Protein AF-0000000080868652 (afdb_homodimer)

InterPro domains:
  IPR004045 Glutathione S-transferase, N-terminal [PF13417] (15-83)
  IPR004045 Glutathione S-transferase, N-terminal [PS50404] (8-84)
  IPR036249 Thioredoxin-like superfamily [SSF52833] (15-91)
  IPR036282 Glutathione S-transferase, C-terminal domain superfamily [SSF47616] (148-215)
  IPR040079 Glutathione transferase family [SFLDS00019] (16-214)
  IPR054416 Glutathione S-transferase UstS-like , C-terminal domain [PF22041] (96-200)

pLDDT: mean 97.03, std 4.55, range [57.91, 98.94]

Sequence (470 aa):
MTRVLYDLCGIDEGLRFSPFCWRVRYALAHKGLEVQTRPWRFNDTEALAFADHDKVPVLVDGEEVITDSYEILRYLDRAYPEAPLLGEGLAEARGRFFKHYAERVIAPAMLRTIIMDLLNAIHPDDRAYFRETREKRFGRTLEEFHSPAKGLAQLDAALEPLRAQLADSDFLDGDAPAGADYLVFGNFMWARCVSSADLVSNADPVHGWLERMLDQHDGLGRRALRVTDIEGAYRMTRVLYDLCGIDEGLRFSPFCWRVRYALAHKGLEVQTRPWRFNDTEALAFADHDKVPVLVDGEEVITDSYEILRYLDRAYPEAPLLGEGLAEARGRFFKHYAERVIAPAMLRTIIMDLLNAIHPDDRAYFRETREKRFGRTLEEFHSPAKGLAQLDAALEPLRAQLADSDFLDGDAPAGADYLVFGNFMWARCVSSADLVSNADPVHGWLERMLDQHDGLGRRALRVTDIEGAYR

Radius of gyration: 24.3 Å; Cα contacts (8 Å, |Δi|>4): 813; chains: 2; bounding box: 50×72×51 Å

Foldseek 3Di:
DAKEWEFEAAQDQLLGFQLLSQLQVVLCLLLVHHHHYDYDAQPNQVVCVVLVDRDDGWMDDPPDIDHTSLRSLVVCCVVRVPRHFQDDDPSVVVLVVLLCLQPPQQQLLVCLACVVLVLLRHHPVCSVVVQVVVCVVVVHGNVVSRDNVSSLVSNVVSCVVVLVCLVQALAVVHPDHHSSRSSNLSSVLNCQARHPDDNDDCVGSVVSSNVVVCPPSPRPSVPRHHLVNDPPRRD/DAKEWEFEAAQDQLLGQQLLSQLQVVLCLLLVHHHHYDYDAQPVQVVCVVLVDRDDGWMDDPPDIDGTSLRSLVVCCVVRVPRHFQDDDPSVVVLVVLLCLQPVQQQLLVCLACVVLLLLRHHPVCSVVVQVVVCVVVVHGNVVSRDNVSSLVSNVVSCVVVLVCLVQALAVVHPDHHSSRSSNLSSVLNCQARHPDDNDDCVGSVVSSNVVVCPPSPRPSVPRHHLVNDPPRPD

Solvent-accessible surface area (backbone atoms only — not comparable to full-atom values): 24295 Å² total; per-residue (Å²): 134,82,24,36,32,37,29,43,29,26,70,38,74,69,31,56,35,45,30,45,34,44,24,42,52,50,51,32,52,68,58,71,47,75,67,47,74,38,70,37,49,83,79,49,42,75,83,32,52,92,67,78,45,75,67,68,23,35,39,36,54,83,92,44,73,39,57,47,40,67,53,38,50,53,47,45,32,67,78,44,60,63,73,52,41,42,62,57,67,53,16,28,32,43,32,51,37,34,46,29,37,24,62,66,46,45,40,53,16,48,42,23,46,39,45,70,39,41,51,62,33,35,25,77,91,41,36,64,58,51,51,52,57,50,22,63,73,68,72,42,52,67,75,74,57,43,34,47,71,60,12,49,53,46,35,56,63,61,40,46,28,56,36,56,41,40,73,78,25,69,24,62,34,26,89,50,74,34,34,47,34,30,45,41,46,10,49,54,48,25,45,52,19,35,39,87,74,82,83,63,56,85,86,35,58,56,3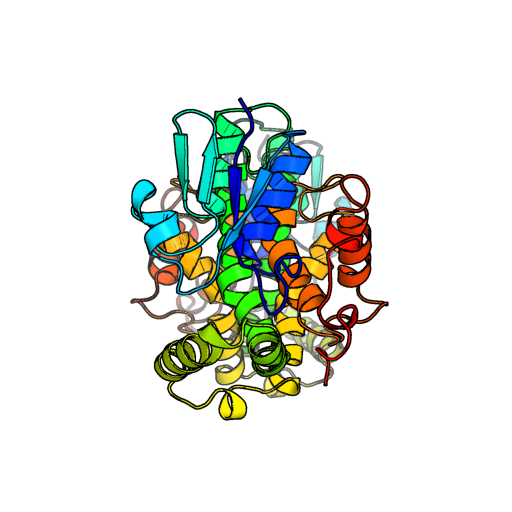6,54,36,50,52,53,55,25,52,38,80,86,23,54,62,63,66,51,46,31,40,79,76,37,88,85,56,69,116,132,83,24,36,34,37,28,44,28,26,70,39,72,68,31,55,36,45,30,46,33,44,25,42,52,49,50,34,51,68,59,70,49,74,68,46,75,38,70,38,50,82,80,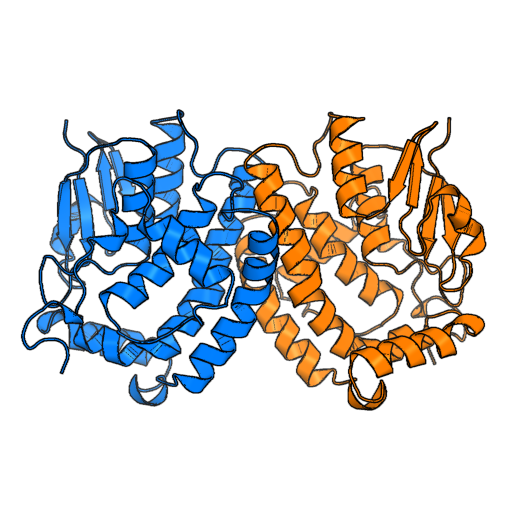50,42,74,82,31,53,90,66,77,45,74,67,67,23,33,40,36,55,82,90,44,74,38,56,47,41,67,53,38,48,53,46,45,33,67,79,44,59,63,74,53,40,42,63,58,67,52,15,28,31,43,31,50,36,33,46,29,37,25,61,64,46,45,39,56,17,48,43,24,46,39,46,67,40,42,52,62,33,35,26,78,89,41,36,64,57,51,50,51,57,49,23,62,73,68,72,41,53,66,74,73,58,43,34,45,71,60,12,47,54,46,34,55,61,62,40,47,28,55,38,55,41,41,72,78,26,71,23,62,34,26,88,50,74,34,36,47,33,31,46,42,46,9,50,53,48,24,44,53,20,35,39,86,75,80,84,64,55,84,85,36,57,56,37,54,37,50,53,55,55,25,52,39,80,87,25,54,60,62,67,51,45,32,39,79,73,39,86,84,57,68,117

Structure (mmCIF, N/CA/C/O backbone):
data_AF-0000000080868652-model_v1
#
loop_
_entity.id
_entity.type
_entity.pdbx_description
1 polymer 'Glutathione S-transferase N-terminal domain-containing protein'
#
loop_
_atom_site.group_PDB
_atom_site.id
_atom_site.type_symbol
_atom_site.label_atom_id
_atom_site.label_alt_id
_atom_site.label_comp_id
_atom_site.label_asym_id
_atom_site.label_entity_id
_atom_site.label_seq_id
_atom_site.pdbx_PDB_ins_code
_atom_site.Cartn_x
_atom_site.Cartn_y
_atom_site.Cartn_z
_atom_site.occupancy
_atom_site.B_iso_or_equiv
_atom_site.auth_seq_id
_atom_site.auth_comp_id
_atom_site.auth_asym_id
_atom_site.auth_atom_id
_atom_site.pdbx_PDB_model_num
ATOM 1 N N . MET A 1 1 ? 25.781 -24.609 -13.727 1 60.72 1 MET A N 1
ATOM 2 C CA . MET A 1 1 ? 24.828 -25.547 -13.125 1 60.72 1 MET A CA 1
ATOM 3 C C . MET A 1 1 ? 23.406 -24.969 -13.164 1 60.72 1 MET A C 1
ATOM 5 O O . MET A 1 1 ? 23.219 -23.766 -12.961 1 60.72 1 MET A O 1
ATOM 9 N N . THR A 1 2 ? 22.312 -25.766 -13.688 1 87.56 2 THR A N 1
ATOM 10 C CA . THR A 1 2 ? 21.016 -25.219 -14.07 1 87.56 2 THR A CA 1
ATOM 11 C C . THR A 1 2 ? 20.109 -25.031 -12.852 1 87.56 2 THR A C 1
ATOM 13 O O . THR A 1 2 ? 20.062 -25.906 -11.984 1 87.56 2 THR A O 1
ATOM 16 N N . ARG A 1 3 ? 19.656 -23.859 -12.422 1 97.88 3 ARG A N 1
ATOM 17 C CA . ARG A 1 3 ? 18.719 -23.578 -11.352 1 97.88 3 ARG A CA 1
ATOM 18 C C . ARG A 1 3 ? 17.422 -24.359 -11.555 1 97.88 3 ARG A C 1
ATOM 20 O O . ARG A 1 3 ? 16.984 -24.578 -12.688 1 97.88 3 ARG A O 1
ATOM 27 N N . VAL A 1 4 ? 16.906 -24.844 -10.414 1 98.62 4 VAL A N 1
ATOM 28 C CA . VAL A 1 4 ? 15.633 -25.562 -10.469 1 98.62 4 VAL A CA 1
ATOM 29 C C . VAL A 1 4 ? 14.594 -24.859 -9.609 1 98.62 4 VAL A C 1
ATOM 31 O O . VAL A 1 4 ? 14.875 -24.469 -8.469 1 98.62 4 VAL A O 1
ATOM 34 N N . LEU A 1 5 ? 13.445 -24.641 -10.172 1 98.75 5 LEU A N 1
ATOM 35 C CA . LEU A 1 5 ? 12.32 -24.047 -9.453 1 98.75 5 LEU A CA 1
ATOM 36 C C . LEU A 1 5 ? 11.148 -25.031 -9.383 1 98.75 5 LEU A C 1
ATOM 38 O O . LEU A 1 5 ? 10.609 -25.438 -10.414 1 98.75 5 LEU A O 1
ATOM 42 N N . TYR A 1 6 ? 10.844 -25.484 -8.195 1 98.69 6 TYR A N 1
ATOM 43 C CA . TYR A 1 6 ? 9.633 -26.281 -8 1 98.69 6 TYR A CA 1
ATOM 44 C C . TYR A 1 6 ? 8.398 -25.375 -8.031 1 98.69 6 TYR A C 1
ATOM 46 O O . TYR A 1 6 ? 8.328 -24.375 -7.316 1 98.69 6 TYR A O 1
ATOM 54 N N . 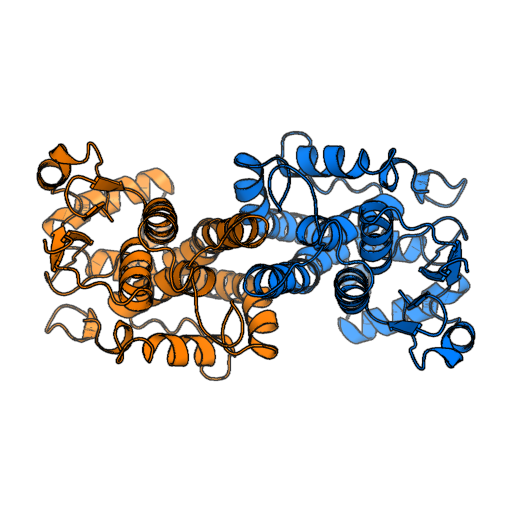ASP A 1 7 ? 7.449 -25.781 -8.875 1 98.19 7 ASP A N 1
ATOM 55 C CA . ASP A 1 7 ? 6.352 -24.922 -9.297 1 98.19 7 ASP A CA 1
ATOM 56 C C . ASP A 1 7 ? 5.023 -25.672 -9.273 1 98.19 7 ASP A C 1
ATOM 58 O O . ASP A 1 7 ? 4.918 -26.766 -9.82 1 98.19 7 ASP A O 1
ATOM 62 N N . LEU A 1 8 ? 4.016 -25.078 -8.695 1 98.44 8 LEU A N 1
ATOM 63 C CA . LEU A 1 8 ? 2.707 -25.703 -8.562 1 98.44 8 LEU A CA 1
ATOM 64 C C . LEU A 1 8 ? 2.057 -25.891 -9.93 1 98.44 8 LEU A C 1
ATOM 66 O O . LEU A 1 8 ? 2.033 -24.969 -10.75 1 98.44 8 LEU A O 1
ATOM 70 N N . CYS A 1 9 ? 1.575 -27.109 -10.203 1 98.38 9 CYS A N 1
ATOM 71 C CA . CYS A 1 9 ? 0.827 -27.359 -11.422 1 98.38 9 CYS A CA 1
ATOM 72 C C . CYS A 1 9 ? -0.589 -27.828 -11.109 1 98.38 9 CYS A C 1
ATOM 74 O O . CYS A 1 9 ? -0.888 -28.203 -9.977 1 98.38 9 CYS A O 1
ATOM 76 N N . GLY A 1 10 ? -1.485 -27.719 -12.031 1 97.44 10 GLY A N 1
ATOM 77 C CA . GLY A 1 10 ? -2.881 -28.094 -11.883 1 97.44 10 GLY A CA 1
ATOM 78 C C . GLY A 1 10 ? -3.25 -29.328 -12.68 1 97.44 10 GLY A C 1
ATOM 79 O O . GLY A 1 10 ? -2.568 -30.359 -12.594 1 97.44 10 GLY A O 1
ATOM 80 N N . ILE A 1 11 ? -4.332 -29.266 -13.414 1 97.19 11 ILE A N 1
ATOM 81 C CA . ILE A 1 11 ? -4.902 -30.391 -14.141 1 97.19 11 ILE A CA 1
ATOM 82 C C . ILE A 1 11 ? -3.936 -30.844 -15.234 1 97.19 11 ILE A C 1
ATOM 84 O O . ILE A 1 11 ? -4.031 -31.969 -15.727 1 97.19 11 ILE A O 1
ATOM 88 N N . ASP A 1 12 ? -3.129 -29.969 -15.602 1 96.44 12 ASP A N 1
ATOM 89 C CA . ASP A 1 12 ? -2.033 -30.203 -16.547 1 96.44 12 ASP A CA 1
ATOM 90 C C . ASP A 1 12 ? -0.706 -29.719 -15.961 1 96.44 12 ASP A C 1
ATOM 92 O O . ASP A 1 12 ? -0.659 -28.703 -15.266 1 96.44 12 ASP A O 1
ATOM 96 N N . GLU A 1 13 ? 0.376 -30.469 -16.281 1 96.94 13 GLU A N 1
ATOM 97 C CA . GLU A 1 13 ? 1.677 -30.109 -15.727 1 96.94 13 GLU A CA 1
ATOM 98 C C . GLU A 1 13 ? 2.119 -28.734 -16.219 1 96.94 13 GLU A C 1
ATOM 100 O O . GLU A 1 13 ? 2.926 -28.062 -15.578 1 96.94 13 GLU A O 1
ATOM 105 N N . GLY A 1 14 ? 1.592 -28.375 -17.375 1 97.62 14 GLY A N 1
ATOM 106 C CA . GLY A 1 14 ? 1.929 -27.078 -17.922 1 97.62 14 GLY A CA 1
ATOM 107 C C . GLY A 1 14 ? 1.124 -25.938 -17.312 1 97.62 14 GLY A C 1
ATOM 108 O O . GLY A 1 14 ? 1.471 -24.766 -17.484 1 97.62 14 GLY A O 1
ATOM 109 N N . LEU A 1 15 ? 0.019 -26.312 -16.641 1 98.44 15 LEU A N 1
ATOM 110 C CA . LEU A 1 15 ? -0.78 -25.281 -15.992 1 98.44 15 LEU A CA 1
ATOM 111 C C . LEU A 1 15 ? -0.161 -24.891 -14.656 1 98.44 15 LEU A C 1
ATOM 113 O O . LEU A 1 15 ? -0.431 -25.516 -13.625 1 98.44 15 LEU A O 1
ATOM 117 N N . ARG A 1 16 ? 0.663 -23.828 -14.711 1 98.69 16 ARG A N 1
ATOM 118 C CA . ARG A 1 16 ? 1.366 -23.281 -13.562 1 98.69 16 ARG A CA 1
ATOM 119 C C . ARG A 1 16 ? 0.709 -22 -13.078 1 98.69 16 ARG A C 1
ATOM 121 O O . ARG A 1 16 ? 0.764 -20.969 -13.766 1 98.69 16 ARG A O 1
ATOM 128 N N . PHE A 1 17 ? 0.124 -22.078 -11.867 1 98.69 17 PHE A N 1
ATOM 129 C CA . PHE A 1 17 ? -0.77 -20.969 -11.57 1 98.69 17 PHE A CA 1
ATOM 130 C C . PHE A 1 17 ? -0.462 -20.359 -10.203 1 98.69 17 PHE A C 1
ATOM 132 O O . PHE A 1 17 ? -1.129 -19.422 -9.773 1 98.69 17 PHE A O 1
ATOM 139 N N . SER A 1 18 ? 0.502 -20.875 -9.445 1 98.69 18 SER A N 1
ATOM 140 C CA . SER A 1 18 ? 0.804 -20.297 -8.133 1 98.69 18 SER A CA 1
ATOM 141 C C . SER A 1 18 ? 1.224 -18.844 -8.25 1 98.69 18 SER A C 1
ATOM 143 O O . SER A 1 18 ? 2.184 -18.516 -8.953 1 98.69 18 SER A O 1
ATOM 145 N N . PRO A 1 19 ? 0.522 -17.922 -7.566 1 98.81 19 PRO A N 1
ATOM 146 C CA . PRO A 1 19 ? 0.951 -16.531 -7.605 1 98.81 19 PRO A CA 1
ATOM 147 C C . PRO A 1 19 ? 2.359 -16.328 -7.055 1 98.81 19 PRO A C 1
ATOM 149 O O . PRO A 1 19 ? 3.094 -15.453 -7.531 1 98.81 19 PRO A O 1
ATOM 152 N N . PHE A 1 20 ? 2.758 -17.188 -6.16 1 98.88 20 PHE A N 1
ATOM 153 C CA . PHE A 1 20 ? 4.066 -17.078 -5.527 1 98.88 20 PHE A CA 1
ATOM 154 C C . PHE A 1 20 ? 5.164 -17.562 -6.461 1 98.88 20 PHE A C 1
ATOM 156 O O . PHE A 1 20 ? 6.246 -16.969 -6.52 1 98.88 20 PHE A O 1
ATOM 163 N N . CYS A 1 21 ? 4.906 -18.609 -7.184 1 98.94 21 CYS A N 1
ATOM 164 C CA . CYS A 1 21 ? 5.875 -19.094 -8.156 1 98.94 21 CYS A CA 1
ATOM 165 C C . CYS A 1 21 ? 6.043 -18.125 -9.305 1 98.94 21 CYS A C 1
ATOM 167 O O . CYS A 1 21 ? 7.141 -17.953 -9.836 1 98.94 21 CYS A O 1
ATOM 169 N N . TRP A 1 22 ? 4.965 -17.469 -9.664 1 98.94 22 TRP A N 1
ATOM 170 C CA . TRP A 1 22 ? 5.051 -16.5 -10.75 1 98.94 22 TRP A CA 1
ATOM 171 C C . TRP A 1 22 ? 5.926 -15.312 -10.352 1 98.94 22 TRP A C 1
ATOM 173 O O . TRP A 1 22 ? 6.633 -14.742 -11.18 1 98.94 22 TRP A O 1
ATOM 183 N N . ARG A 1 23 ? 5.871 -14.891 -9.039 1 98.94 23 ARG A N 1
ATOM 184 C CA . ARG A 1 23 ? 6.805 -13.875 -8.555 1 98.94 23 ARG A CA 1
ATOM 185 C C . ARG A 1 23 ? 8.242 -14.258 -8.898 1 98.94 23 ARG A C 1
ATOM 187 O O . ARG A 1 23 ? 9 -13.445 -9.438 1 98.94 23 ARG A O 1
ATOM 194 N N . VAL A 1 24 ? 8.562 -15.5 -8.648 1 98.94 24 VAL A N 1
ATOM 195 C CA . VAL A 1 24 ? 9.938 -15.984 -8.773 1 98.94 24 VAL A CA 1
ATOM 196 C C . VAL A 1 24 ? 10.297 -16.141 -10.25 1 98.94 24 VAL A C 1
ATOM 198 O O . VAL A 1 24 ? 11.414 -15.797 -10.656 1 98.94 24 VAL A O 1
ATOM 201 N N . ARG A 1 25 ? 9.367 -16.594 -11.047 1 98.88 25 ARG A N 1
ATOM 202 C CA . ARG A 1 25 ? 9.633 -16.734 -12.477 1 98.88 25 ARG A CA 1
ATOM 203 C C . ARG A 1 25 ? 9.961 -15.383 -13.109 1 98.88 25 ARG A C 1
ATOM 205 O O . ARG A 1 25 ? 10.914 -15.273 -13.883 1 98.88 25 ARG A O 1
ATOM 212 N N . TYR A 1 26 ? 9.188 -14.414 -12.766 1 98.94 26 TYR A N 1
ATOM 213 C CA . TYR A 1 26 ? 9.469 -13.078 -13.297 1 98.94 26 TYR A CA 1
ATOM 214 C C . TYR A 1 26 ? 10.781 -12.539 -12.742 1 98.94 26 TYR A C 1
ATOM 216 O O . TYR A 1 26 ? 11.531 -11.875 -13.461 1 98.94 26 TYR A O 1
ATOM 224 N N . ALA A 1 27 ? 11.055 -12.805 -11.438 1 98.94 27 ALA A N 1
ATOM 225 C CA . ALA A 1 27 ? 12.297 -12.352 -10.828 1 98.94 27 ALA A CA 1
ATOM 226 C C . ALA A 1 27 ? 13.508 -12.961 -11.539 1 98.94 27 ALA A C 1
ATOM 228 O O . ALA A 1 27 ? 14.484 -12.266 -11.812 1 98.94 27 ALA A O 1
ATOM 229 N N . LEU A 1 28 ? 13.43 -14.25 -11.805 1 98.81 28 LEU A N 1
ATOM 230 C CA . LEU A 1 28 ? 14.523 -14.93 -12.492 1 98.81 28 LEU A CA 1
ATOM 231 C C . LEU A 1 28 ? 14.711 -14.367 -13.898 1 98.81 28 LEU A C 1
ATOM 233 O O . LEU A 1 28 ? 15.844 -14.117 -14.328 1 98.81 28 LEU A O 1
ATOM 237 N N . ALA A 1 29 ? 13.617 -14.148 -14.617 1 98.75 29 ALA A N 1
ATOM 238 C CA . ALA A 1 29 ? 13.688 -13.562 -15.953 1 98.75 29 ALA A CA 1
ATOM 239 C C . ALA A 1 29 ? 14.281 -12.164 -15.906 1 98.75 29 ALA A C 1
ATOM 241 O O . ALA A 1 29 ? 15.102 -11.797 -16.75 1 98.75 29 ALA A O 1
ATOM 242 N N . HIS A 1 30 ? 13.867 -11.414 -14.922 1 98.81 30 HIS A N 1
ATOM 243 C CA . HIS A 1 30 ? 14.367 -10.062 -14.695 1 98.81 30 HIS A CA 1
ATOM 244 C C . HIS A 1 30 ? 15.883 -10.047 -14.57 1 98.81 30 HIS A C 1
ATOM 246 O O . HIS A 1 30 ? 16.547 -9.141 -15.078 1 98.81 30 HIS A O 1
ATOM 252 N N . LYS A 1 31 ? 16.391 -11.094 -13.938 1 98.38 31 LYS A N 1
ATOM 253 C CA . LYS A 1 31 ? 17.828 -11.18 -13.672 1 98.38 31 LYS A CA 1
ATOM 254 C C . LYS A 1 31 ? 18.547 -11.906 -14.797 1 98.38 31 LYS A C 1
ATOM 256 O O . LYS A 1 31 ? 19.781 -12.031 -14.773 1 98.38 31 LYS A O 1
ATOM 261 N N . GLY A 1 32 ? 17.812 -12.336 -15.805 1 97.88 32 GLY A N 1
ATOM 262 C CA . GLY A 1 32 ? 18.406 -13.055 -16.922 1 97.88 32 GLY A CA 1
ATOM 263 C C . GLY A 1 32 ? 18.906 -14.43 -16.547 1 97.88 32 GLY A C 1
ATOM 264 O O . GLY A 1 32 ? 19.906 -14.906 -17.094 1 97.88 32 GLY A O 1
ATOM 265 N N . LEU A 1 33 ? 18.266 -15.031 -15.578 1 98.12 33 LEU A N 1
ATOM 266 C CA . LEU A 1 33 ? 18.719 -16.328 -15.078 1 98.12 33 LEU A CA 1
ATOM 267 C C . LEU A 1 33 ? 17.859 -17.453 -15.633 1 98.12 33 LEU A C 1
ATOM 269 O O . LEU A 1 33 ? 16.641 -17.453 -15.461 1 98.12 33 LEU A O 1
ATOM 273 N N . GLU A 1 34 ? 18.516 -18.391 -16.266 1 97.31 34 GLU A N 1
ATOM 274 C CA . GLU A 1 34 ? 17.812 -19.578 -16.75 1 97.31 34 GLU A CA 1
ATOM 275 C C . GLU A 1 34 ? 17.422 -20.484 -15.586 1 97.31 34 GLU A C 1
ATOM 277 O O . GLU A 1 34 ? 18.156 -20.609 -14.602 1 97.31 34 GLU A O 1
ATOM 282 N N . VAL A 1 35 ? 16.266 -21.094 -15.773 1 98.06 35 VAL A N 1
ATOM 283 C CA . VAL A 1 35 ? 15.781 -21.984 -14.719 1 98.06 35 VAL A CA 1
ATOM 284 C C . VAL A 1 35 ? 14.992 -23.141 -15.336 1 98.06 35 VAL A C 1
ATOM 286 O O . VAL A 1 35 ? 14.289 -22.953 -16.344 1 98.06 35 VAL A O 1
ATOM 289 N N . GLN A 1 36 ? 15.242 -24.297 -14.805 1 97.69 36 GLN A N 1
ATOM 290 C CA . GLN A 1 36 ? 14.367 -25.438 -15.086 1 97.69 36 GLN A CA 1
ATOM 291 C C . GLN A 1 36 ? 13.242 -25.531 -14.055 1 97.69 36 GLN A C 1
ATOM 293 O O . GLN A 1 36 ? 13.5 -25.562 -12.852 1 97.69 36 GLN A O 1
ATOM 298 N N . THR A 1 37 ? 12.016 -25.547 -14.523 1 97.56 37 THR A N 1
ATOM 299 C CA . THR A 1 37 ? 10.883 -25.656 -13.609 1 97.56 37 THR A CA 1
ATOM 300 C C . THR A 1 37 ? 10.438 -27.109 -13.461 1 97.56 37 THR A C 1
ATOM 302 O O . THR A 1 37 ? 10.43 -27.859 -14.445 1 97.56 37 THR A O 1
ATOM 305 N N . ARG A 1 38 ? 10.227 -27.484 -12.281 1 97.62 38 ARG A N 1
ATOM 306 C CA . ARG A 1 38 ? 9.719 -28.812 -11.961 1 97.62 38 ARG A CA 1
ATOM 307 C C . ARG A 1 38 ? 8.297 -28.75 -11.414 1 97.62 38 ARG A C 1
ATOM 309 O O . ARG A 1 38 ? 8.047 -28.109 -10.391 1 97.62 38 ARG A O 1
ATOM 316 N N . PRO A 1 39 ? 7.359 -29.391 -12.148 1 98 39 PRO A N 1
ATOM 317 C CA . PRO A 1 39 ? 5.984 -29.375 -11.641 1 98 39 PRO A CA 1
ATOM 318 C C . PRO A 1 39 ? 5.852 -30.047 -10.281 1 98 39 PRO A C 1
ATOM 320 O O . PRO A 1 39 ? 6.508 -31.062 -10.023 1 98 39 PRO A O 1
ATOM 323 N N . TRP A 1 40 ? 5.109 -29.516 -9.445 1 98.06 40 TRP A N 1
ATOM 324 C CA . TRP A 1 40 ? 4.816 -29.969 -8.094 1 98.06 40 TRP A CA 1
ATOM 325 C C . TRP A 1 40 ? 3.332 -29.828 -7.777 1 98.06 40 TRP A C 1
ATOM 327 O O . TRP A 1 40 ? 2.695 -28.859 -8.203 1 98.06 40 TRP A O 1
ATOM 337 N N . ARG A 1 41 ? 2.721 -30.859 -7.059 1 96.81 41 ARG A N 1
ATOM 338 C CA . ARG A 1 41 ? 1.333 -30.812 -6.609 1 96.81 41 ARG A CA 1
ATOM 339 C C . ARG A 1 41 ? 1.254 -30.703 -5.09 1 96.81 41 ARG A C 1
ATOM 341 O O . ARG A 1 41 ? 2.207 -31.047 -4.387 1 96.81 41 ARG A O 1
ATOM 348 N N . PHE A 1 42 ? 0.105 -30.297 -4.621 1 95.62 42 PHE A N 1
ATOM 349 C CA . PHE A 1 42 ? -0.096 -30 -3.207 1 95.62 42 PHE A CA 1
ATOM 350 C C . PHE A 1 42 ? 0.32 -31.172 -2.336 1 95.62 42 PHE A C 1
ATOM 352 O O . PHE A 1 42 ? 0.912 -30.984 -1.271 1 95.62 42 PHE A O 1
ATOM 359 N N . ASN A 1 43 ? 0.152 -32.375 -2.789 1 92.69 43 ASN A N 1
ATOM 360 C CA . ASN A 1 43 ? 0.362 -33.531 -1.941 1 92.69 43 ASN A CA 1
ATOM 361 C C . ASN A 1 43 ? 1.68 -34.219 -2.266 1 92.69 43 ASN A C 1
ATOM 363 O O . ASN A 1 43 ? 1.979 -35.281 -1.71 1 92.69 43 ASN A O 1
ATOM 367 N N . ASP A 1 44 ? 2.463 -33.594 -3.146 1 93.69 44 ASP A N 1
ATOM 368 C CA . ASP A 1 44 ? 3.77 -34.156 -3.475 1 93.69 44 ASP A CA 1
ATOM 369 C C . ASP A 1 44 ? 4.824 -33.75 -2.459 1 93.69 44 ASP A C 1
ATOM 371 O O . ASP A 1 44 ? 5.902 -33.281 -2.834 1 93.69 44 ASP A O 1
ATOM 375 N N . THR A 1 45 ? 4.547 -33.875 -1.177 1 90.19 45 THR A N 1
ATOM 376 C CA . THR A 1 45 ? 5.395 -33.344 -0.115 1 90.19 45 THR A CA 1
ATOM 377 C C . THR A 1 45 ? 6.75 -34.031 -0.111 1 90.19 45 THR A C 1
ATOM 379 O O . THR A 1 45 ? 7.77 -33.406 0.224 1 90.19 45 THR A O 1
ATOM 382 N N . GLU A 1 46 ? 6.824 -35.25 -0.495 1 93.94 46 GLU A N 1
ATOM 383 C CA . GLU A 1 46 ? 8.078 -36 -0.53 1 93.94 46 GLU A CA 1
ATOM 384 C C . GLU A 1 46 ? 9.078 -35.344 -1.492 1 93.94 46 GLU A C 1
ATOM 386 O O . GLU A 1 46 ? 10.281 -35.375 -1.25 1 93.94 46 GLU A O 1
ATOM 391 N N . ALA A 1 47 ? 8.562 -34.812 -2.572 1 95 47 ALA A N 1
ATOM 392 C CA . ALA A 1 47 ? 9.406 -34.156 -3.584 1 95 47 ALA A CA 1
ATOM 393 C C . ALA A 1 47 ? 10.172 -32.969 -3 1 95 47 ALA A C 1
ATOM 395 O O . ALA A 1 47 ? 11.203 -32.562 -3.535 1 95 47 ALA A O 1
ATOM 396 N N . LEU A 1 48 ? 9.758 -32.406 -1.899 1 96.25 48 LEU A N 1
ATOM 397 C CA . LEU A 1 48 ? 10.375 -31.234 -1.315 1 96.25 48 LEU A CA 1
ATOM 398 C C . LEU A 1 48 ? 11.062 -31.562 0.003 1 96.25 48 LEU A C 1
ATOM 400 O O . LEU A 1 48 ? 11.477 -30.672 0.738 1 96.25 48 LEU A O 1
ATOM 404 N N . ALA A 1 49 ? 11.156 -32.844 0.374 1 95.75 49 ALA A N 1
ATOM 405 C CA . ALA A 1 49 ? 11.727 -33.281 1.646 1 95.75 49 ALA A CA 1
ATOM 406 C C . ALA A 1 49 ? 13.117 -32.688 1.848 1 95.75 49 ALA A C 1
ATOM 408 O O . ALA A 1 49 ? 13.5 -32.344 2.969 1 95.75 49 ALA A O 1
ATOM 409 N N . PHE A 1 50 ? 13.875 -32.5 0.794 1 95.5 50 PHE A N 1
ATOM 410 C CA . PHE A 1 50 ? 15.242 -31.984 0.855 1 95.5 50 PHE A CA 1
ATOM 411 C C . PHE A 1 50 ? 15.266 -30.531 1.307 1 95.5 50 PHE A C 1
ATOM 413 O O . PHE A 1 50 ? 16.281 -30.062 1.824 1 95.5 50 PHE A O 1
ATOM 420 N N . ALA A 1 51 ? 14.18 -29.828 1.039 1 95.06 51 ALA A N 1
ATOM 421 C CA . ALA A 1 51 ? 14.102 -28.406 1.357 1 95.06 51 ALA A CA 1
ATOM 422 C C . ALA A 1 51 ? 13.523 -28.188 2.754 1 95.06 51 ALA A C 1
ATOM 424 O O . ALA A 1 51 ? 13.477 -27.062 3.24 1 95.06 51 ALA A O 1
ATOM 425 N N . ASP A 1 52 ? 13.07 -29.25 3.453 1 93.69 52 ASP A N 1
ATOM 426 C CA . ASP A 1 52 ? 12.398 -29.188 4.746 1 93.69 52 ASP A CA 1
ATOM 427 C C . ASP A 1 52 ? 11.258 -28.172 4.715 1 93.69 52 ASP A C 1
ATOM 429 O O . ASP A 1 52 ? 11.188 -27.281 5.578 1 93.69 52 ASP A O 1
ATOM 433 N N . HIS A 1 53 ? 10.562 -28.172 3.643 1 92 53 HIS A N 1
ATOM 434 C CA . HIS A 1 53 ? 9.445 -27.266 3.373 1 92 53 HIS A CA 1
ATOM 435 C C . HIS A 1 53 ? 8.328 -27.984 2.633 1 92 53 HIS A C 1
ATOM 437 O O . HIS A 1 53 ? 8.562 -29 1.973 1 92 53 HIS A O 1
ATOM 443 N N . ASP A 1 54 ? 7.105 -27.516 2.752 1 91.25 54 ASP A N 1
ATOM 444 C CA . ASP A 1 54 ? 6 -28.297 2.219 1 91.25 54 ASP A CA 1
ATOM 445 C C . ASP A 1 54 ? 5.188 -27.5 1.21 1 91.25 54 ASP A C 1
ATOM 447 O O . ASP A 1 54 ? 4.055 -27.859 0.881 1 91.25 54 ASP A O 1
ATOM 451 N N . LYS A 1 55 ? 5.695 -26.359 0.84 1 94.75 55 LYS A N 1
ATOM 452 C CA . LYS A 1 55 ? 5.02 -25.547 -0.168 1 94.75 55 LYS A CA 1
ATOM 453 C C . LYS A 1 55 ? 5.996 -25.062 -1.228 1 94.75 55 LYS A C 1
ATOM 455 O O . LYS A 1 55 ? 7.211 -25.203 -1.069 1 94.75 55 LYS A O 1
ATOM 460 N N . VAL A 1 56 ? 5.527 -24.656 -2.328 1 97.69 56 VAL A N 1
ATOM 461 C CA . VAL A 1 56 ? 6.309 -24.031 -3.385 1 97.69 56 VAL A CA 1
ATOM 462 C C . VAL A 1 56 ? 6.02 -22.531 -3.412 1 97.69 56 VAL A C 1
ATOM 464 O O . VAL A 1 56 ? 4.984 -22.078 -2.914 1 97.69 56 VAL A O 1
ATOM 467 N N . PRO A 1 57 ? 6.992 -21.719 -3.85 1 98.69 57 PRO A N 1
ATOM 468 C CA . PRO A 1 57 ? 8.172 -22.047 -4.648 1 98.69 57 PRO A CA 1
ATOM 469 C C . PRO A 1 57 ? 9.359 -22.5 -3.793 1 98.69 57 PRO A C 1
ATOM 471 O O . PRO A 1 57 ? 9.523 -22.016 -2.67 1 98.69 57 PRO A O 1
ATOM 474 N N . VAL A 1 58 ? 10.078 -23.438 -4.27 1 98.75 58 VAL A N 1
ATOM 475 C CA . VAL A 1 58 ? 11.414 -23.797 -3.805 1 98.75 58 VAL A CA 1
ATOM 476 C C . VAL A 1 58 ? 12.422 -23.609 -4.938 1 98.75 58 VAL A C 1
ATOM 478 O O . VAL A 1 58 ? 12.25 -24.188 -6.02 1 98.75 58 VAL A O 1
ATOM 481 N N . LEU A 1 59 ? 13.438 -22.797 -4.738 1 98.81 59 LEU A N 1
ATOM 482 C CA . LEU A 1 59 ? 14.5 -22.578 -5.715 1 98.81 59 LEU A CA 1
ATOM 483 C C . LEU A 1 59 ? 15.781 -23.281 -5.281 1 98.81 59 LEU A C 1
ATOM 485 O O . LEU A 1 59 ? 16.234 -23.109 -4.148 1 98.81 59 LEU A O 1
ATOM 489 N N . VAL A 1 60 ? 16.25 -24.109 -6.094 1 98.69 60 VAL A N 1
ATOM 490 C CA . VAL A 1 60 ? 17.562 -24.719 -5.914 1 98.69 60 VAL A CA 1
ATOM 491 C C . VAL A 1 60 ? 18.578 -24.047 -6.84 1 98.69 60 VAL A C 1
ATOM 493 O O . VAL A 1 60 ? 18.422 -24.078 -8.062 1 98.69 60 VAL A O 1
ATOM 496 N N . ASP A 1 61 ? 19.562 -23.391 -6.301 1 98.38 61 ASP A N 1
ATOM 497 C CA . ASP A 1 61 ? 20.641 -22.719 -7.027 1 98.38 61 ASP A CA 1
ATOM 498 C C . ASP A 1 61 ? 22.016 -23.203 -6.555 1 98.38 61 ASP A C 1
ATOM 500 O O . ASP A 1 61 ? 22.609 -22.594 -5.66 1 98.38 61 ASP A O 1
ATOM 504 N N . GLY A 1 62 ? 22.578 -24.203 -7.273 1 96.38 62 GLY A N 1
ATOM 505 C CA . GLY A 1 62 ? 23.766 -24.875 -6.766 1 96.38 62 GLY A CA 1
ATOM 506 C C . GLY A 1 62 ? 23.531 -25.578 -5.445 1 96.38 62 GLY A C 1
ATOM 507 O O . GLY A 1 62 ? 22.656 -26.438 -5.344 1 96.38 62 GLY A O 1
ATOM 508 N N . GLU A 1 63 ? 24.219 -25.172 -4.449 1 96.12 63 GLU A N 1
ATOM 509 C CA . GLU A 1 63 ? 24.094 -25.781 -3.133 1 96.12 63 GLU A CA 1
ATOM 510 C C . GLU A 1 63 ? 23.031 -25.078 -2.285 1 96.12 63 GLU A C 1
ATOM 512 O O . GLU A 1 63 ? 22.672 -25.562 -1.212 1 96.12 63 GLU A O 1
ATOM 517 N N . GLU A 1 64 ? 22.516 -24.016 -2.826 1 97.88 64 GLU A N 1
ATOM 518 C CA . GLU A 1 64 ? 21.547 -23.219 -2.064 1 97.88 64 GLU A CA 1
ATOM 519 C C . GLU A 1 64 ? 20.109 -23.688 -2.336 1 97.88 64 GLU A C 1
ATOM 521 O O . GLU A 1 64 ? 19.75 -23.938 -3.486 1 97.88 64 GLU A O 1
ATOM 526 N N . VAL A 1 65 ? 19.359 -23.906 -1.242 1 98.56 65 VAL A N 1
ATOM 527 C CA . VAL A 1 65 ? 17.922 -24.188 -1.295 1 98.56 65 VAL A CA 1
ATOM 528 C C . VAL A 1 65 ? 17.156 -23.062 -0.586 1 98.56 65 VAL A C 1
ATOM 530 O O . VAL A 1 65 ? 17.312 -22.859 0.62 1 98.56 65 VAL A O 1
ATOM 533 N N . ILE A 1 66 ? 16.406 -22.328 -1.352 1 98.69 66 ILE A N 1
ATOM 534 C CA . ILE A 1 66 ? 15.688 -21.188 -0.792 1 98.69 66 ILE A CA 1
ATOM 535 C C . ILE A 1 66 ? 14.18 -21.391 -0.942 1 98.69 66 ILE A C 1
ATOM 537 O O . ILE A 1 66 ? 13.703 -21.734 -2.023 1 98.69 66 ILE A O 1
ATOM 541 N N . THR A 1 67 ? 13.492 -21.219 0.14 1 98.25 67 THR A N 1
ATOM 542 C CA . THR A 1 67 ? 12.039 -21.359 0.14 1 98.25 67 THR A CA 1
ATOM 543 C C . THR A 1 67 ? 11.375 -20 0.372 1 98.25 67 THR A C 1
ATOM 545 O O . THR A 1 67 ? 12.039 -19.047 0.784 1 98.25 67 THR A O 1
ATOM 548 N N . ASP A 1 68 ? 10.133 -19.859 0.015 1 98.06 68 ASP A N 1
ATOM 549 C CA . ASP A 1 68 ? 9.352 -18.625 0.149 1 98.06 68 ASP A CA 1
ATOM 550 C C . ASP A 1 68 ? 9.695 -17.641 -0.961 1 98.06 68 ASP A C 1
ATOM 552 O O . ASP A 1 68 ? 10.867 -17.297 -1.163 1 98.06 68 ASP A O 1
ATOM 556 N N . SER A 1 69 ? 8.672 -17.203 -1.688 1 98.75 69 SER A N 1
ATOM 557 C CA . SER A 1 69 ? 8.891 -16.391 -2.881 1 98.75 69 SER A CA 1
ATOM 558 C C . SER A 1 69 ? 9.617 -15.102 -2.539 1 98.75 69 SER A C 1
ATOM 560 O O . SER A 1 69 ? 10.492 -14.656 -3.287 1 98.75 69 SER A O 1
ATOM 562 N N . TYR A 1 70 ? 9.312 -14.453 -1.398 1 98.69 70 TYR A N 1
ATOM 563 C CA . TYR A 1 70 ? 9.969 -13.203 -1.036 1 98.69 70 TYR A CA 1
ATOM 564 C C . TYR A 1 70 ? 11.43 -13.438 -0.67 1 98.69 70 TYR A C 1
ATOM 566 O O . TYR A 1 70 ? 12.305 -12.648 -1.041 1 98.69 70 TYR A O 1
ATOM 574 N N . GLU A 1 71 ? 11.68 -14.492 0.052 1 98.62 71 GLU A N 1
ATOM 575 C CA . GLU A 1 71 ? 13.055 -14.828 0.413 1 98.62 71 GLU A CA 1
ATOM 576 C C . GLU A 1 71 ? 13.883 -15.18 -0.823 1 98.62 71 GLU A C 1
ATOM 578 O O . GLU A 1 71 ? 15.078 -14.906 -0.875 1 98.62 71 GLU A O 1
ATOM 583 N N . ILE A 1 72 ? 13.227 -15.797 -1.761 1 98.88 72 ILE A N 1
ATOM 584 C CA . ILE A 1 72 ? 13.922 -16.094 -3.008 1 98.88 72 ILE A CA 1
ATOM 585 C C . ILE A 1 72 ? 14.312 -14.797 -3.709 1 98.88 72 ILE A C 1
ATOM 587 O O . ILE A 1 72 ? 15.43 -14.672 -4.211 1 98.88 72 ILE A O 1
ATOM 591 N N . LEU A 1 73 ? 13.383 -13.812 -3.762 1 98.94 73 LEU A N 1
ATOM 592 C CA . LEU A 1 73 ? 13.727 -12.523 -4.348 1 98.94 73 LEU A CA 1
ATOM 593 C C . LEU A 1 73 ? 14.898 -11.883 -3.6 1 98.94 73 LEU A C 1
ATOM 595 O O . LEU A 1 73 ? 15.805 -11.32 -4.219 1 98.94 73 LEU A O 1
ATOM 599 N N . ARG A 1 74 ? 14.891 -11.961 -2.254 1 98.62 74 ARG A N 1
ATOM 600 C CA . ARG A 1 74 ? 15.984 -11.422 -1.452 1 98.62 74 ARG A CA 1
ATOM 601 C C . ARG A 1 74 ? 17.297 -12.125 -1.781 1 98.62 74 ARG A C 1
ATOM 603 O O . ARG A 1 74 ? 18.328 -11.469 -1.943 1 98.62 74 ARG A O 1
ATOM 610 N N . TYR A 1 75 ? 17.234 -13.438 -1.87 1 98.81 75 TYR A N 1
ATOM 611 C CA . TYR A 1 75 ? 18.406 -14.227 -2.217 1 98.81 75 TYR A CA 1
ATOM 612 C C . TYR A 1 75 ? 18.969 -13.812 -3.576 1 98.81 75 TYR A C 1
ATOM 614 O O . TYR A 1 75 ? 20.172 -13.617 -3.727 1 98.81 75 TYR A O 1
ATOM 622 N N . LEU A 1 76 ? 18.094 -13.664 -4.551 1 98.81 76 LEU A N 1
ATOM 623 C CA . LEU A 1 76 ? 18.516 -13.32 -5.906 1 98.81 76 LEU A CA 1
ATOM 624 C C . LEU A 1 76 ? 19.188 -11.961 -5.941 1 98.81 76 LEU A C 1
ATOM 626 O O . LEU A 1 76 ? 20.141 -11.758 -6.695 1 98.81 76 LEU A O 1
ATOM 630 N N . ASP A 1 77 ? 18.703 -11.016 -5.125 1 98.75 77 ASP A N 1
ATOM 631 C CA . ASP A 1 77 ? 19.344 -9.703 -5.055 1 98.75 77 ASP A CA 1
ATOM 632 C C . ASP A 1 77 ? 20.75 -9.805 -4.465 1 98.75 77 ASP A C 1
ATOM 634 O O . ASP A 1 77 ? 21.641 -9.055 -4.855 1 98.75 77 ASP A O 1
ATOM 638 N N . ARG A 1 78 ? 20.891 -10.695 -3.529 1 98.31 78 ARG A N 1
ATOM 639 C CA . ARG A 1 78 ? 22.188 -10.852 -2.875 1 98.31 78 ARG A CA 1
ATOM 640 C C . ARG A 1 78 ? 23.156 -11.609 -3.77 1 98.31 78 ARG A C 1
ATOM 642 O O . ARG A 1 78 ? 24.312 -11.188 -3.938 1 98.31 78 ARG A O 1
ATOM 649 N N . ALA A 1 79 ? 22.719 -12.672 -4.324 1 98.19 79 ALA A N 1
ATOM 650 C CA . ALA A 1 79 ? 23.578 -13.57 -5.086 1 98.19 79 ALA A CA 1
ATOM 651 C C . ALA A 1 79 ? 23.859 -13.008 -6.477 1 98.19 79 ALA A C 1
ATOM 653 O O . ALA A 1 79 ? 24.938 -13.266 -7.047 1 98.1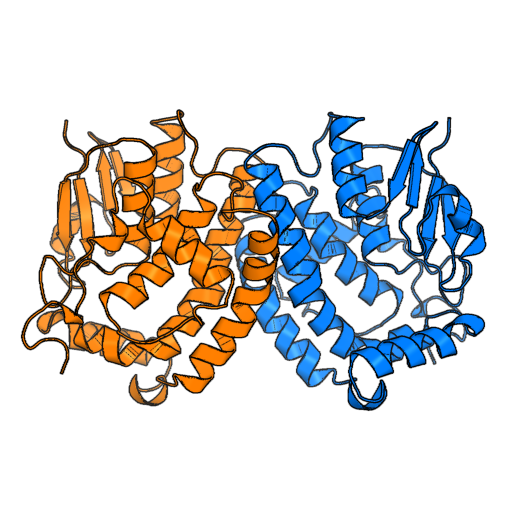9 79 ALA A O 1
ATOM 654 N N . TYR A 1 80 ? 22.953 -12.281 -6.996 1 98.06 80 TYR A N 1
ATOM 655 C CA . TYR A 1 80 ? 23.047 -11.656 -8.312 1 98.06 80 TYR A CA 1
ATOM 656 C C . TYR A 1 80 ? 22.703 -10.172 -8.242 1 98.06 80 TYR A C 1
ATOM 658 O O . TYR A 1 80 ? 21.625 -9.766 -8.672 1 98.06 80 TYR A O 1
ATOM 666 N N . PRO A 1 81 ? 23.625 -9.359 -7.828 1 97.44 81 PRO A N 1
ATOM 667 C CA . PRO A 1 81 ? 23.312 -7.992 -7.402 1 97.44 81 PRO A CA 1
ATOM 668 C C . PRO A 1 81 ? 22.969 -7.078 -8.57 1 97.44 81 PRO A C 1
ATOM 670 O O . PRO A 1 81 ? 22.438 -5.977 -8.367 1 97.44 81 PRO A O 1
ATOM 673 N N . GLU A 1 82 ? 23.234 -7.492 -9.812 1 96.31 82 GLU A N 1
ATOM 674 C CA . GLU A 1 82 ? 22.844 -6.672 -10.953 1 96.31 82 GLU A CA 1
ATOM 675 C C . GLU A 1 82 ? 21.312 -6.664 -11.117 1 96.31 82 GLU A C 1
ATOM 677 O O . GLU A 1 82 ? 20.656 -7.656 -10.82 1 96.31 82 GLU A O 1
ATOM 682 N N . ALA A 1 83 ? 20.734 -5.523 -11.508 1 96.31 83 ALA A N 1
ATOM 683 C CA . ALA A 1 83 ? 19.312 -5.352 -11.742 1 96.31 83 ALA A CA 1
ATOM 684 C C . ALA A 1 83 ? 18.5 -5.711 -10.492 1 96.31 83 ALA A C 1
ATOM 686 O O . ALA A 1 83 ? 17.75 -6.691 -10.5 1 96.31 83 ALA A O 1
ATOM 687 N N . PRO A 1 84 ? 18.594 -4.941 -9.461 1 98.31 84 PRO A N 1
ATOM 688 C CA . PRO A 1 84 ? 17.969 -5.297 -8.188 1 98.31 84 PRO A CA 1
ATOM 689 C C . PRO A 1 84 ? 16.453 -5.445 -8.297 1 98.31 84 PRO A C 1
ATOM 691 O O . PRO A 1 84 ? 15.805 -4.695 -9.039 1 98.31 84 PRO A O 1
ATOM 694 N N . LEU A 1 85 ? 15.969 -6.414 -7.598 1 98.88 85 LEU A N 1
ATOM 695 C CA . LEU A 1 85 ? 14.531 -6.656 -7.488 1 98.88 85 LEU A CA 1
ATOM 696 C C . LEU A 1 85 ? 13.93 -5.832 -6.355 1 98.88 85 LEU A C 1
ATOM 698 O O . LEU A 1 85 ? 13.086 -4.965 -6.598 1 98.88 85 LEU A O 1
ATOM 702 N N . LEU A 1 86 ? 14.406 -6.094 -5.125 1 98.75 86 LEU A N 1
ATOM 703 C CA . LEU A 1 86 ? 13.898 -5.434 -3.926 1 98.75 86 LEU A CA 1
ATOM 704 C C . LEU A 1 86 ? 14.766 -4.234 -3.561 1 98.75 86 LEU A C 1
ATOM 706 O O . LEU A 1 86 ? 14.266 -3.238 -3.031 1 98.75 86 LEU A O 1
ATOM 710 N N . GLY A 1 87 ? 16.016 -4.336 -3.875 1 98.06 87 GLY A N 1
ATOM 711 C CA . GLY A 1 87 ? 16.938 -3.295 -3.471 1 98.06 87 GLY A CA 1
ATOM 712 C C . GLY A 1 87 ? 17.328 -3.375 -2.006 1 98.06 87 GLY A C 1
ATOM 713 O O . GLY A 1 87 ? 17.312 -4.453 -1.41 1 98.06 87 GLY A O 1
ATOM 714 N N . GLU A 1 88 ? 17.844 -2.326 -1.487 1 96.44 88 GLU A N 1
ATOM 715 C CA . GLU A 1 88 ? 18.297 -2.283 -0.103 1 96.44 88 GLU A CA 1
ATOM 716 C C . GLU A 1 88 ? 17.703 -1.094 0.642 1 96.44 88 GLU A C 1
ATOM 718 O O . GLU A 1 88 ? 17.109 -0.203 0.028 1 96.44 88 GLU A O 1
ATOM 723 N N . GLY A 1 89 ? 17.844 -1.134 1.938 1 96.5 89 GLY A N 1
ATOM 724 C CA . GLY A 1 89 ? 17.406 -0.005 2.744 1 96.5 89 GLY A CA 1
ATOM 725 C C . GLY A 1 89 ? 15.938 0.324 2.566 1 96.5 89 GLY A C 1
ATOM 726 O O . GLY A 1 89 ? 15.078 -0.555 2.684 1 96.5 89 GLY A O 1
ATOM 727 N N . LEU A 1 90 ? 15.672 1.535 2.236 1 98.06 90 LEU A N 1
ATOM 728 C CA . LEU A 1 90 ? 14.305 2.006 2.066 1 98.06 90 LEU A CA 1
ATOM 729 C C . LEU A 1 90 ? 13.586 1.214 0.977 1 98.06 90 LEU A C 1
ATOM 731 O O . LEU A 1 90 ? 12.414 0.88 1.119 1 98.06 90 LEU A O 1
ATOM 735 N N . ALA A 1 91 ? 14.32 0.911 -0.048 1 98.44 91 ALA A N 1
ATOM 736 C CA . ALA A 1 91 ? 13.719 0.18 -1.161 1 98.44 91 ALA A CA 1
ATOM 737 C C . ALA A 1 91 ? 13.219 -1.191 -0.713 1 98.44 91 ALA A C 1
ATOM 739 O O . ALA A 1 91 ? 12.109 -1.599 -1.058 1 98.44 91 ALA A O 1
ATOM 740 N N . GLU A 1 92 ? 14.031 -1.873 0.024 1 98.19 92 GLU A N 1
ATOM 741 C CA . GLU A 1 92 ? 13.664 -3.209 0.478 1 98.19 92 GLU A CA 1
ATOM 742 C C . GLU A 1 92 ? 12.508 -3.152 1.48 1 98.19 92 GLU A C 1
ATOM 744 O O . GLU A 1 92 ? 11.57 -3.943 1.4 1 98.19 92 GLU A O 1
ATOM 749 N N . ALA A 1 93 ? 12.594 -2.244 2.441 1 97.88 93 ALA A N 1
ATOM 750 C CA . ALA A 1 93 ? 11.539 -2.105 3.438 1 97.88 93 ALA A CA 1
ATOM 751 C C . ALA A 1 93 ? 10.195 -1.809 2.775 1 97.88 93 ALA A C 1
ATOM 753 O O . ALA A 1 93 ? 9.18 -2.428 3.105 1 97.88 93 ALA A O 1
ATOM 754 N N . ARG A 1 94 ? 10.219 -0.929 1.829 1 98.62 94 ARG A N 1
ATOM 755 C CA . ARG A 1 94 ? 8.992 -0.536 1.136 1 98.62 94 ARG A CA 1
ATOM 756 C C . ARG A 1 94 ? 8.539 -1.625 0.171 1 98.62 94 ARG A C 1
ATOM 758 O O . ARG A 1 94 ? 7.336 -1.804 -0.049 1 98.62 94 ARG A O 1
ATOM 765 N N . GLY A 1 95 ? 9.484 -2.355 -0.379 1 98.5 95 GLY A N 1
ATOM 766 C CA . GLY A 1 95 ? 9.148 -3.52 -1.186 1 98.5 95 GLY A CA 1
ATOM 767 C C . GLY A 1 95 ? 8.367 -4.57 -0.42 1 98.5 95 GLY A C 1
ATOM 768 O O . GLY A 1 95 ? 7.434 -5.172 -0.957 1 98.5 95 GLY A O 1
ATOM 769 N N . ARG A 1 96 ? 8.734 -4.758 0.82 1 98.19 96 ARG A N 1
ATOM 770 C CA . ARG A 1 96 ? 8.07 -5.746 1.664 1 98.19 96 ARG A CA 1
ATOM 771 C C . ARG A 1 96 ? 6.605 -5.391 1.877 1 98.19 96 ARG A C 1
ATOM 773 O O . ARG A 1 96 ? 5.754 -6.281 1.975 1 98.19 96 ARG A O 1
ATOM 780 N N . PHE A 1 97 ? 6.285 -4.145 1.875 1 98.44 97 PHE A N 1
ATOM 781 C CA . PHE A 1 97 ? 4.895 -3.723 2.002 1 98.44 97 PHE A CA 1
ATOM 782 C C . PHE A 1 97 ? 4.055 -4.27 0.854 1 98.44 97 PHE A C 1
ATOM 784 O O . PHE A 1 97 ? 2.906 -4.672 1.054 1 98.44 97 PHE A O 1
ATOM 791 N N . PHE A 1 98 ? 4.605 -4.297 -0.339 1 98.69 98 PHE A N 1
ATOM 792 C CA . PHE A 1 98 ? 3.863 -4.789 -1.495 1 98.69 98 PHE A CA 1
ATOM 793 C C . PHE A 1 98 ? 3.586 -6.281 -1.367 1 98.69 98 PHE A C 1
ATOM 795 O O . PHE A 1 98 ? 2.557 -6.77 -1.842 1 98.69 98 PHE A O 1
ATOM 802 N N . LYS A 1 99 ? 4.566 -6.984 -0.706 1 98.62 99 LYS A N 1
ATOM 803 C CA . LYS A 1 99 ? 4.277 -8.375 -0.365 1 98.62 99 LYS A CA 1
ATOM 804 C C . LYS A 1 99 ? 3.008 -8.484 0.472 1 98.62 99 LYS A C 1
ATOM 806 O O . LYS A 1 99 ? 2.121 -9.281 0.16 1 98.62 99 LYS A O 1
ATOM 811 N N . HIS A 1 100 ? 2.908 -7.691 1.494 1 98.44 100 HIS A N 1
ATOM 812 C CA . HIS A 1 100 ? 1.76 -7.723 2.393 1 98.44 100 HIS A CA 1
ATOM 813 C C . HIS A 1 100 ? 0.495 -7.242 1.688 1 98.44 100 HIS A C 1
ATOM 815 O O . HIS A 1 100 ? -0.575 -7.832 1.855 1 98.44 100 HIS A O 1
ATOM 821 N N . TYR A 1 101 ? 0.646 -6.188 0.882 1 98.56 101 TYR A N 1
ATOM 822 C CA . TYR A 1 101 ? -0.457 -5.648 0.093 1 98.56 101 TYR A CA 1
ATOM 823 C C . TYR A 1 101 ? -1.032 -6.715 -0.835 1 98.56 101 TYR A C 1
ATOM 825 O O . TYR A 1 101 ? -2.248 -6.918 -0.876 1 98.56 101 TYR A O 1
ATOM 833 N N . ALA A 1 102 ? -0.2 -7.434 -1.471 1 98.69 102 ALA A N 1
ATOM 834 C CA . ALA A 1 102 ? -0.607 -8.5 -2.387 1 98.69 102 ALA A CA 1
ATOM 835 C C . ALA A 1 102 ? -1.279 -9.641 -1.635 1 98.69 102 ALA A C 1
ATOM 837 O O . ALA A 1 102 ? -2.324 -10.141 -2.057 1 98.69 102 ALA A O 1
ATOM 838 N N . GLU A 1 103 ? -0.728 -10 -0.5 1 98.31 103 GLU A N 1
ATOM 839 C CA . GLU A 1 103 ? -1.137 -11.219 0.197 1 98.31 103 GLU A CA 1
ATOM 840 C C . GLU A 1 103 ? -2.367 -10.969 1.066 1 98.31 103 GLU A C 1
ATOM 842 O O . GLU A 1 103 ? -3.213 -11.852 1.223 1 98.31 103 GLU A O 1
ATOM 847 N N . ARG A 1 104 ? -2.49 -9.75 1.562 1 97.44 104 ARG A N 1
ATOM 848 C CA . ARG A 1 104 ? -3.498 -9.508 2.59 1 97.44 104 ARG A CA 1
ATOM 849 C C . ARG A 1 104 ? -4.715 -8.797 2.01 1 97.44 104 ARG A C 1
ATOM 851 O O . ARG A 1 104 ? -5.793 -8.82 2.605 1 97.44 104 ARG A O 1
ATOM 858 N N . VAL A 1 105 ? -4.504 -8.227 0.865 1 96.69 105 VAL A N 1
ATOM 859 C CA . VAL A 1 105 ? -5.602 -7.41 0.351 1 96.69 105 VAL A CA 1
ATOM 860 C C . VAL A 1 105 ? -6.004 -7.902 -1.037 1 96.69 105 VAL A C 1
ATOM 862 O O . VAL A 1 105 ? -7.156 -8.289 -1.258 1 96.69 105 VAL A O 1
ATOM 865 N N . ILE A 1 106 ? -5.105 -8.031 -1.916 1 98.25 106 ILE A N 1
ATOM 866 C CA . ILE A 1 106 ? -5.383 -8.367 -3.309 1 98.25 106 ILE A CA 1
ATOM 867 C C . ILE A 1 106 ? -5.801 -9.836 -3.412 1 98.25 106 ILE A C 1
ATOM 869 O O . ILE A 1 106 ? -6.844 -10.148 -3.992 1 98.25 106 ILE A O 1
ATOM 873 N N . ALA A 1 107 ? -5.051 -10.711 -2.803 1 98.44 107 ALA A N 1
ATOM 874 C CA . ALA A 1 107 ? -5.25 -12.148 -2.941 1 98.44 107 ALA A CA 1
ATOM 875 C C . ALA A 1 107 ? -6.605 -12.57 -2.381 1 98.44 107 ALA A C 1
ATOM 877 O O . ALA A 1 107 ? -7.359 -13.289 -3.039 1 98.44 107 ALA A O 1
ATOM 878 N N . PRO A 1 108 ? -7.02 -12.078 -1.173 1 97.56 108 PRO A N 1
ATOM 879 C CA . PRO A 1 108 ? -8.328 -12.492 -0.652 1 97.56 108 PRO A CA 1
ATOM 880 C C . PRO A 1 108 ? -9.484 -12.031 -1.532 1 97.56 108 PRO A C 1
ATOM 882 O O . PRO A 1 108 ? -10.453 -12.773 -1.726 1 97.56 108 PRO A O 1
ATOM 885 N N . ALA A 1 109 ? -9.375 -10.812 -2.049 1 97.88 109 ALA A N 1
ATOM 886 C CA . ALA A 1 109 ? -10.414 -10.305 -2.938 1 97.88 109 ALA A CA 1
ATOM 887 C C . ALA A 1 109 ? -10.523 -11.164 -4.195 1 97.88 109 ALA A C 1
ATOM 889 O O . ALA A 1 109 ? -11.625 -11.516 -4.617 1 97.88 109 ALA A O 1
ATOM 890 N N . MET A 1 110 ? -9.422 -11.523 -4.727 1 98.5 110 MET A N 1
ATOM 891 C CA . MET A 1 110 ? -9.398 -12.328 -5.941 1 98.5 110 MET A CA 1
ATOM 892 C C . MET A 1 110 ? -9.898 -13.742 -5.668 1 98.5 110 MET A C 1
ATOM 894 O O . MET A 1 110 ? -10.641 -14.312 -6.469 1 98.5 110 MET A O 1
ATOM 898 N N . LEU A 1 111 ? -9.438 -14.266 -4.547 1 98.5 111 LEU A N 1
ATOM 899 C CA . LEU A 1 111 ? -9.82 -15.633 -4.203 1 98.5 111 LEU A CA 1
ATOM 900 C C . LEU A 1 111 ? -11.344 -15.758 -4.117 1 98.5 111 LEU A C 1
ATOM 902 O O . LEU A 1 111 ? -11.914 -16.734 -4.609 1 98.5 111 LEU A O 1
ATOM 906 N N . ARG A 1 112 ? -11.961 -14.719 -3.51 1 98.12 112 ARG A N 1
ATOM 907 C CA . ARG A 1 112 ? -13.414 -14.734 -3.371 1 98.12 112 ARG A CA 1
ATOM 908 C C . ARG A 1 112 ? -14.094 -14.805 -4.734 1 98.12 112 ARG A C 1
ATOM 910 O O . ARG A 1 112 ? -15.203 -15.328 -4.855 1 98.12 112 ARG A O 1
ATOM 917 N N . THR A 1 113 ? -13.422 -14.32 -5.727 1 98.38 113 THR A N 1
ATOM 918 C CA . THR A 1 113 ? -13.961 -14.234 -7.078 1 98.38 113 THR A CA 1
ATOM 919 C C . THR A 1 113 ? -13.703 -15.531 -7.848 1 98.38 113 THR A C 1
ATOM 921 O O . THR A 1 113 ? -14.57 -16 -8.594 1 98.38 113 THR A O 1
ATOM 924 N N . ILE A 1 114 ? -12.586 -16.234 -7.555 1 98.44 114 ILE A N 1
ATOM 925 C CA . ILE A 1 114 ? -12.164 -17.234 -8.523 1 98.44 114 ILE A CA 1
ATOM 926 C C . ILE A 1 114 ? -12.031 -18.594 -7.844 1 98.44 114 ILE A C 1
ATOM 928 O O . ILE A 1 114 ? -11.539 -19.547 -8.445 1 98.44 114 ILE A O 1
ATOM 932 N N . ILE A 1 115 ? -12.516 -18.797 -6.605 1 98.62 115 ILE A N 1
ATOM 933 C CA . ILE A 1 115 ? -12.18 -19.969 -5.805 1 98.62 115 ILE A CA 1
ATOM 934 C C . ILE A 1 115 ? -12.734 -21.219 -6.465 1 98.62 115 ILE A C 1
ATOM 936 O O . ILE A 1 115 ? -12.109 -22.281 -6.422 1 98.62 115 ILE A O 1
ATOM 940 N N . MET A 1 116 ? -13.875 -21.156 -7.09 1 98.12 116 MET A N 1
ATOM 941 C CA . MET A 1 116 ? -14.453 -22.328 -7.727 1 98.12 116 MET A CA 1
ATOM 942 C C . MET A 1 116 ? -13.703 -22.688 -9.008 1 98.12 116 MET A C 1
ATOM 944 O O . MET A 1 116 ? -13.492 -23.859 -9.297 1 98.12 116 MET A O 1
ATOM 948 N N . ASP A 1 117 ? -13.289 -21.641 -9.734 1 98.06 117 ASP A N 1
ATOM 949 C CA . ASP A 1 117 ? -12.453 -21.875 -10.906 1 98.06 117 ASP A CA 1
ATOM 950 C C . ASP A 1 117 ? -11.109 -22.484 -10.508 1 98.06 117 ASP A C 1
ATOM 952 O O . ASP A 1 117 ? -10.594 -23.375 -11.195 1 98.06 117 ASP A O 1
ATOM 956 N N . LEU A 1 118 ? -10.617 -21.984 -9.438 1 98.31 118 LEU A N 1
ATOM 957 C CA . LEU A 1 118 ? -9.359 -22.5 -8.914 1 98.31 118 LEU A CA 1
ATOM 958 C C . LEU A 1 118 ? -9.484 -23.984 -8.555 1 98.31 118 LEU A C 1
ATOM 960 O O . LEU A 1 118 ? -8.609 -24.781 -8.906 1 98.31 118 LEU A O 1
ATOM 964 N N . LEU A 1 119 ? -10.547 -24.328 -7.875 1 98.12 119 LEU A N 1
ATOM 965 C CA . LEU A 1 119 ? -10.789 -25.719 -7.523 1 98.12 119 LEU A CA 1
ATOM 966 C C . LEU A 1 119 ? -10.805 -26.594 -8.766 1 98.12 119 LEU A C 1
ATOM 968 O O . LEU A 1 119 ? -10.211 -27.688 -8.773 1 98.12 119 LEU A O 1
ATOM 972 N N . ASN A 1 120 ? -11.391 -26.078 -9.773 1 96.5 120 ASN A N 1
ATOM 973 C CA . ASN A 1 120 ? -11.516 -26.844 -11.016 1 96.5 120 ASN A CA 1
ATOM 974 C C . ASN A 1 120 ? -10.172 -26.984 -11.727 1 96.5 120 ASN A C 1
ATOM 976 O O . ASN A 1 120 ? -9.961 -27.922 -12.484 1 96.5 120 ASN A O 1
ATOM 980 N N . ALA A 1 121 ? -9.266 -26.047 -11.492 1 97.62 121 ALA A N 1
ATOM 981 C CA . ALA A 1 121 ? -7.965 -26.031 -12.156 1 97.62 121 ALA A CA 1
ATOM 982 C C . ALA A 1 121 ? -6.961 -26.922 -11.445 1 97.62 121 ALA A C 1
ATOM 984 O O . ALA A 1 121 ? -5.938 -27.312 -12.016 1 97.62 121 ALA A O 1
ATOM 985 N N . ILE A 1 122 ? -7.215 -27.219 -10.227 1 97.88 122 ILE A N 1
ATOM 986 C CA . ILE A 1 122 ? -6.332 -28.031 -9.406 1 97.88 122 ILE A CA 1
ATOM 987 C C . ILE A 1 122 ? -6.387 -29.484 -9.875 1 97.88 122 ILE A C 1
ATOM 989 O O . ILE A 1 122 ? -7.441 -29.969 -10.305 1 97.88 122 ILE A O 1
ATOM 993 N N . HIS A 1 123 ? -5.281 -30.141 -9.828 1 97.38 123 HIS A N 1
ATOM 994 C CA . HIS A 1 123 ? -5.25 -31.562 -10.164 1 97.38 123 HIS A CA 1
ATOM 995 C C . HIS A 1 123 ? -6.32 -32.344 -9.398 1 97.38 123 HIS A C 1
ATOM 997 O O . HIS A 1 123 ? -6.5 -32.125 -8.195 1 97.38 123 HIS A O 1
ATOM 1003 N N . PRO A 1 124 ? -6.98 -33.281 -10.062 1 96.5 124 PRO A N 1
ATOM 1004 C CA . PRO A 1 124 ? -8.086 -34 -9.414 1 96.5 124 PRO A CA 1
ATOM 1005 C C . PRO A 1 124 ? -7.672 -34.656 -8.109 1 96.5 124 PRO A C 1
ATOM 1007 O O . PRO A 1 124 ? -8.43 -34.656 -7.137 1 96.5 124 PRO A O 1
ATOM 1010 N N . ASP A 1 125 ? -6.508 -35.094 -7.996 1 97 125 ASP A N 1
ATOM 1011 C CA . ASP A 1 125 ? -6.035 -35.844 -6.832 1 97 125 ASP A CA 1
ATOM 1012 C C . ASP A 1 125 ? -5.824 -34.906 -5.637 1 97 125 ASP A C 1
ATOM 1014 O O . ASP A 1 125 ? -5.695 -35.375 -4.5 1 97 125 ASP A O 1
ATOM 1018 N N . ASP A 1 126 ? -5.801 -33.594 -5.879 1 97.69 126 ASP A N 1
ATOM 1019 C CA . ASP A 1 126 ? -5.488 -32.625 -4.82 1 97.69 126 ASP A CA 1
ATOM 1020 C C . ASP A 1 126 ? -6.723 -31.828 -4.426 1 97.69 126 ASP A C 1
ATOM 1022 O O . ASP A 1 126 ? -6.676 -31.031 -3.488 1 97.69 126 ASP A O 1
ATOM 1026 N N . ARG A 1 127 ? -7.82 -32.031 -5.117 1 98.19 127 ARG A N 1
ATOM 1027 C CA . ARG A 1 127 ? -8.992 -31.188 -4.918 1 98.19 127 ARG A CA 1
ATOM 1028 C C . ARG A 1 127 ? -9.578 -31.391 -3.527 1 98.19 127 ARG A C 1
ATOM 1030 O O . ARG A 1 127 ? -10.008 -30.422 -2.883 1 98.19 127 ARG A O 1
ATOM 1037 N N . ALA A 1 128 ? -9.586 -32.656 -3.113 1 98 128 ALA A N 1
ATOM 1038 C CA . ALA A 1 128 ? -10.141 -32.938 -1.79 1 98 128 ALA A CA 1
ATOM 1039 C C . ALA A 1 128 ? -9.328 -32.219 -0.701 1 98 128 ALA A C 1
ATOM 1041 O O . ALA A 1 128 ? -9.891 -31.641 0.227 1 98 128 ALA A O 1
ATOM 1042 N N . TYR A 1 129 ? -8.109 -32.312 -0.83 1 96.88 129 TYR A N 1
ATOM 1043 C CA . TYR A 1 129 ? -7.219 -31.672 0.118 1 96.88 129 TYR A CA 1
ATOM 1044 C C . TYR A 1 129 ? -7.441 -30.156 0.131 1 96.88 129 TYR A C 1
ATOM 1046 O O . TYR A 1 129 ? -7.562 -29.547 1.197 1 96.88 129 TYR A O 1
ATOM 1054 N N . PHE A 1 130 ? -7.496 -29.578 -1.035 1 97.69 130 PHE A N 1
ATOM 1055 C CA . PHE A 1 130 ? -7.699 -28.141 -1.156 1 97.69 130 PHE A CA 1
ATOM 1056 C C . PHE A 1 130 ? -9.023 -27.719 -0.522 1 97.69 130 PHE A C 1
ATOM 1058 O O . PHE A 1 130 ? -9.062 -26.781 0.27 1 97.69 130 PHE A O 1
ATOM 1065 N N . ARG A 1 131 ? -10.047 -28.406 -0.869 1 98.31 131 ARG A N 1
ATOM 1066 C CA . ARG A 1 131 ? -11.359 -28.094 -0.324 1 98.31 131 ARG A CA 1
ATOM 1067 C C . ARG A 1 131 ? -11.359 -28.188 1.198 1 98.31 131 ARG A C 1
ATOM 1069 O O . ARG A 1 131 ? -11.789 -27.25 1.881 1 98.31 131 ARG A O 1
ATOM 1076 N N . GLU A 1 132 ? -10.82 -29.234 1.713 1 98.12 132 GLU A N 1
ATOM 1077 C CA . GLU A 1 132 ? -10.844 -29.469 3.152 1 98.12 132 GLU A CA 1
ATOM 1078 C C . GLU A 1 132 ? -10.078 -28.391 3.904 1 98.12 132 GLU A C 1
ATOM 1080 O O . GLU A 1 132 ? -10.578 -27.828 4.879 1 98.12 132 GLU A O 1
ATOM 1085 N N . THR A 1 133 ? -8.922 -28.141 3.469 1 96.94 133 THR A N 1
ATOM 1086 C CA . THR A 1 133 ? -8.062 -27.203 4.191 1 96.94 133 THR A CA 1
ATOM 1087 C C . THR A 1 133 ? -8.602 -25.781 4.082 1 96.94 133 THR A C 1
ATOM 1089 O O . THR A 1 133 ? -8.562 -25.016 5.051 1 96.94 133 THR A O 1
ATOM 1092 N N . ARG A 1 134 ? -9.172 -25.406 2.914 1 98.06 134 ARG A N 1
ATOM 1093 C CA . ARG A 1 134 ? -9.711 -24.047 2.752 1 98.06 134 ARG A CA 1
ATOM 1094 C C . ARG A 1 134 ? -11.031 -23.906 3.502 1 98.06 134 ARG A C 1
ATOM 1096 O O . ARG A 1 134 ? -11.273 -22.875 4.133 1 98.06 134 ARG A O 1
ATOM 1103 N N . GLU A 1 135 ? -11.852 -24.906 3.49 1 98.62 135 GLU A N 1
ATOM 1104 C CA . GLU A 1 135 ? -13.117 -24.828 4.215 1 98.62 135 GLU A CA 1
ATOM 1105 C C . GLU A 1 135 ? -12.883 -24.766 5.723 1 98.62 135 GLU A C 1
ATOM 1107 O O . GLU A 1 135 ? -13.609 -24.062 6.438 1 98.62 135 GLU A O 1
ATOM 1112 N N . LYS A 1 136 ? -11.906 -25.469 6.168 1 98.38 136 LYS A N 1
ATOM 1113 C CA . LYS A 1 136 ? -11.523 -25.375 7.574 1 98.38 136 LYS A CA 1
ATOM 1114 C C . LYS A 1 136 ? -11.055 -23.953 7.914 1 98.38 136 LYS A C 1
ATOM 1116 O O . LYS A 1 136 ? -11.461 -23.391 8.93 1 98.38 136 LYS A O 1
ATOM 1121 N N . ARG A 1 137 ? -10.305 -23.406 7.043 1 97.06 137 ARG A N 1
ATOM 1122 C CA . ARG A 1 137 ? -9.75 -22.062 7.25 1 97.06 137 ARG A CA 1
ATOM 1123 C C . ARG A 1 137 ? -10.852 -21.016 7.234 1 97.06 137 ARG A C 1
ATOM 1125 O O . ARG A 1 137 ? -10.836 -20.078 8.039 1 97.06 137 ARG A O 1
ATOM 1132 N N . PHE A 1 138 ? -11.828 -21.141 6.375 1 97.12 138 PHE A N 1
ATOM 1133 C CA . PHE A 1 138 ? -12.844 -20.109 6.18 1 97.12 138 PHE A CA 1
ATOM 1134 C C . PHE A 1 138 ? -14.047 -20.359 7.086 1 97.12 138 PHE A C 1
ATOM 1136 O O . PHE A 1 138 ? -14.875 -19.469 7.27 1 97.12 138 PHE A O 1
ATOM 1143 N N . GLY A 1 139 ? -14.148 -21.516 7.57 1 98.19 139 GLY A N 1
ATOM 1144 C CA . GLY A 1 139 ? -15.281 -21.875 8.422 1 98.19 139 GLY A CA 1
ATOM 1145 C C . GLY A 1 139 ? -16.594 -21.984 7.66 1 98.19 139 GLY A C 1
ATOM 1146 O O . GLY A 1 139 ? -17.656 -21.781 8.227 1 98.19 139 GLY A O 1
ATOM 1147 N N . ARG A 1 140 ? -16.5 -22.203 6.402 1 98.44 140 ARG A N 1
ATOM 1148 C CA . ARG A 1 140 ? -17.641 -22.375 5.52 1 98.44 140 ARG A CA 1
ATOM 1149 C C . ARG A 1 140 ? -17.266 -23.125 4.254 1 98.44 140 ARG A C 1
ATOM 1151 O O . ARG A 1 140 ? -16.078 -23.344 3.982 1 98.44 140 ARG A O 1
ATOM 1158 N N . THR A 1 141 ? -18.234 -23.578 3.514 1 98.56 141 THR A N 1
ATOM 1159 C CA . THR A 1 141 ? -17.969 -24.281 2.264 1 98.56 141 THR A CA 1
ATOM 1160 C C . THR A 1 141 ? -17.375 -23.328 1.229 1 98.56 141 THR A C 1
ATOM 1162 O O . THR A 1 141 ? -17.531 -22.109 1.344 1 98.56 141 THR A O 1
ATOM 1165 N N . LEU A 1 142 ? -16.688 -23.875 0.215 1 98.69 142 LEU A N 1
ATOM 1166 C CA . LEU A 1 142 ? -16.141 -23.047 -0.858 1 98.69 142 LEU A CA 1
ATOM 1167 C C . LEU A 1 142 ? -17.25 -22.312 -1.6 1 98.69 142 LEU A C 1
ATOM 1169 O O . LEU A 1 142 ? -17.078 -21.156 -1.989 1 98.69 142 LEU A O 1
ATOM 1173 N N . GLU A 1 143 ? -18.406 -22.984 -1.753 1 98.56 143 GLU A N 1
ATOM 1174 C CA . GLU A 1 143 ? -19.547 -22.391 -2.428 1 98.56 143 GLU A CA 1
ATOM 1175 C C . GLU A 1 143 ? -20.094 -21.188 -1.647 1 98.56 143 GLU A C 1
ATOM 1177 O O . GLU A 1 143 ? -20.5 -20.188 -2.238 1 98.56 143 GLU A O 1
ATOM 1182 N N . GLU A 1 144 ? -20.094 -21.297 -0.344 1 98.38 144 GLU A N 1
ATOM 1183 C CA . GLU A 1 144 ? -20.547 -20.203 0.511 1 98.38 144 GLU A CA 1
ATOM 1184 C C . GLU A 1 144 ? -19.547 -19.047 0.5 1 98.38 144 GLU A C 1
ATOM 1186 O O . GLU A 1 144 ? -19.938 -17.891 0.623 1 98.38 144 GLU A O 1
ATOM 1191 N N . PHE A 1 145 ? -18.359 -19.422 0.395 1 98.31 145 PHE A N 1
ATOM 1192 C CA . PHE A 1 145 ? -17.281 -18.438 0.375 1 98.31 145 PHE A CA 1
ATOM 1193 C C . PHE A 1 145 ? -17.266 -17.688 -0.954 1 98.31 145 PHE A C 1
ATOM 1195 O O . PHE A 1 145 ? -16.984 -16.484 -0.994 1 98.31 145 PHE A O 1
ATOM 1202 N N . HIS A 1 146 ? -17.578 -18.391 -2.023 1 98.5 146 HIS A N 1
ATOM 1203 C CA . HIS A 1 146 ? -17.547 -17.859 -3.385 1 98.5 146 HIS A CA 1
ATOM 1204 C C . HIS A 1 146 ? -18.547 -16.719 -3.57 1 98.5 146 HIS A C 1
ATOM 1206 O O . HIS A 1 146 ? -19.75 -16.922 -3.424 1 98.5 146 HIS A O 1
ATOM 1212 N N . SER A 1 147 ? -18.078 -15.578 -3.891 1 98.25 147 SER A N 1
ATOM 1213 C CA . SER A 1 147 ? -18.891 -14.398 -4.121 1 98.25 147 SER A CA 1
ATOM 1214 C C . SER A 1 147 ? -18.219 -13.422 -5.07 1 98.25 147 SER A C 1
ATOM 1216 O O . SER A 1 147 ? -17.594 -12.453 -4.629 1 98.25 147 SER A O 1
ATOM 1218 N N . PRO A 1 148 ? -18.359 -13.641 -6.375 1 97.56 148 PRO A N 1
ATOM 1219 C CA . PRO A 1 148 ? -17.672 -12.781 -7.344 1 97.56 148 PRO A CA 1
ATOM 1220 C C . PRO A 1 148 ? -18.016 -11.305 -7.164 1 97.56 148 PRO A C 1
ATOM 1222 O O . PRO A 1 148 ? -17.125 -10.445 -7.234 1 97.56 148 PRO A O 1
ATOM 1225 N N . ALA A 1 149 ? -19.297 -11.055 -6.887 1 97.69 149 ALA A N 1
ATOM 1226 C CA . ALA A 1 149 ? -19.703 -9.664 -6.727 1 97.69 149 ALA A CA 1
ATOM 1227 C C . ALA A 1 149 ? -18.969 -9.008 -5.559 1 97.69 149 ALA A C 1
ATOM 1229 O O . ALA A 1 149 ? -18.422 -7.91 -5.695 1 97.69 149 ALA A O 1
ATOM 1230 N N . LYS A 1 150 ? -18.875 -9.68 -4.43 1 97.5 150 LYS A N 1
ATOM 1231 C CA . LYS A 1 150 ? -18.172 -9.148 -3.262 1 97.5 150 LYS A CA 1
ATOM 1232 C C . LYS A 1 150 ? -16.672 -9.062 -3.512 1 97.5 150 LYS A C 1
ATOM 1234 O O . LYS A 1 150 ? -16.031 -8.07 -3.148 1 97.5 150 LYS A O 1
ATOM 1239 N N . GLY A 1 151 ? -16.141 -10.102 -4.129 1 98.06 151 GLY A N 1
ATOM 1240 C CA . GLY A 1 151 ? -14.711 -10.117 -4.438 1 98.06 151 GLY A CA 1
ATOM 1241 C C . GLY A 1 151 ? -14.289 -8.992 -5.363 1 98.06 151 GLY A C 1
ATOM 1242 O O . GLY A 1 151 ? -13.273 -8.344 -5.129 1 98.06 151 GLY A O 1
ATOM 1243 N N . LEU A 1 152 ? -15.086 -8.758 -6.363 1 98.06 152 LEU A N 1
ATOM 1244 C CA . LEU A 1 152 ? -14.773 -7.715 -7.332 1 98.06 152 LEU A CA 1
ATOM 1245 C C . LEU A 1 152 ? -14.883 -6.332 -6.699 1 98.06 152 LEU A C 1
ATOM 1247 O O . LEU A 1 152 ? -14.086 -5.438 -7.008 1 98.06 152 LEU A O 1
ATOM 1251 N N . ALA A 1 153 ? -15.844 -6.152 -5.855 1 96.94 153 ALA A N 1
ATOM 1252 C CA . ALA A 1 153 ? -15.969 -4.883 -5.145 1 96.94 153 ALA A CA 1
ATOM 1253 C C . ALA A 1 153 ? -14.766 -4.645 -4.234 1 96.94 153 ALA A C 1
ATOM 1255 O O . ALA A 1 153 ? -14.234 -3.533 -4.184 1 96.94 153 ALA A O 1
ATOM 1256 N N . GLN A 1 154 ? -14.359 -5.699 -3.547 1 96.75 154 GLN A N 1
ATOM 1257 C CA . GLN A 1 154 ? -13.188 -5.609 -2.688 1 96.75 154 GLN A CA 1
ATOM 1258 C C . GLN A 1 154 ? -11.93 -5.316 -3.5 1 96.75 154 GLN A C 1
ATOM 1260 O O . GLN A 1 154 ? -11.094 -4.508 -3.092 1 96.75 154 GLN A O 1
ATOM 1265 N N . LEU A 1 155 ? -11.82 -5.977 -4.609 1 98.12 155 LEU A N 1
ATOM 1266 C CA . LEU A 1 155 ? -10.664 -5.773 -5.469 1 98.12 155 LEU A CA 1
ATOM 1267 C C . LEU A 1 155 ? -10.625 -4.348 -6.004 1 98.12 155 LEU A C 1
ATOM 1269 O O . LEU A 1 155 ? -9.562 -3.725 -6.051 1 98.12 155 LEU A O 1
ATOM 1273 N N . ASP A 1 156 ? -11.766 -3.895 -6.402 1 97.19 156 ASP A N 1
ATOM 1274 C CA . ASP A 1 156 ? -11.867 -2.527 -6.906 1 97.19 156 ASP A CA 1
ATOM 1275 C C . ASP A 1 156 ? -11.344 -1.526 -5.879 1 97.19 156 ASP A C 1
ATOM 1277 O O . ASP A 1 156 ? -10.531 -0.659 -6.211 1 97.19 156 ASP A O 1
ATOM 1281 N N . ALA A 1 157 ? -11.719 -1.679 -4.672 1 95.62 157 ALA A N 1
ATOM 1282 C CA . ALA A 1 157 ? -11.258 -0.81 -3.592 1 95.62 157 ALA A CA 1
ATOM 1283 C C . ALA A 1 157 ? -9.766 -0.996 -3.336 1 95.62 157 ALA A C 1
ATOM 1285 O O . ALA A 1 157 ? -9.039 -0.021 -3.129 1 95.62 157 ALA A O 1
ATOM 1286 N N . ALA A 1 158 ? -9.352 -2.217 -3.42 1 96.62 158 ALA A N 1
ATOM 1287 C CA . ALA A 1 158 ? -7.961 -2.559 -3.141 1 96.62 158 ALA A CA 1
ATOM 1288 C C . ALA A 1 158 ? -7.027 -1.953 -4.184 1 96.62 158 ALA A C 1
ATOM 1290 O O . ALA A 1 158 ? -5.879 -1.63 -3.883 1 96.62 158 ALA A O 1
ATOM 1291 N N . LEU A 1 159 ? -7.504 -1.725 -5.375 1 98.19 159 LEU A N 1
ATOM 1292 C CA . LEU A 1 159 ? -6.641 -1.333 -6.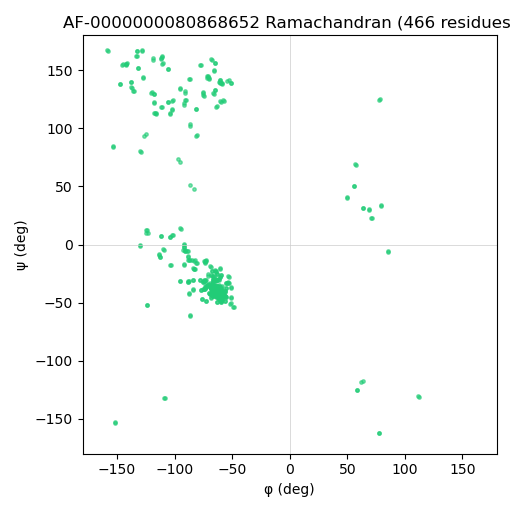484 1 98.19 159 LEU A CA 1
ATOM 1293 C C . LEU A 1 159 ? -6.547 0.186 -6.59 1 98.19 159 LEU A C 1
ATOM 1295 O O . LEU A 1 159 ? -5.773 0.71 -7.395 1 98.19 159 LEU A O 1
ATOM 1299 N N . GLU A 1 160 ? -7.242 0.873 -5.746 1 97.56 160 GLU A N 1
ATOM 1300 C CA . GLU A 1 160 ? -7.324 2.326 -5.871 1 97.56 160 GLU A CA 1
ATOM 1301 C C . GLU A 1 160 ? -5.941 2.967 -5.77 1 97.56 160 GLU A C 1
ATOM 1303 O O . GLU A 1 160 ? -5.566 3.781 -6.613 1 97.56 160 GLU A O 1
ATOM 1308 N N . PRO A 1 161 ? -5.113 2.59 -4.738 1 97.44 161 PRO A N 1
ATOM 1309 C CA . PRO A 1 161 ? -3.787 3.213 -4.699 1 97.44 161 PRO A CA 1
ATOM 1310 C C . PRO A 1 161 ? -2.902 2.789 -5.871 1 97.44 161 PRO A C 1
ATOM 1312 O O . PRO A 1 161 ? -2.057 3.564 -6.32 1 97.44 161 PRO A O 1
ATOM 1315 N N . LEU A 1 162 ? -3.078 1.595 -6.371 1 98 162 LEU A N 1
ATOM 1316 C CA . LEU A 1 162 ? -2.328 1.12 -7.531 1 98 162 LEU A CA 1
ATOM 1317 C C . LEU A 1 162 ? -2.676 1.934 -8.773 1 98 162 LEU A C 1
ATOM 1319 O O . LEU A 1 162 ? -1.788 2.318 -9.539 1 98 162 LEU A O 1
ATOM 1323 N N . ARG A 1 163 ? -3.965 2.207 -8.969 1 97.88 163 ARG A N 1
ATOM 1324 C CA . ARG A 1 163 ? -4.41 3.045 -10.078 1 97.88 163 ARG A CA 1
ATOM 1325 C C . ARG A 1 163 ? -3.736 4.414 -10.039 1 97.88 163 ARG A C 1
ATOM 1327 O O . ARG A 1 163 ? -3.262 4.91 -11.062 1 97.88 163 ARG A O 1
ATOM 1334 N N . ALA A 1 164 ? -3.697 4.938 -8.852 1 97.62 164 ALA A N 1
ATOM 1335 C CA . ALA A 1 164 ? -3.09 6.258 -8.695 1 97.62 164 ALA A CA 1
ATOM 1336 C C . ALA A 1 164 ? -1.603 6.219 -9.031 1 97.62 164 ALA A C 1
ATOM 1338 O O . ALA A 1 164 ? -1.092 7.113 -9.711 1 97.62 164 ALA A O 1
ATOM 1339 N N . GLN A 1 165 ? -0.906 5.199 -8.586 1 97.81 165 GLN A N 1
ATOM 1340 C CA . GLN A 1 165 ? 0.512 5.02 -8.875 1 97.81 165 GLN A CA 1
ATOM 1341 C C . GLN A 1 165 ? 0.756 4.902 -10.383 1 97.81 165 GLN A C 1
ATOM 1343 O O . GLN A 1 165 ? 1.692 5.504 -10.914 1 97.81 165 GLN A O 1
ATOM 1348 N N . LEU A 1 166 ? -0.117 4.219 -11.008 1 98 166 LEU A N 1
ATOM 1349 C CA . LEU A 1 166 ? 0.068 3.883 -12.414 1 98 166 LEU A CA 1
ATOM 1350 C C . LEU A 1 166 ? -0.373 5.035 -13.312 1 98 166 LEU A C 1
ATOM 1352 O O . LEU A 1 166 ? -0.082 5.043 -14.508 1 98 166 LEU A O 1
ATOM 1356 N N . ALA A 1 167 ? -1.072 5.957 -12.75 1 93.94 167 ALA A N 1
ATOM 1357 C CA . ALA A 1 167 ? -1.397 7.168 -13.5 1 93.94 167 ALA A CA 1
ATOM 1358 C C . ALA A 1 167 ? -0.145 7.996 -13.773 1 93.94 167 ALA A C 1
ATOM 1360 O O . ALA A 1 167 ? -0.079 8.719 -14.773 1 93.94 167 ALA A O 1
ATOM 1361 N N . ASP A 1 168 ? 0.865 7.793 -12.953 1 89.81 168 ASP A N 1
ATOM 1362 C CA . ASP A 1 168 ? 2.055 8.633 -13.023 1 89.81 168 ASP A CA 1
ATOM 1363 C C . ASP A 1 168 ? 3.266 7.836 -13.5 1 89.81 168 ASP A C 1
ATOM 1365 O O . ASP A 1 168 ? 4.332 8.406 -13.75 1 89.81 168 ASP A O 1
ATOM 1369 N N . SER A 1 169 ? 3.135 6.551 -13.562 1 95.94 169 SER A N 1
ATOM 1370 C CA . SER A 1 169 ? 4.25 5.68 -13.922 1 95.94 169 SER A CA 1
ATOM 1371 C C . SER A 1 169 ? 3.777 4.465 -14.711 1 95.94 169 SER A C 1
ATOM 1373 O O . SER A 1 169 ? 2.637 4.023 -14.555 1 95.94 169 SER A O 1
ATOM 1375 N N . ASP A 1 170 ? 4.652 3.889 -15.516 1 97.81 170 ASP A N 1
ATOM 1376 C CA . ASP A 1 170 ? 4.305 2.723 -16.312 1 97.81 170 ASP A CA 1
ATOM 1377 C C . ASP A 1 170 ? 4.207 1.467 -15.453 1 97.81 170 ASP A C 1
ATOM 1379 O O . ASP A 1 170 ? 3.443 0.549 -15.773 1 97.81 170 ASP A O 1
ATOM 1383 N N . PHE A 1 171 ? 5.02 1.45 -14.414 1 98.81 171 PHE A N 1
ATOM 1384 C CA . PHE A 1 171 ? 5.059 0.313 -13.5 1 98.81 171 PHE A CA 1
ATOM 1385 C C . PHE A 1 171 ? 5.004 0.781 -12.047 1 98.81 171 PHE A C 1
ATOM 1387 O O . PHE A 1 171 ? 5.129 1.976 -11.773 1 98.81 171 PHE A O 1
ATOM 1394 N N . LEU A 1 172 ? 4.77 -0.098 -11.109 1 98.69 172 LEU A N 1
ATOM 1395 C CA . LEU A 1 172 ? 4.801 0.231 -9.695 1 98.69 172 LEU A CA 1
ATOM 1396 C C . LEU A 1 172 ? 6.172 0.758 -9.289 1 98.69 172 LEU A C 1
ATOM 1398 O O . LEU A 1 172 ? 6.273 1.689 -8.484 1 98.69 172 LEU A O 1
ATOM 1402 N N . ASP A 1 173 ? 7.195 0.204 -9.883 1 98.56 173 ASP A N 1
ATOM 1403 C CA . ASP A 1 173 ? 8.57 0.558 -9.539 1 98.56 173 ASP A CA 1
ATOM 1404 C C . ASP A 1 173 ? 9.109 1.636 -10.477 1 98.56 173 ASP A C 1
ATOM 1406 O O . ASP A 1 173 ? 10.32 1.88 -10.516 1 98.56 173 ASP A O 1
ATOM 1410 N N . GLY A 1 174 ? 8.242 2.303 -11.266 1 97.19 174 GLY A N 1
ATOM 1411 C CA . GLY A 1 174 ? 8.68 3.412 -12.094 1 97.19 174 GLY A CA 1
ATOM 1412 C C . GLY A 1 174 ? 8.617 3.107 -13.578 1 97.19 174 GLY A C 1
ATOM 1413 O O . GLY A 1 174 ? 7.594 2.633 -14.078 1 97.19 174 GLY A O 1
ATOM 1414 N N . ASP A 1 175 ? 9.641 3.373 -14.297 1 96.19 175 ASP A N 1
ATOM 1415 C CA . ASP A 1 175 ? 9.656 3.283 -15.75 1 96.19 175 ASP A CA 1
ATOM 1416 C C . ASP A 1 175 ? 9.883 1.844 -16.203 1 96.19 175 ASP A C 1
ATOM 1418 O O . ASP A 1 175 ? 9.609 1.505 -17.359 1 96.19 175 ASP A O 1
ATOM 1422 N N . ALA A 1 176 ? 10.414 1.075 -15.367 1 97.75 176 ALA A N 1
ATOM 1423 C CA . ALA A 1 176 ? 10.617 -0.352 -15.609 1 97.75 176 ALA A CA 1
ATOM 1424 C C . ALA A 1 176 ? 10.133 -1.18 -14.422 1 97.75 176 ALA A C 1
ATOM 1426 O O . ALA A 1 176 ? 10.164 -0.716 -13.281 1 97.75 176 ALA A O 1
ATOM 1427 N N . PRO A 1 177 ? 9.727 -2.4 -14.68 1 98.69 177 PRO A N 1
ATOM 1428 C CA . PRO A 1 177 ? 9.234 -3.217 -13.562 1 98.69 177 PRO A CA 1
ATOM 1429 C C . PRO A 1 177 ? 10.367 -3.783 -12.711 1 98.69 177 PRO A C 1
ATOM 1431 O O . PRO A 1 177 ? 11.492 -3.953 -13.195 1 98.69 177 PRO A O 1
ATOM 1434 N N . ALA A 1 178 ? 10.055 -4.055 -11.5 1 98.81 178 ALA A N 1
ATOM 1435 C CA . ALA A 1 178 ? 10.938 -4.73 -10.562 1 98.81 178 ALA A CA 1
ATOM 1436 C C . ALA A 1 178 ? 10.141 -5.504 -9.516 1 98.81 178 ALA A C 1
ATOM 1438 O O . ALA A 1 178 ? 9.047 -6 -9.805 1 98.81 178 ALA A O 1
ATOM 1439 N N . GLY A 1 179 ? 10.703 -5.691 -8.359 1 98.88 179 GLY A N 1
ATOM 1440 C CA . GLY A 1 179 ? 10.156 -6.59 -7.355 1 98.88 179 GLY A CA 1
ATOM 1441 C C . GLY A 1 179 ? 8.727 -6.25 -6.961 1 98.88 179 GLY A C 1
ATOM 1442 O O . GLY A 1 179 ? 7.898 -7.141 -6.781 1 98.88 179 GLY A O 1
ATOM 1443 N N . ALA A 1 180 ? 8.422 -4.953 -6.754 1 98.88 180 ALA A N 1
ATOM 1444 C CA . ALA A 1 180 ? 7.066 -4.574 -6.367 1 98.88 180 ALA A CA 1
ATOM 1445 C C . ALA A 1 180 ? 6.051 -5.004 -7.422 1 98.88 180 ALA A C 1
ATOM 1447 O O . ALA A 1 180 ? 4.961 -5.477 -7.09 1 98.88 180 ALA A O 1
ATOM 1448 N N . ASP A 1 181 ? 6.379 -4.84 -8.656 1 98.94 181 ASP A N 1
ATOM 1449 C CA . ASP A 1 181 ? 5.512 -5.27 -9.75 1 98.94 181 ASP A CA 1
ATOM 1450 C C . ASP A 1 181 ? 5.273 -6.777 -9.703 1 98.94 181 ASP A C 1
ATOM 1452 O O . ASP A 1 181 ? 4.137 -7.234 -9.82 1 98.94 181 ASP A O 1
ATOM 1456 N N . TYR A 1 182 ? 6.344 -7.516 -9.5 1 98.94 182 TYR A N 1
ATOM 1457 C CA . TYR A 1 182 ? 6.242 -8.969 -9.547 1 98.94 182 TYR A CA 1
ATOM 1458 C C . TYR A 1 182 ? 5.441 -9.5 -8.367 1 98.94 182 TYR A C 1
ATOM 1460 O O . TYR A 1 182 ? 4.672 -10.453 -8.508 1 98.94 182 TYR A O 1
ATOM 1468 N N . LEU A 1 183 ? 5.609 -8.852 -7.199 1 98.94 183 LEU A N 1
ATOM 1469 C CA . LEU A 1 183 ? 4.906 -9.266 -5.992 1 98.94 183 LEU A CA 1
ATOM 1470 C C . LEU A 1 183 ? 3.396 -9.117 -6.164 1 98.94 183 LEU A C 1
ATOM 1472 O O . LEU A 1 183 ? 2.629 -9.961 -5.699 1 98.94 183 LEU A O 1
ATOM 1476 N N . VAL A 1 184 ? 2.982 -8.117 -6.855 1 98.94 184 VAL A N 1
ATOM 1477 C CA . VAL A 1 184 ? 1.559 -7.867 -7.047 1 98.94 184 VAL A CA 1
ATOM 1478 C C . VAL A 1 184 ? 1.06 -8.641 -8.266 1 98.94 184 VAL A C 1
ATOM 1480 O O . VAL A 1 184 ? 0.005 -9.273 -8.219 1 98.94 184 VAL A O 1
ATOM 1483 N N . PHE A 1 185 ? 1.819 -8.641 -9.336 1 98.94 185 PHE A N 1
ATOM 1484 C CA . PHE A 1 185 ? 1.425 -9.211 -10.617 1 98.94 185 PHE A CA 1
ATOM 1485 C C . PHE A 1 185 ? 1.214 -10.711 -10.508 1 98.94 185 PHE A C 1
ATOM 1487 O O . PHE A 1 185 ? 0.365 -11.281 -11.203 1 98.94 185 PHE A O 1
ATOM 1494 N N . GLY A 1 186 ? 1.967 -11.359 -9.594 1 98.88 186 GLY A N 1
ATOM 1495 C CA . GLY A 1 186 ? 1.787 -12.781 -9.375 1 98.88 186 GLY A CA 1
ATOM 1496 C C . GLY A 1 186 ? 0.341 -13.172 -9.133 1 98.88 186 GLY A C 1
ATOM 1497 O O . GLY A 1 186 ? -0.119 -14.211 -9.617 1 98.88 186 GLY A O 1
ATOM 1498 N N . ASN A 1 187 ? -0.399 -12.367 -8.438 1 98.88 187 ASN A N 1
ATOM 1499 C CA . ASN A 1 187 ? -1.804 -12.648 -8.172 1 98.88 187 ASN A CA 1
ATOM 1500 C C . ASN A 1 187 ? -2.648 -12.562 -9.438 1 98.88 187 ASN A C 1
ATOM 1502 O O . ASN A 1 187 ? -3.613 -13.312 -9.602 1 98.88 187 ASN A O 1
ATOM 1506 N N . PHE A 1 188 ? -2.312 -11.695 -10.336 1 98.81 188 PHE A N 1
ATOM 1507 C CA . PHE A 1 188 ? -3.068 -11.57 -11.57 1 98.81 188 PHE A CA 1
ATOM 1508 C C . PHE A 1 188 ? -2.754 -12.727 -12.516 1 98.81 188 PHE A C 1
ATOM 1510 O O . PHE A 1 188 ? -3.621 -13.172 -13.273 1 98.81 188 PHE A O 1
ATOM 1517 N N . MET A 1 189 ? -1.521 -13.203 -12.453 1 98.88 189 MET A N 1
ATOM 1518 C CA . MET A 1 189 ? -1.217 -14.414 -13.203 1 98.88 189 MET A CA 1
ATOM 1519 C C . MET A 1 189 ? -2.004 -15.602 -12.664 1 98.88 189 MET A C 1
ATOM 1521 O O . MET A 1 189 ? -2.447 -16.469 -13.43 1 98.88 189 MET A O 1
ATOM 1525 N N . TRP A 1 190 ? -2.094 -15.641 -11.289 1 98.81 190 TRP A N 1
ATOM 1526 C CA . TRP A 1 190 ? -2.932 -16.641 -10.641 1 98.81 190 TRP A CA 1
ATOM 1527 C C . TRP A 1 190 ? -4.32 -16.688 -11.273 1 98.81 190 TRP A C 1
ATOM 1529 O O . TRP A 1 190 ? -4.742 -17.719 -11.797 1 98.81 190 TRP A O 1
ATOM 1539 N N . ALA A 1 191 ? -4.973 -15.594 -11.352 1 98.69 191 ALA A N 1
ATOM 1540 C CA . ALA A 1 191 ? -6.32 -15.492 -11.898 1 98.69 191 ALA A CA 1
ATOM 1541 C C . ALA A 1 191 ? -6.328 -15.789 -13.398 1 98.69 191 ALA A C 1
ATOM 1543 O O . ALA A 1 191 ? -7.191 -16.531 -13.883 1 98.69 191 ALA A O 1
ATOM 1544 N N . ARG A 1 192 ? -5.383 -15.242 -14.078 1 98.44 192 ARG A N 1
ATOM 1545 C CA . ARG A 1 192 ? -5.32 -15.422 -15.531 1 98.44 192 ARG A CA 1
ATOM 1546 C C . ARG A 1 192 ? -5.223 -16.906 -15.891 1 98.44 192 ARG A C 1
ATOM 1548 O O . ARG A 1 192 ? -5.883 -17.359 -16.828 1 98.44 192 ARG A O 1
ATOM 1555 N N . CYS A 1 193 ? -4.449 -17.609 -15.18 1 98.75 193 CYS A N 1
ATOM 1556 C CA . CYS A 1 193 ? -4.176 -19 -15.516 1 98.75 193 CYS A CA 1
ATOM 1557 C C . CYS A 1 193 ? -5.383 -19.891 -15.211 1 98.75 193 CYS A C 1
ATOM 1559 O O . CYS A 1 193 ? -5.656 -20.844 -15.945 1 98.75 193 CYS A O 1
ATOM 1561 N N . VAL A 1 194 ? -6.195 -19.516 -14.18 1 98.44 194 VAL A N 1
ATOM 1562 C CA . VAL A 1 194 ? -7.141 -20.531 -13.711 1 98.44 194 VAL A CA 1
ATOM 1563 C C . VAL A 1 194 ? -8.57 -20.078 -14.008 1 98.44 194 VAL A C 1
ATOM 1565 O O . VAL A 1 194 ? -9.523 -20.828 -13.797 1 98.44 194 VAL A O 1
ATOM 1568 N N . SER A 1 195 ? -8.719 -18.797 -14.453 1 97.81 195 SER A N 1
ATOM 1569 C CA . SER A 1 195 ? -10.07 -18.25 -14.555 1 97.81 195 SER A CA 1
ATOM 1570 C C . SER A 1 195 ? -10.211 -17.359 -15.781 1 97.81 195 SER A C 1
ATOM 1572 O O . SER A 1 195 ? -9.219 -16.797 -16.266 1 97.81 195 SER A O 1
ATOM 1574 N N . SER A 1 196 ? -11.445 -17.188 -16.297 1 95.56 196 SER A N 1
ATOM 1575 C CA . SER A 1 196 ? -11.758 -16.25 -17.375 1 95.56 196 SER A CA 1
ATOM 1576 C C . SER A 1 196 ? -12.422 -14.984 -16.812 1 95.56 196 SER A C 1
ATOM 1578 O O . SER A 1 196 ? -12.922 -14.156 -17.578 1 95.56 196 SER A O 1
ATOM 1580 N N . ALA A 1 197 ? -12.422 -14.922 -15.5 1 94.44 197 ALA A N 1
ATOM 1581 C CA . ALA A 1 197 ? -13.07 -13.773 -14.875 1 94.44 197 ALA A CA 1
ATOM 1582 C C . ALA A 1 197 ? -12.43 -12.469 -15.32 1 94.44 197 ALA A C 1
ATOM 1584 O O . ALA A 1 197 ? -11.203 -12.383 -15.438 1 94.44 197 ALA A O 1
ATOM 1585 N N . ASP A 1 198 ? -13.234 -11.492 -15.562 1 93.81 198 ASP A N 1
ATOM 1586 C CA . ASP A 1 198 ? -12.773 -10.133 -15.828 1 93.81 198 ASP A CA 1
ATOM 1587 C C . ASP A 1 198 ? -12.578 -9.352 -14.531 1 93.81 198 ASP A C 1
ATOM 1589 O O . ASP A 1 198 ? -13.547 -8.844 -13.953 1 93.81 198 ASP A O 1
ATOM 1593 N N . LEU A 1 199 ? -11.398 -9.242 -14.172 1 96.69 199 LEU A N 1
ATOM 1594 C CA . LEU A 1 199 ? -11.125 -8.68 -12.852 1 96.69 199 LEU A CA 1
ATOM 1595 C C . LEU A 1 199 ? -11.016 -7.16 -12.93 1 96.69 199 LEU A C 1
ATOM 1597 O O . LEU A 1 199 ? -11.25 -6.469 -11.938 1 96.69 199 LEU A O 1
ATOM 1601 N N . VAL A 1 200 ? -10.539 -6.652 -14.039 1 96.75 200 VAL A N 1
ATOM 1602 C CA . VAL A 1 200 ? -10.305 -5.227 -14.227 1 96.75 200 VAL A CA 1
ATOM 1603 C C . VAL A 1 200 ? -10.781 -4.797 -15.609 1 96.75 200 VAL A C 1
ATOM 1605 O O . VAL A 1 200 ? -10.555 -5.5 -16.594 1 96.75 200 VAL A O 1
ATOM 1608 N N . SER A 1 201 ? -11.508 -3.646 -15.672 1 95.19 201 SER A N 1
ATOM 1609 C CA . SER A 1 201 ? -11.984 -3.137 -16.953 1 95.19 201 SER A CA 1
ATOM 1610 C C . SER A 1 201 ? -10.82 -2.73 -17.859 1 95.19 201 SER A C 1
ATOM 1612 O O . SER A 1 201 ? -9.758 -2.346 -17.375 1 95.19 201 SER A O 1
ATOM 1614 N N . ASN A 1 202 ? -11.055 -2.715 -19.188 1 95.06 202 ASN A N 1
ATOM 1615 C CA . ASN A 1 202 ? -10.016 -2.361 -20.156 1 95.06 202 ASN A CA 1
ATOM 1616 C C . ASN A 1 202 ? -9.648 -0.883 -20.062 1 95.06 202 ASN A C 1
ATOM 1618 O O . ASN A 1 202 ? -8.57 -0.479 -20.5 1 95.06 202 ASN A O 1
ATOM 1622 N N . ALA A 1 203 ? -10.492 -0.097 -19.484 1 94.06 203 ALA A N 1
ATOM 1623 C CA . ALA A 1 203 ? -10.242 1.337 -19.359 1 94.06 203 ALA A CA 1
ATOM 1624 C C . ALA A 1 203 ? -9.461 1.648 -18.078 1 94.06 203 ALA A C 1
ATOM 1626 O O . ALA A 1 203 ? -8.992 2.773 -17.891 1 94.06 203 ALA A O 1
ATOM 1627 N N . ASP A 1 204 ? -9.328 0.663 -17.234 1 95.69 204 ASP A N 1
ATOM 1628 C CA . ASP A 1 204 ? -8.648 0.82 -15.945 1 95.69 204 ASP A CA 1
ATOM 1629 C C . ASP A 1 204 ? -7.133 0.882 -16.125 1 95.69 204 ASP A C 1
ATOM 1631 O O . ASP A 1 204 ? -6.551 0.032 -16.797 1 95.69 204 ASP A O 1
ATOM 1635 N N . PRO A 1 205 ? -6.492 1.87 -15.531 1 96.25 205 PRO A N 1
ATOM 1636 C CA . PRO A 1 205 ? -5.031 1.951 -15.633 1 96.25 205 PRO A CA 1
ATOM 1637 C C . PRO A 1 205 ? -4.34 0.652 -15.227 1 96.25 205 PRO A C 1
ATOM 1639 O O . PRO A 1 205 ? -3.268 0.333 -15.742 1 96.25 205 PRO A O 1
ATOM 1642 N N . VAL A 1 206 ? -4.93 -0.084 -14.398 1 98.19 206 VAL A N 1
ATOM 1643 C CA . VAL A 1 206 ? -4.355 -1.354 -13.969 1 98.19 206 VAL A CA 1
ATOM 1644 C C . VAL A 1 206 ? -4.336 -2.338 -15.133 1 98.19 206 VAL A C 1
ATOM 1646 O O . VAL A 1 206 ? -3.408 -3.139 -15.266 1 98.19 206 VAL A O 1
ATOM 1649 N N . HIS A 1 207 ? -5.363 -2.256 -15.992 1 97.75 207 HIS A N 1
ATOM 1650 C CA . HIS A 1 207 ? -5.375 -3.119 -17.172 1 97.75 207 HIS A CA 1
ATOM 1651 C C . HIS A 1 207 ? -4.184 -2.828 -18.078 1 97.75 207 HIS A C 1
ATOM 1653 O O . HIS A 1 207 ? -3.539 -3.754 -18.578 1 97.75 207 HIS A O 1
ATOM 1659 N N . GLY A 1 208 ? -3.906 -1.54 -18.266 1 98.06 208 GLY A N 1
ATOM 1660 C CA . GLY A 1 208 ? -2.727 -1.184 -19.047 1 98.06 208 GLY A CA 1
ATOM 1661 C C . GLY A 1 208 ? -1.438 -1.726 -18.453 1 98.06 208 GLY A C 1
ATOM 1662 O O . GLY A 1 208 ? -0.58 -2.23 -19.188 1 98.06 208 GLY A O 1
ATOM 1663 N N . TRP A 1 209 ? -1.284 -1.658 -17.188 1 98.75 209 TRP A N 1
ATOM 1664 C CA . TRP A 1 209 ? -0.13 -2.201 -16.469 1 98.75 209 TRP A CA 1
ATOM 1665 C C . TRP A 1 209 ? -0.047 -3.713 -16.641 1 98.75 209 TRP A C 1
ATOM 1667 O O . TRP A 1 209 ? 1.031 -4.258 -16.906 1 98.75 209 TRP A O 1
ATOM 1677 N N . LEU A 1 210 ? -1.215 -4.414 -16.547 1 98.69 210 LEU A N 1
ATOM 1678 C CA . LEU A 1 210 ? -1.248 -5.859 -16.734 1 98.69 210 LEU A CA 1
ATOM 1679 C C . LEU A 1 210 ? -0.748 -6.238 -18.125 1 98.69 210 LEU A C 1
ATOM 1681 O O . LEU A 1 210 ? 0.046 -7.168 -18.266 1 98.69 210 LEU A O 1
ATOM 1685 N N . GLU A 1 211 ? -1.162 -5.5 -19.109 1 98.62 211 GLU A N 1
ATOM 1686 C CA . GLU A 1 211 ? -0.739 -5.773 -20.469 1 98.62 211 GLU A CA 1
ATOM 1687 C C . GLU A 1 211 ? 0.763 -5.562 -20.641 1 98.62 211 GLU A C 1
ATOM 1689 O O . GLU A 1 211 ? 1.443 -6.375 -21.266 1 98.62 211 GLU A O 1
ATOM 1694 N N . ARG A 1 212 ? 1.279 -4.512 -20.078 1 98.75 212 ARG A N 1
ATOM 1695 C CA . ARG A 1 212 ? 2.717 -4.266 -20.141 1 98.75 212 ARG A CA 1
ATOM 1696 C C . ARG A 1 212 ? 3.494 -5.371 -19.438 1 98.75 212 ARG A C 1
ATOM 1698 O O . ARG A 1 212 ? 4.535 -5.816 -19.922 1 98.75 212 ARG A O 1
ATOM 1705 N N . MET A 1 213 ? 2.961 -5.805 -18.297 1 98.88 213 MET A N 1
ATOM 1706 C CA . MET A 1 213 ? 3.607 -6.887 -17.547 1 98.88 213 MET A CA 1
ATOM 1707 C C . MET A 1 213 ? 3.609 -8.172 -18.359 1 98.88 213 MET A C 1
ATOM 1709 O O . MET A 1 213 ? 4.613 -8.883 -18.406 1 98.88 213 MET A O 1
ATOM 1713 N N . LEU A 1 214 ? 2.498 -8.445 -19.016 1 98.81 214 LEU A N 1
ATOM 1714 C CA . LEU A 1 214 ? 2.377 -9.656 -19.828 1 98.81 214 LEU A CA 1
ATOM 1715 C C . LEU A 1 214 ? 3.365 -9.633 -21 1 98.81 214 LEU A C 1
ATOM 1717 O O . LEU A 1 214 ? 3.801 -10.68 -21.469 1 98.81 214 LEU A O 1
ATOM 1721 N N . ASP A 1 215 ? 3.768 -8.492 -21.375 1 98.69 215 ASP A N 1
ATOM 1722 C CA . ASP A 1 215 ? 4.676 -8.344 -22.5 1 98.69 215 ASP A CA 1
ATOM 1723 C C . ASP A 1 215 ? 6.133 -8.445 -22.062 1 98.69 215 ASP A C 1
ATOM 1725 O O . ASP A 1 215 ? 7.031 -8.578 -22.891 1 98.69 215 ASP A O 1
ATOM 1729 N N . GLN A 1 216 ? 6.379 -8.367 -20.781 1 98.69 216 GLN A N 1
ATOM 1730 C CA . GLN A 1 216 ? 7.75 -8.398 -20.281 1 98.69 216 GLN A CA 1
ATOM 1731 C C . GLN A 1 216 ? 8.406 -9.75 -20.547 1 98.69 216 GLN A C 1
ATOM 1733 O O . GLN A 1 216 ? 7.719 -10.773 -20.609 1 98.69 216 GLN A O 1
ATOM 1738 N N . HIS A 1 217 ? 9.789 -9.695 -20.734 1 98.38 217 HIS A N 1
ATOM 1739 C CA . HIS A 1 217 ? 10.625 -10.891 -20.812 1 98.38 217 HIS A CA 1
ATOM 1740 C C . HIS A 1 217 ? 10.133 -11.836 -21.906 1 98.38 217 HIS A C 1
ATOM 1742 O O . HIS A 1 217 ? 9.906 -13.016 -21.656 1 98.38 217 HIS A O 1
ATOM 1748 N N . ASP A 1 218 ? 9.93 -11.273 -23.094 1 97.94 218 ASP A N 1
ATOM 1749 C CA . ASP A 1 218 ? 9.547 -11.992 -24.297 1 97.94 218 ASP A CA 1
ATOM 1750 C C . ASP A 1 218 ? 8.172 -12.641 -24.141 1 97.94 218 ASP A C 1
ATOM 1752 O O . ASP A 1 218 ? 7.961 -13.781 -24.547 1 97.94 218 ASP A O 1
ATOM 1756 N N . GLY A 1 219 ? 7.273 -12.016 -23.344 1 98.69 219 GLY A N 1
ATOM 1757 C CA . GLY A 1 219 ? 5.902 -12.477 -23.203 1 98.69 219 GLY A CA 1
ATOM 1758 C C . GLY A 1 219 ? 5.77 -13.656 -22.25 1 98.69 219 GLY A C 1
ATOM 1759 O O . GLY A 1 219 ? 4.938 -14.539 -22.469 1 98.69 219 GLY A O 1
ATOM 1760 N N . LEU A 1 220 ? 6.586 -13.695 -21.234 1 98.62 220 LEU A N 1
ATOM 1761 C CA . LEU A 1 220 ? 6.609 -14.805 -20.297 1 98.62 220 LEU A CA 1
ATOM 1762 C C . LEU A 1 220 ? 5.207 -15.102 -19.766 1 98.62 220 LEU A C 1
ATOM 1764 O O . LEU A 1 220 ? 4.746 -16.25 -19.828 1 98.62 220 LEU A O 1
ATOM 1768 N N . GLY A 1 221 ? 4.492 -14.047 -19.266 1 98.75 221 GLY A N 1
ATOM 1769 C CA . GLY A 1 221 ? 3.15 -14.211 -18.734 1 98.75 221 GLY A CA 1
ATOM 1770 C C . GLY A 1 221 ? 2.107 -14.453 -19.812 1 98.75 221 GLY A C 1
ATOM 1771 O O . GLY A 1 221 ? 1.166 -15.227 -19.609 1 98.75 221 GLY A O 1
ATOM 1772 N N . ARG A 1 222 ? 2.27 -13.805 -20.938 1 98.5 222 ARG A N 1
ATOM 1773 C CA . ARG A 1 222 ? 1.309 -13.922 -22.031 1 98.5 222 ARG A CA 1
ATOM 1774 C C . ARG A 1 222 ? 1.282 -15.336 -22.594 1 98.5 222 ARG A C 1
ATOM 1776 O O . ARG A 1 222 ? 0.232 -15.828 -23.016 1 98.5 222 ARG A O 1
ATOM 1783 N N . ARG A 1 223 ? 2.383 -16 -22.5 1 98.25 223 ARG A N 1
ATOM 1784 C CA . ARG A 1 223 ? 2.514 -17.328 -23.078 1 98.25 223 ARG A CA 1
ATOM 1785 C C . ARG A 1 223 ? 2.094 -18.406 -22.094 1 98.25 223 ARG A C 1
ATOM 1787 O O . ARG A 1 223 ? 2.104 -19.594 -22.406 1 98.25 223 ARG A O 1
ATOM 1794 N N . ALA A 1 224 ? 1.796 -18.047 -20.891 1 98.56 224 ALA A N 1
ATOM 1795 C CA . ALA A 1 224 ? 1.425 -19.016 -19.844 1 98.56 224 ALA A CA 1
ATOM 1796 C C . ALA A 1 224 ? 0.204 -19.828 -20.266 1 98.56 224 ALA A C 1
ATOM 1798 O O . ALA A 1 224 ? -0.745 -19.281 -20.844 1 98.56 224 ALA A O 1
ATOM 1799 N N . LEU A 1 225 ? 0.223 -21.125 -20 1 98.38 225 LEU A N 1
ATOM 1800 C CA . LEU A 1 225 ? -0.95 -21.969 -20.219 1 98.38 225 LEU A CA 1
ATOM 1801 C C . LEU A 1 225 ? -2.092 -21.562 -19.297 1 98.38 225 LEU A C 1
ATOM 1803 O O . LEU A 1 225 ? -1.883 -21.344 -18.109 1 98.38 225 LEU A O 1
ATOM 1807 N N . ARG A 1 226 ? -3.262 -21.438 -19.875 1 98.25 226 ARG A N 1
ATOM 1808 C CA . ARG A 1 226 ? -4.473 -21.156 -19.109 1 98.25 226 ARG A CA 1
ATOM 1809 C C . ARG A 1 226 ? -5.398 -22.359 -19.094 1 98.25 226 ARG A C 1
ATOM 1811 O O . ARG A 1 226 ? -5.352 -23.203 -19.984 1 98.25 226 ARG A O 1
ATOM 1818 N N . VAL A 1 227 ? -6.133 -22.328 -18.125 1 98.12 227 VAL A N 1
ATOM 1819 C CA . VAL A 1 227 ? -7.055 -23.453 -17.984 1 98.12 227 VAL A CA 1
ATOM 1820 C C . VAL A 1 227 ? -7.996 -23.5 -19.172 1 98.12 227 VAL A C 1
ATOM 1822 O O . VAL A 1 227 ? -8.406 -24.578 -19.609 1 98.12 227 VAL A O 1
ATOM 1825 N N . THR A 1 228 ? -8.32 -22.375 -19.781 1 96.38 228 THR A N 1
ATOM 1826 C CA . THR A 1 228 ? -9.227 -22.281 -20.922 1 96.38 228 THR A CA 1
ATOM 1827 C C . THR A 1 228 ? -8.562 -22.812 -22.188 1 96.38 228 THR A C 1
ATOM 1829 O O . THR A 1 228 ? -9.227 -23.047 -23.188 1 96.38 228 THR A O 1
ATOM 1832 N N . ASP A 1 229 ? -7.277 -22.953 -22.172 1 96.75 229 ASP A N 1
ATOM 1833 C CA . ASP A 1 229 ? -6.531 -23.469 -23.328 1 96.75 229 ASP A CA 1
ATOM 1834 C C . ASP A 1 229 ? -6.504 -25 -23.328 1 96.75 229 ASP A C 1
ATOM 1836 O O . ASP A 1 229 ? -6.062 -25.609 -24.297 1 96.75 229 ASP A O 1
ATOM 1840 N N . ILE A 1 230 ? -6.875 -25.562 -22.219 1 95.5 230 ILE A N 1
ATOM 1841 C CA . ILE A 1 230 ? -6.828 -27.016 -22.062 1 95.5 230 ILE A CA 1
ATOM 1842 C C . ILE A 1 230 ? -8.172 -27.625 -22.469 1 95.5 230 ILE A C 1
ATOM 1844 O O . ILE A 1 230 ? -9.203 -27.328 -21.859 1 95.5 230 ILE A O 1
ATOM 1848 N N . GLU A 1 231 ? -8.109 -28.438 -23.406 1 90.31 231 GLU A N 1
ATOM 1849 C CA . GLU A 1 231 ? -9.328 -29.047 -23.922 1 90.31 231 GLU A CA 1
ATOM 1850 C C . GLU A 1 231 ? -10.094 -29.781 -22.828 1 90.31 231 GLU A C 1
ATOM 1852 O O . GLU A 1 231 ? -9.523 -30.609 -22.109 1 90.31 231 GLU A O 1
ATOM 1857 N N . GLY A 1 232 ? -11.328 -29.469 -22.578 1 85.38 232 GLY A N 1
ATOM 1858 C CA . GLY A 1 232 ? -12.211 -30.172 -21.656 1 85.38 232 GLY A CA 1
ATOM 1859 C C . GLY A 1 232 ? -12.07 -29.688 -20.219 1 85.38 232 GLY A C 1
ATOM 1860 O O . GLY A 1 232 ? -12.781 -30.156 -19.328 1 85.38 232 GLY A O 1
ATOM 1861 N N . ALA A 1 233 ? -11.156 -28.828 -19.938 1 82.31 233 ALA A N 1
ATOM 1862 C CA . ALA A 1 233 ? -10.875 -28.438 -18.562 1 82.31 233 ALA A CA 1
ATOM 1863 C C . ALA A 1 233 ? -11.82 -27.344 -18.094 1 82.31 233 ALA A C 1
ATOM 1865 O O . ALA A 1 233 ? -12.188 -27.281 -16.906 1 82.31 233 ALA A O 1
ATOM 1866 N N . TYR A 1 234 ? -12.109 -26.406 -19.031 1 66.62 234 TYR A N 1
ATOM 1867 C CA . TYR A 1 234 ? -12.883 -25.266 -18.562 1 66.62 234 TYR A CA 1
ATOM 1868 C C . TYR A 1 234 ? -14.375 -25.469 -18.812 1 66.62 234 TYR A C 1
ATOM 1870 O O . TYR A 1 234 ? -14.836 -25.406 -19.953 1 66.62 234 TYR A O 1
ATOM 1878 N N . ARG A 1 235 ? -14.867 -26.453 -17.938 1 58.28 235 ARG A N 1
ATOM 1879 C CA . ARG A 1 235 ? -16.281 -26.766 -18.094 1 58.28 235 ARG A CA 1
ATOM 1880 C C . ARG A 1 235 ? -17.125 -26.016 -17.078 1 58.28 235 ARG A C 1
ATOM 1882 O O . ARG A 1 235 ? -16.656 -25.703 -15.984 1 58.28 235 ARG A O 1
ATOM 1889 N N . MET B 1 1 ? 19.547 31.5 6.934 1 60.91 1 MET B N 1
ATOM 1890 C CA . MET B 1 1 ? 18.219 32.031 6.656 1 60.91 1 MET B CA 1
ATOM 1891 C C . MET B 1 1 ? 17.125 31.062 7.051 1 60.91 1 MET B C 1
ATOM 1893 O O . MET B 1 1 ? 17.281 29.844 6.859 1 60.91 1 MET B O 1
ATOM 1897 N N . THR B 1 2 ? 16.016 31.484 7.891 1 87.56 2 THR B N 1
ATOM 1898 C CA . THR B 1 2 ? 15.117 30.578 8.586 1 87.56 2 THR B CA 1
ATOM 1899 C C . THR B 1 2 ? 14.031 30.062 7.648 1 87.56 2 THR B C 1
ATOM 1901 O O . THR B 1 2 ? 13.469 30.828 6.863 1 87.56 2 THR B O 1
ATOM 1904 N N . ARG B 1 3 ? 13.883 28.797 7.305 1 97.94 3 ARG B N 1
ATOM 1905 C CA . ARG B 1 3 ? 12.812 28.188 6.52 1 97.94 3 ARG B CA 1
ATOM 1906 C C . ARG B 1 3 ? 11.445 28.531 7.098 1 97.94 3 ARG B C 1
ATOM 1908 O O . ARG B 1 3 ? 11.289 28.656 8.312 1 97.94 3 ARG B O 1
ATOM 1915 N N . VAL B 1 4 ? 10.5 28.766 6.16 1 98.62 4 VAL B N 1
ATOM 1916 C CA . VAL B 1 4 ? 9.141 29.062 6.586 1 98.62 4 VAL B CA 1
ATOM 1917 C C . VAL B 1 4 ? 8.18 28.031 6.008 1 98.62 4 VAL B C 1
ATOM 1919 O O . VAL B 1 4 ? 8.258 27.703 4.82 1 98.62 4 VAL B O 1
ATOM 1922 N N . LEU B 1 5 ? 7.359 27.484 6.848 1 98.75 5 LEU B N 1
ATOM 1923 C CA . LEU B 1 5 ? 6.32 26.547 6.434 1 98.75 5 LEU B CA 1
ATOM 1924 C C . LEU B 1 5 ? 4.934 27.109 6.719 1 98.75 5 LEU B C 1
ATOM 1926 O O . LEU B 1 5 ? 4.59 27.375 7.875 1 98.75 5 LEU B O 1
ATOM 1930 N N . TYR B 1 6 ? 4.195 27.406 5.684 1 98.69 6 TYR B N 1
ATOM 1931 C CA . TYR B 1 6 ? 2.793 27.766 5.859 1 98.69 6 TYR B CA 1
ATOM 1932 C C . TYR B 1 6 ? 1.954 26.531 6.184 1 98.69 6 TYR B C 1
ATOM 1934 O O . TYR B 1 6 ? 2.016 25.531 5.473 1 98.69 6 TYR B O 1
ATOM 1942 N N . ASP B 1 7 ? 1.203 26.656 7.254 1 98.25 7 ASP B N 1
ATOM 1943 C CA . ASP B 1 7 ? 0.576 25.516 7.918 1 98.25 7 ASP B CA 1
ATOM 1944 C C . ASP B 1 7 ? -0.875 25.812 8.281 1 98.25 7 ASP B C 1
ATOM 1946 O O . ASP B 1 7 ? -1.165 26.859 8.883 1 98.25 7 ASP B O 1
ATOM 1950 N N . LEU B 1 8 ? -1.766 24.922 7.98 1 98.5 8 LEU B N 1
ATOM 1951 C CA . LEU B 1 8 ? -3.191 25.094 8.234 1 98.5 8 LEU B CA 1
ATOM 1952 C C . LEU B 1 8 ? -3.475 25.141 9.734 1 98.5 8 LEU B C 1
ATOM 1954 O O . LEU B 1 8 ? -2.979 24.297 10.484 1 98.5 8 LEU B O 1
ATOM 1958 N N . CYS B 1 9 ? -4.215 26.156 10.172 1 98.38 9 CYS B N 1
ATOM 1959 C CA . CYS B 1 9 ? -4.645 26.219 11.562 1 98.38 9 CYS B CA 1
ATOM 1960 C C . CYS B 1 9 ? -6.168 26.203 11.672 1 98.38 9 CYS B C 1
ATOM 1962 O O . CYS B 1 9 ? -6.863 26.406 10.672 1 98.38 9 CYS B O 1
ATOM 1964 N N . GLY B 1 10 ? -6.695 25.844 12.781 1 97.44 10 GLY B N 1
ATOM 1965 C CA . GLY B 1 10 ? -8.125 25.766 13.031 1 97.44 10 GLY B CA 1
ATOM 1966 C C . GLY B 1 10 ? -8.641 26.859 13.945 1 97.44 10 GLY B C 1
ATOM 1967 O O . GLY B 1 10 ? -8.359 28.031 13.727 1 97.44 10 GLY B O 1
ATOM 1968 N N . ILE B 1 11 ? -9.422 26.484 14.93 1 97.19 11 ILE B N 1
ATOM 1969 C CA . ILE B 1 11 ? -10.094 27.422 15.828 1 97.19 11 ILE B CA 1
ATOM 1970 C C . ILE B 1 11 ? -9.062 28.188 16.641 1 97.19 11 ILE B C 1
ATOM 1972 O O . ILE B 1 11 ? -9.367 29.25 17.203 1 97.19 11 ILE B O 1
ATOM 1976 N N . ASP B 1 12 ? -7.957 27.641 16.75 1 96.44 12 ASP B N 1
ATOM 1977 C CA . ASP B 1 12 ? -6.777 28.234 17.359 1 96.44 12 ASP B CA 1
ATOM 1978 C C . ASP B 1 12 ? -5.57 28.172 16.438 1 96.44 12 ASP B C 1
ATOM 1980 O O . ASP B 1 12 ? -5.398 27.188 15.703 1 96.44 12 ASP B O 1
ATOM 1984 N N . GLU B 1 13 ? -4.73 29.219 16.469 1 96.94 13 GLU B N 1
ATOM 1985 C CA . GLU B 1 13 ? -3.576 29.25 15.578 1 96.94 13 GLU B CA 1
ATOM 1986 C C . GLU B 1 13 ? -2.613 28.109 15.883 1 96.94 13 GLU B C 1
ATOM 1988 O O . GLU B 1 13 ? -1.847 27.688 15.016 1 96.94 13 GLU B O 1
ATOM 1993 N N . GLY B 1 14 ? -2.684 27.672 17.109 1 97.62 14 GLY B N 1
ATOM 1994 C CA . GLY B 1 14 ? -1.822 26.562 17.5 1 97.62 14 GLY B CA 1
ATOM 1995 C C . GLY B 1 14 ? -2.365 25.203 17.094 1 97.62 14 GLY B C 1
ATOM 1996 O O . GLY B 1 14 ? -1.639 24.219 17.109 1 97.62 14 GLY B O 1
ATOM 1997 N N . LEU B 1 15 ? -3.668 25.172 16.75 1 98.5 15 LEU B N 1
ATOM 1998 C CA . LEU B 1 15 ? -4.25 23.922 16.297 1 98.5 15 LEU B CA 1
ATOM 1999 C C . LEU B 1 15 ? -3.922 23.688 14.82 1 98.5 15 LEU B C 1
ATOM 2001 O O . LEU B 1 15 ? -4.641 24.156 13.938 1 98.5 15 LEU B O 1
ATOM 2005 N N . ARG B 1 16 ? -2.828 22.953 14.617 1 98.69 16 ARG B N 1
ATOM 2006 C CA . ARG B 1 16 ? -2.322 22.609 13.297 1 98.69 16 ARG B CA 1
ATOM 2007 C C . ARG B 1 16 ? -2.648 21.156 12.953 1 98.69 16 ARG B C 1
ATOM 2009 O O . ARG B 1 16 ? -2.092 20.234 13.555 1 98.69 16 ARG B O 1
ATOM 2016 N N . PHE B 1 17 ? -3.531 21 11.945 1 98.75 17 PHE B N 1
ATOM 2017 C CA . PHE B 1 17 ? -4.078 19.641 11.859 1 98.75 17 PHE B CA 1
ATOM 2018 C C . PHE B 1 17 ? -3.977 19.109 10.43 1 98.75 17 PHE B C 1
ATOM 2020 O O . PHE B 1 17 ? -4.398 17.984 10.156 1 98.75 17 PHE B O 1
ATOM 2027 N N . SER B 1 18 ? -3.463 19.859 9.461 1 98.69 18 SER B N 1
ATOM 2028 C CA . SER B 1 18 ? -3.365 19.359 8.094 1 98.69 18 SER B CA 1
ATOM 2029 C C . SER B 1 18 ? -2.496 18.109 8.031 1 98.69 18 SER B C 1
ATOM 2031 O O . SER B 1 18 ? -1.334 18.125 8.438 1 98.69 18 SER B O 1
ATOM 2033 N N . PRO B 1 19 ? -3.037 17 7.512 1 98.81 19 PRO B N 1
ATOM 2034 C CA . PRO B 1 19 ? -2.203 15.805 7.375 1 98.81 19 PRO B CA 1
ATOM 2035 C C . PRO B 1 19 ? -1.002 16.031 6.461 1 98.81 19 PRO B C 1
ATOM 2037 O O . PRO B 1 19 ? 0.066 15.453 6.684 1 98.81 19 PRO B O 1
ATOM 2040 N N . PHE B 1 20 ? -1.141 16.922 5.535 1 98.88 20 PHE B N 1
ATOM 2041 C CA . PHE B 1 20 ? -0.083 17.188 4.566 1 98.88 20 PHE B CA 1
ATOM 2042 C C . PHE B 1 20 ? 1.02 18.031 5.195 1 98.88 20 PHE B C 1
ATOM 2044 O O . PHE B 1 20 ? 2.203 17.812 4.934 1 98.88 20 PHE B O 1
ATOM 2051 N N . CYS B 1 21 ? 0.646 18.984 6 1 98.94 21 CYS B N 1
ATOM 2052 C CA . CYS B 1 21 ? 1.637 19.797 6.699 1 98.94 21 CYS B CA 1
ATOM 2053 C C . CYS B 1 21 ? 2.404 18.969 7.719 1 98.94 21 CYS B C 1
ATOM 2055 O O . CYS B 1 21 ? 3.598 19.188 7.93 1 98.94 21 CYS B O 1
ATOM 2057 N N . TRP B 1 22 ? 1.722 18.031 8.328 1 98.94 22 TRP B N 1
ATOM 2058 C CA . TRP B 1 22 ? 2.396 17.188 9.305 1 98.94 22 TRP B CA 1
ATOM 2059 C C . TRP B 1 22 ? 3.451 16.312 8.633 1 98.94 22 TRP B C 1
ATOM 2061 O O . TRP B 1 22 ? 4.5 16.031 9.219 1 98.94 22 TRP B O 1
ATOM 2071 N N . ARG B 1 23 ? 3.178 15.836 7.371 1 98.94 23 ARG B N 1
ATOM 2072 C CA . ARG B 1 23 ? 4.219 15.148 6.617 1 98.94 23 ARG B CA 1
ATOM 2073 C C . ARG B 1 23 ? 5.5 15.969 6.57 1 98.94 23 ARG B C 1
ATOM 2075 O O . ARG B 1 23 ? 6.586 15.453 6.848 1 98.94 23 ARG B O 1
ATOM 2082 N N . VAL B 1 24 ? 5.348 17.234 6.301 1 98.94 24 VAL B N 1
ATOM 2083 C CA . VAL B 1 24 ? 6.473 18.125 6.07 1 98.94 24 VAL B CA 1
ATOM 2084 C C . VAL B 1 24 ? 7.16 18.453 7.398 1 98.94 24 VAL B C 1
ATOM 2086 O O . VAL B 1 24 ? 8.391 18.5 7.473 1 98.94 24 VAL B O 1
ATOM 2089 N N . ARG B 1 25 ? 6.383 18.625 8.43 1 98.88 25 ARG B N 1
ATOM 2090 C CA . ARG B 1 25 ? 6.961 18.906 9.742 1 98.88 25 ARG B CA 1
ATOM 2091 C C . ARG B 1 25 ? 7.848 17.766 10.203 1 98.88 25 ARG B C 1
ATOM 2093 O O . ARG B 1 25 ? 8.961 17.984 10.688 1 98.88 25 ARG B O 1
ATOM 2100 N N . TYR B 1 26 ? 7.355 16.578 10.039 1 98.94 26 TYR B N 1
ATOM 2101 C CA . TYR B 1 26 ? 8.164 15.43 10.414 1 98.94 26 TYR B CA 1
ATOM 2102 C C . TYR B 1 26 ? 9.383 15.297 9.508 1 98.94 26 TYR B C 1
ATOM 2104 O O . TYR B 1 26 ? 10.469 14.93 9.969 1 98.94 26 TYR B O 1
ATOM 2112 N N . ALA B 1 27 ? 9.203 15.578 8.195 1 98.94 27 ALA B N 1
ATOM 2113 C CA . ALA B 1 27 ? 10.32 15.508 7.25 1 98.94 27 ALA B CA 1
ATOM 2114 C C . ALA B 1 27 ? 11.422 16.484 7.633 1 98.94 27 ALA B C 1
ATOM 2116 O O . ALA B 1 27 ? 12.602 16.141 7.605 1 98.94 27 ALA B O 1
ATOM 2117 N N . LEU B 1 28 ? 11.023 17.703 7.969 1 98.81 28 LEU B N 1
ATOM 2118 C CA . LEU B 1 28 ? 11.992 18.719 8.367 1 98.81 28 LEU B CA 1
ATOM 2119 C C . LEU B 1 28 ? 12.711 18.312 9.648 1 98.81 28 LEU B C 1
ATOM 2121 O O . LEU B 1 28 ? 13.938 18.438 9.742 1 98.81 28 LEU B O 1
ATOM 2125 N N . ALA B 1 29 ? 11.977 17.781 10.617 1 98.81 29 ALA B N 1
ATOM 2126 C CA . ALA B 1 29 ? 12.578 17.312 11.859 1 98.81 29 ALA B CA 1
ATOM 2127 C C . ALA B 1 29 ? 13.539 16.156 11.594 1 98.81 29 ALA B C 1
ATOM 2129 O O . ALA B 1 29 ? 14.625 16.109 12.18 1 98.81 29 ALA B O 1
ATOM 2130 N N . HIS B 1 30 ? 13.141 15.273 10.734 1 98.81 30 HIS B N 1
ATOM 2131 C CA . HIS B 1 30 ? 13.953 14.133 10.32 1 98.81 30 HIS B CA 1
ATOM 2132 C C . HIS B 1 30 ? 15.305 14.586 9.789 1 98.81 30 HIS B C 1
ATOM 2134 O O . HIS B 1 30 ? 16.328 13.953 10.07 1 98.81 30 HIS B O 1
ATOM 2140 N N . LYS B 1 31 ? 15.266 15.719 9.086 1 98.38 31 LYS B N 1
ATOM 2141 C CA . LYS B 1 31 ? 16.484 16.234 8.453 1 98.38 31 LYS B CA 1
ATOM 2142 C C . LYS B 1 31 ? 17.219 17.203 9.375 1 98.38 31 LYS B C 1
ATOM 2144 O O . LYS B 1 31 ? 18.297 17.688 9.039 1 98.38 31 LYS B O 1
ATOM 2149 N N . GLY B 1 32 ? 16.672 17.422 10.562 1 97.88 32 GLY B N 1
ATOM 2150 C CA . GLY B 1 32 ? 17.281 18.328 11.516 1 97.88 32 GLY B CA 1
ATOM 2151 C C . GLY B 1 32 ? 17.219 19.781 11.07 1 97.88 32 GLY B C 1
ATOM 2152 O O . GLY B 1 32 ? 18.125 20.562 11.359 1 97.88 32 GLY B O 1
ATOM 2153 N N . LEU B 1 33 ? 16.188 20.109 10.336 1 98.12 33 LEU B N 1
ATOM 2154 C CA . LEU B 1 33 ? 16.078 21.453 9.789 1 98.12 33 LEU B CA 1
ATOM 2155 C C . LEU B 1 33 ? 15.086 22.297 10.602 1 98.12 33 LEU B C 1
ATOM 2157 O O . LEU B 1 33 ? 13.93 21.906 10.758 1 98.12 33 LEU B O 1
ATOM 2161 N N . GLU B 1 34 ? 15.562 23.406 11.078 1 97.38 34 GLU B N 1
ATOM 2162 C CA . GLU B 1 34 ? 14.688 24.344 11.773 1 97.38 34 GLU B CA 1
ATOM 2163 C C . GLU B 1 34 ? 13.734 25.031 10.805 1 97.38 34 GLU B C 1
ATOM 2165 O O . GLU B 1 34 ? 14.102 25.328 9.672 1 97.38 34 GLU B O 1
ATOM 2170 N N . VAL B 1 35 ? 12.547 25.266 11.32 1 98.12 35 VAL B N 1
ATOM 2171 C CA . VAL B 1 35 ? 11.547 25.906 10.477 1 98.12 35 VAL B CA 1
ATOM 2172 C C . VAL B 1 35 ? 10.641 26.781 11.336 1 98.12 35 VAL B C 1
ATOM 2174 O O . VAL B 1 35 ? 10.32 26.438 12.477 1 98.12 35 VAL B O 1
ATOM 2177 N N . GLN B 1 36 ? 10.359 27.938 10.805 1 97.75 36 GLN B N 1
ATOM 2178 C CA . GLN B 1 36 ? 9.281 28.766 11.352 1 97.75 36 GLN B CA 1
ATOM 2179 C C . GLN B 1 36 ? 7.953 28.453 10.672 1 97.75 36 GLN B C 1
ATOM 2181 O O . GLN B 1 36 ? 7.855 28.5 9.445 1 97.75 36 GLN B O 1
ATOM 2186 N N . THR B 1 37 ? 6.953 28.109 11.461 1 97.62 37 THR B N 1
ATOM 2187 C CA . THR B 1 37 ? 5.645 27.812 10.883 1 97.62 37 THR B CA 1
ATOM 2188 C C . THR B 1 37 ? 4.75 29.047 10.93 1 97.62 37 THR B C 1
ATOM 2190 O O . THR B 1 37 ? 4.773 29.812 11.906 1 97.62 37 THR B O 1
ATOM 2193 N N . ARG B 1 38 ? 4.105 29.297 9.867 1 97.69 38 ARG B N 1
ATOM 2194 C CA . ARG B 1 38 ? 3.143 30.391 9.75 1 97.69 38 ARG B CA 1
ATOM 2195 C C . ARG B 1 38 ? 1.722 29.859 9.609 1 97.69 38 ARG B C 1
ATOM 2197 O O . ARG B 1 38 ? 1.42 29.125 8.664 1 97.69 38 ARG B O 1
ATOM 2204 N N . PRO B 1 39 ? 0.863 30.203 10.594 1 98.06 39 PRO B N 1
ATOM 2205 C CA . PRO B 1 39 ? -0.522 29.75 10.469 1 98.06 39 PRO B CA 1
ATOM 2206 C C . PRO B 1 39 ? -1.218 30.281 9.227 1 98.06 39 PRO B C 1
ATOM 2208 O O . PRO B 1 39 ? -0.999 31.438 8.844 1 98.06 39 PRO B O 1
ATOM 2211 N N . TRP B 1 40 ? -1.944 29.5 8.602 1 98.06 40 TRP B N 1
ATOM 2212 C CA . TRP B 1 40 ? -2.717 29.797 7.398 1 98.06 40 TRP B CA 1
ATOM 2213 C C . TRP B 1 40 ? -4.109 29.172 7.48 1 98.06 40 TRP B C 1
ATOM 2215 O O . TRP B 1 40 ? -4.277 28.078 8.023 1 98.06 40 TRP B O 1
ATOM 2225 N N . ARG B 1 41 ? -5.18 29.938 7.004 1 96.88 41 ARG B N 1
ATOM 2226 C CA . ARG B 1 41 ? -6.555 29.453 6.945 1 96.88 41 ARG B CA 1
ATOM 2227 C C . ARG B 1 41 ? -7.004 29.266 5.5 1 96.88 41 ARG B C 1
ATOM 2229 O O . ARG B 1 41 ? -6.434 29.859 4.582 1 96.88 41 ARG B O 1
ATOM 2236 N N . PHE B 1 42 ? -8.055 28.5 5.324 1 95.56 42 PHE B N 1
ATOM 2237 C CA . PHE B 1 42 ? -8.523 28.078 4.008 1 95.56 42 PHE B CA 1
ATOM 2238 C C . PHE B 1 42 ? -8.742 29.297 3.109 1 95.56 42 PHE B C 1
ATOM 2240 O O . PHE B 1 42 ? -8.438 29.266 1.916 1 95.56 42 PHE B O 1
ATOM 2247 N N . ASN B 1 43 ? -9.141 30.391 3.645 1 92.44 43 ASN B N 1
ATOM 2248 C CA . ASN B 1 43 ? -9.547 31.531 2.824 1 92.44 43 ASN B CA 1
ATOM 2249 C C . ASN B 1 43 ? -8.469 32.625 2.811 1 92.4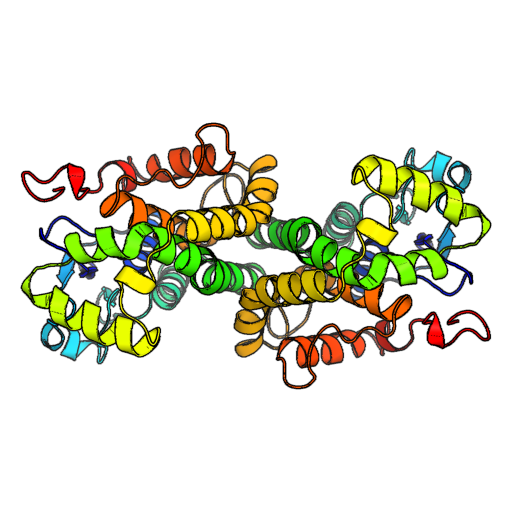4 43 ASN B C 1
ATOM 2251 O O . ASN B 1 43 ? -8.68 33.688 2.24 1 92.44 43 ASN B O 1
ATOM 2255 N N . ASP B 1 44 ? -7.32 32.312 3.408 1 93.75 44 ASP B N 1
ATOM 2256 C CA . ASP B 1 44 ? -6.219 33.281 3.4 1 93.75 44 ASP B CA 1
ATOM 2257 C C . ASP B 1 44 ? -5.391 33.125 2.125 1 93.75 44 ASP B C 1
ATOM 2259 O O . ASP B 1 44 ? -4.164 33.031 2.182 1 93.75 44 ASP B O 1
ATOM 2263 N N . THR B 1 45 ? -6.016 33.125 0.973 1 90 45 THR B N 1
ATOM 2264 C CA . THR B 1 45 ? -5.359 32.812 -0.298 1 90 45 THR B CA 1
ATOM 2265 C C . THR B 1 45 ? -4.336 33.906 -0.636 1 90 45 THR B C 1
ATOM 2267 O O . THR B 1 45 ? -3.312 33.625 -1.262 1 90 45 THR B O 1
ATOM 2270 N N . GLU B 1 46 ? -4.547 35.094 -0.234 1 93.88 46 GLU B N 1
ATOM 2271 C CA . GLU B 1 46 ? -3.619 36.188 -0.501 1 93.88 46 GLU B CA 1
ATOM 2272 C C . GLU B 1 46 ? -2.256 35.938 0.129 1 93.88 46 GLU B C 1
ATOM 2274 O O . GLU B 1 46 ? -1.224 36.312 -0.427 1 93.88 46 GLU B O 1
ATOM 2279 N N . ALA B 1 47 ? -2.262 35.312 1.282 1 94.94 47 ALA B N 1
ATOM 2280 C CA . ALA B 1 47 ? -1.026 35 2.002 1 94.94 47 ALA B CA 1
ATOM 2281 C C . ALA B 1 47 ? -0.122 34.094 1.182 1 94.94 47 ALA B C 1
ATOM 2283 O O . ALA B 1 47 ? 1.091 34.062 1.397 1 94.94 47 ALA B O 1
ATOM 2284 N N . LEU B 1 48 ? -0.624 33.375 0.216 1 96.19 48 LEU B N 1
ATOM 2285 C CA . LEU B 1 48 ? 0.145 32.406 -0.564 1 96.19 48 LEU B CA 1
ATOM 2286 C C . LEU B 1 48 ? 0.308 32.875 -2.004 1 96.19 48 LEU B C 1
ATOM 2288 O O . LEU B 1 48 ? 0.77 32.125 -2.863 1 96.19 48 LEU B O 1
ATOM 2292 N N . ALA B 1 49 ? -0.104 34.094 -2.33 1 95.69 49 ALA B N 1
ATOM 2293 C CA . ALA B 1 49 ? -0.064 34.625 -3.689 1 95.69 49 ALA B CA 1
ATOM 2294 C C . ALA B 1 49 ? 1.333 34.5 -4.289 1 95.69 49 ALA B C 1
ATOM 2296 O O . ALA B 1 49 ? 1.479 34.25 -5.484 1 95.69 49 ALA B O 1
ATOM 2297 N N . PHE B 1 50 ? 2.367 34.594 -3.492 1 95.44 50 PHE B N 1
ATOM 2298 C CA . PHE B 1 50 ? 3.752 34.531 -3.945 1 95.44 50 PHE B CA 1
ATOM 2299 C C . PHE B 1 50 ? 4.102 33.125 -4.445 1 95.44 50 PHE B C 1
ATOM 2301 O O . PHE B 1 50 ? 5.031 32.969 -5.242 1 95.44 50 PHE B O 1
ATOM 2308 N N . ALA B 1 51 ? 3.404 32.156 -3.922 1 94.94 51 ALA B N 1
ATOM 2309 C CA . ALA B 1 51 ? 3.688 30.766 -4.266 1 94.94 51 ALA B CA 1
ATOM 2310 C C . ALA B 1 51 ? 2.85 30.312 -5.461 1 94.94 51 ALA B C 1
ATOM 2312 O O . ALA B 1 51 ? 3.018 29.203 -5.961 1 94.94 51 ALA B O 1
ATOM 2313 N N . ASP B 1 52 ? 1.918 31.172 -5.957 1 93.75 52 ASP B N 1
ATOM 2314 C CA . ASP B 1 52 ? 0.974 30.828 -7.016 1 93.75 52 ASP B CA 1
ATOM 2315 C C . ASP B 1 52 ? 0.261 29.516 -6.723 1 93.75 52 ASP B C 1
ATOM 2317 O O . ASP B 1 52 ? 0.232 28.625 -7.57 1 93.75 52 ASP B O 1
ATOM 2321 N N . HIS B 1 53 ? -0.078 29.359 -5.504 1 92.12 53 HIS B N 1
ATOM 2322 C CA . HIS B 1 53 ? -0.747 28.172 -4.98 1 92.12 53 HIS B CA 1
ATOM 2323 C C . HIS B 1 53 ? -1.798 28.547 -3.941 1 92.12 53 HIS B C 1
ATOM 2325 O O . HIS B 1 53 ? -1.729 29.625 -3.342 1 92.12 53 HIS B O 1
ATOM 2331 N N . ASP B 1 54 ? -2.785 27.688 -3.74 1 91.19 54 ASP B N 1
ATOM 2332 C CA . ASP B 1 54 ? -3.9 28.125 -2.902 1 91.19 54 ASP B CA 1
ATOM 2333 C C . ASP B 1 54 ? -4.125 27.156 -1.744 1 91.19 54 ASP B C 1
ATOM 2335 O O . ASP B 1 54 ? -5.184 27.172 -1.112 1 91.19 54 ASP B O 1
ATOM 2339 N N . LYS B 1 55 ? -3.215 26.25 -1.572 1 94.62 55 LYS B N 1
ATOM 2340 C CA . LYS B 1 55 ? -3.312 25.328 -0.451 1 94.62 55 LYS B CA 1
ATOM 2341 C C . LYS B 1 55 ? -1.979 25.203 0.278 1 94.62 55 LYS B C 1
ATOM 2343 O O . LYS B 1 55 ? -0.959 25.703 -0.191 1 94.62 55 LYS B O 1
ATOM 2348 N N . VAL B 1 56 ? -1.981 24.719 1.444 1 97.69 56 VAL B N 1
ATOM 2349 C CA . VAL B 1 56 ? -0.785 24.406 2.219 1 97.69 56 VAL B CA 1
ATOM 2350 C C . VAL B 1 56 ? -0.573 22.891 2.252 1 97.69 56 VAL B C 1
ATOM 2352 O O . VAL B 1 56 ? -1.511 22.125 2.031 1 97.69 56 VAL B O 1
ATOM 2355 N N . PRO B 1 57 ? 0.684 22.438 2.367 1 98.69 57 PRO B N 1
ATOM 2356 C CA . PRO B 1 57 ? 1.869 23.156 2.836 1 98.69 57 PRO B CA 1
ATOM 2357 C C . PRO B 1 57 ? 2.582 23.906 1.718 1 98.69 57 PRO B C 1
ATOM 2359 O O . PRO B 1 57 ? 2.584 23.469 0.568 1 98.69 57 PRO B O 1
ATOM 2362 N N . VAL B 1 58 ? 3.074 25.047 2.016 1 98.75 58 VAL B N 1
ATOM 2363 C CA . VAL B 1 58 ? 4.055 25.781 1.227 1 98.75 58 VAL B CA 1
ATOM 2364 C C . VAL B 1 58 ? 5.332 25.969 2.039 1 98.75 58 VAL B C 1
ATOM 2366 O O . VAL B 1 58 ? 5.293 26.5 3.15 1 98.75 58 VAL B O 1
ATOM 2369 N N . LEU B 1 59 ? 6.465 25.5 1.545 1 98.88 59 LEU B N 1
ATOM 2370 C CA . LEU B 1 59 ? 7.766 25.672 2.188 1 98.88 59 LEU B CA 1
ATOM 2371 C C . LEU B 1 59 ? 8.602 26.719 1.456 1 98.88 59 LEU B C 1
ATOM 2373 O O . LEU B 1 59 ? 8.766 26.641 0.236 1 98.88 59 LEU B O 1
ATOM 2377 N N . VAL B 1 60 ? 8.992 27.688 2.146 1 98.69 60 VAL B N 1
ATOM 2378 C CA . VAL B 1 60 ? 9.953 28.656 1.646 1 98.69 60 VAL B CA 1
ATOM 2379 C C . VAL B 1 60 ? 11.336 28.375 2.236 1 98.69 60 VAL B C 1
ATOM 2381 O O . VAL B 1 60 ? 11.508 28.406 3.455 1 98.69 60 VAL B O 1
ATOM 2384 N N . ASP B 1 61 ? 12.289 28.047 1.425 1 98.38 61 ASP B N 1
ATOM 2385 C CA . ASP B 1 61 ? 13.672 27.766 1.806 1 98.38 61 ASP B CA 1
ATOM 2386 C C . ASP B 1 61 ? 14.641 28.625 1.002 1 98.38 61 ASP B C 1
ATOM 2388 O O . ASP B 1 61 ? 15.125 28.203 -0.05 1 98.38 61 ASP B O 1
ATOM 2392 N N . GLY B 1 62 ? 15.023 29.812 1.588 1 96.38 62 GLY B N 1
ATOM 2393 C CA . GLY B 1 62 ? 15.766 30.781 0.807 1 96.38 62 GLY B CA 1
ATOM 2394 C C . GLY B 1 62 ? 14.984 31.328 -0.373 1 96.38 62 GLY B C 1
ATOM 2395 O O . GLY B 1 62 ? 13.883 31.859 -0.2 1 96.38 62 GLY B O 1
ATOM 2396 N N . GLU B 1 63 ? 15.461 31.094 -1.53 1 96.12 63 GLU B N 1
ATOM 2397 C CA . GLU B 1 63 ? 14.797 31.578 -2.736 1 96.12 63 GLU B CA 1
ATOM 2398 C C . GLU B 1 63 ? 13.836 30.547 -3.301 1 96.12 63 GLU B C 1
ATOM 2400 O O . GLU B 1 63 ? 13.055 30.844 -4.207 1 96.12 63 GLU B O 1
ATOM 2405 N N . GLU B 1 64 ? 13.836 29.391 -2.688 1 97.88 64 GLU B N 1
ATOM 2406 C CA . GLU B 1 64 ? 12.992 28.312 -3.197 1 97.88 64 GLU B CA 1
ATOM 2407 C C . GLU B 1 64 ? 11.617 28.328 -2.529 1 97.88 64 GLU B C 1
ATOM 2409 O O . GLU B 1 64 ? 11.516 28.5 -1.313 1 97.88 64 GLU B O 1
ATOM 2414 N N . VAL B 1 65 ? 10.57 28.234 -3.357 1 98.56 65 VAL B N 1
ATOM 2415 C CA . VAL B 1 65 ? 9.195 28.062 -2.906 1 98.56 65 VAL B CA 1
ATOM 2416 C C . VAL B 1 65 ? 8.656 26.734 -3.43 1 98.56 65 VAL B C 1
ATOM 2418 O O . VAL B 1 65 ? 8.547 26.531 -4.645 1 98.56 65 VAL B O 1
ATOM 2421 N N . ILE B 1 66 ? 8.398 25.828 -2.525 1 98.69 66 ILE B N 1
ATOM 2422 C CA . ILE B 1 66 ? 7.953 24.484 -2.92 1 98.69 66 ILE B CA 1
ATOM 2423 C C . ILE B 1 66 ? 6.555 24.234 -2.361 1 98.69 66 ILE B C 1
ATOM 2425 O O . ILE B 1 66 ? 6.301 24.453 -1.178 1 98.69 66 ILE B O 1
ATOM 2429 N N . THR B 1 67 ? 5.691 23.797 -3.227 1 98.19 67 THR B N 1
ATOM 2430 C CA . THR B 1 67 ? 4.324 23.469 -2.83 1 98.19 67 THR B CA 1
ATOM 2431 C C . THR B 1 67 ? 4.082 21.969 -2.926 1 98.19 67 THR B C 1
ATOM 2433 O O . THR B 1 67 ? 4.875 21.25 -3.525 1 98.19 67 THR B O 1
ATOM 2436 N N . ASP B 1 68 ? 3.078 21.453 -2.268 1 98 68 ASP B N 1
ATOM 2437 C CA . ASP B 1 68 ? 2.717 20.047 -2.238 1 98 68 ASP B CA 1
ATOM 2438 C C . ASP B 1 68 ? 3.637 19.266 -1.305 1 98 68 ASP B C 1
ATOM 2440 O O . ASP B 1 68 ? 4.859 19.312 -1.441 1 98 68 ASP B O 1
ATOM 2444 N N . SER B 1 69 ? 3.035 18.578 -0.354 1 98.81 69 SER B N 1
ATOM 2445 C CA . SER B 1 69 ? 3.811 17.922 0.697 1 98.81 69 SER B CA 1
ATOM 2446 C C . SER B 1 69 ? 4.785 16.906 0.116 1 98.81 69 SER B C 1
ATOM 2448 O O . SER B 1 69 ? 5.922 16.797 0.579 1 98.81 69 SER B O 1
ATOM 2450 N N . TYR B 1 70 ? 4.406 16.156 -0.928 1 98.69 70 TYR B N 1
ATOM 2451 C CA . TYR B 1 70 ? 5.297 15.148 -1.509 1 98.69 70 TYR B CA 1
ATOM 2452 C C . TYR B 1 70 ? 6.453 15.812 -2.244 1 98.69 70 TYR B C 1
ATOM 2454 O O . TYR B 1 70 ? 7.594 15.359 -2.158 1 98.69 70 TYR B O 1
ATOM 2462 N N . GLU B 1 71 ? 6.156 16.859 -2.961 1 98.62 71 GLU B N 1
ATOM 2463 C CA . GLU B 1 71 ? 7.203 17.594 -3.66 1 98.62 71 GLU B CA 1
ATOM 2464 C C . GLU B 1 71 ? 8.18 18.234 -2.678 1 98.62 71 GLU B C 1
ATOM 2466 O O . GLU B 1 71 ? 9.375 18.359 -2.963 1 98.62 71 GLU B O 1
ATOM 2471 N N . ILE B 1 72 ? 7.648 18.672 -1.566 1 98.88 72 ILE B N 1
ATOM 2472 C CA . ILE B 1 72 ? 8.523 19.219 -0.539 1 98.88 72 ILE B CA 1
ATOM 2473 C C . ILE B 1 72 ? 9.469 18.141 -0.028 1 98.88 72 ILE B C 1
ATOM 2475 O O . ILE B 1 72 ? 10.672 18.391 0.146 1 98.88 72 ILE B O 1
ATOM 2479 N N . LEU B 1 73 ? 8.945 16.922 0.229 1 98.94 73 LEU B N 1
ATOM 2480 C CA . LEU B 1 73 ? 9.82 15.82 0.64 1 98.94 73 LEU B CA 1
ATOM 2481 C C . LEU B 1 73 ? 10.883 15.547 -0.422 1 98.94 73 LEU B C 1
ATOM 2483 O O . LEU B 1 73 ? 12.047 15.328 -0.096 1 98.94 73 LEU B O 1
ATOM 2487 N N . ARG B 1 74 ? 10.492 15.562 -1.712 1 98.62 74 ARG B N 1
ATOM 2488 C CA . ARG B 1 74 ? 11.438 15.359 -2.801 1 98.62 74 ARG B CA 1
ATOM 2489 C C . ARG B 1 74 ? 12.508 16.453 -2.805 1 98.62 74 ARG B C 1
ATOM 2491 O O . ARG B 1 74 ? 13.695 16.156 -2.957 1 98.62 74 ARG B O 1
ATOM 2498 N N . TYR B 1 75 ? 12.07 17.688 -2.65 1 98.81 75 TYR B N 1
ATOM 2499 C CA . TYR B 1 75 ? 12.992 18.812 -2.598 1 98.81 75 TYR B CA 1
ATOM 2500 C C . TYR B 1 75 ? 13.992 18.656 -1.459 1 98.81 75 TYR B C 1
ATOM 2502 O O . TYR B 1 75 ? 15.195 18.844 -1.647 1 98.81 75 TYR B O 1
ATOM 2510 N N . LEU B 1 76 ? 13.5 18.266 -0.287 1 98.81 76 LEU B N 1
ATOM 2511 C CA . LEU B 1 76 ? 14.352 18.141 0.888 1 98.81 76 LEU B CA 1
ATOM 2512 C C . LEU B 1 76 ? 15.406 17.062 0.677 1 98.81 76 LEU B C 1
ATOM 2514 O O . LEU B 1 76 ? 16.547 17.203 1.136 1 98.81 76 LEU B O 1
ATOM 2518 N N . ASP B 1 77 ? 15.023 15.977 -0.017 1 98.75 77 ASP B N 1
ATOM 2519 C CA . ASP B 1 77 ? 15.992 14.922 -0.314 1 98.75 77 ASP B CA 1
ATOM 2520 C C . ASP B 1 77 ? 17.094 15.43 -1.253 1 98.75 77 ASP B C 1
ATOM 2522 O O . ASP B 1 77 ? 18.25 15.016 -1.156 1 98.75 77 ASP B O 1
ATOM 2526 N N . ARG B 1 78 ? 16.688 16.281 -2.148 1 98.31 78 ARG B N 1
ATOM 2527 C CA . ARG B 1 78 ? 17.641 16.812 -3.119 1 98.31 78 ARG B CA 1
ATOM 2528 C C . ARG B 1 78 ? 18.547 17.875 -2.488 1 98.31 78 ARG B C 1
ATOM 2530 O O . ARG B 1 78 ? 19.766 17.828 -2.654 1 98.31 78 ARG B O 1
ATOM 2537 N N . ALA B 1 79 ? 17.953 18.766 -1.793 1 98.19 79 ALA B N 1
ATOM 2538 C CA . ALA B 1 79 ? 18.672 19.938 -1.253 1 98.19 79 ALA B CA 1
ATOM 2539 C C . ALA B 1 79 ? 19.484 19.547 -0.018 1 98.19 79 ALA B C 1
ATOM 2541 O O . ALA B 1 79 ? 20.516 20.141 0.257 1 98.19 79 ALA B O 1
ATOM 2542 N N . TYR B 1 80 ? 19.016 18.594 0.695 1 98 80 TYR B N 1
ATOM 2543 C CA . TYR B 1 80 ? 19.641 18.094 1.905 1 98 80 TYR B CA 1
ATOM 2544 C C . TYR B 1 80 ? 19.781 16.578 1.865 1 98 80 TYR B C 1
ATOM 2546 O O . TYR B 1 80 ? 19.031 15.867 2.551 1 98 80 TYR B O 1
ATOM 2554 N N . PRO B 1 81 ? 20.75 16.062 1.186 1 97.38 81 PRO B N 1
ATOM 2555 C CA . PRO B 1 81 ? 20.781 14.656 0.799 1 97.38 81 PRO B CA 1
ATOM 2556 C C . PRO B 1 81 ? 21.062 13.727 1.979 1 97.38 81 PRO B C 1
ATOM 2558 O O . PRO B 1 81 ? 20.875 12.516 1.873 1 97.38 81 PRO B O 1
ATOM 2561 N N . GLU B 1 82 ? 21.516 14.258 3.109 1 96.25 82 GLU B N 1
ATOM 2562 C CA . GLU B 1 82 ? 21.719 13.398 4.277 1 96.25 82 GLU B CA 1
ATOM 2563 C C . GLU B 1 82 ? 20.375 12.93 4.848 1 96.25 82 GLU B C 1
ATOM 2565 O O . GLU B 1 82 ? 19.375 13.641 4.781 1 96.25 82 GLU B O 1
ATOM 2570 N N . ALA B 1 83 ? 20.312 11.688 5.336 1 96.25 83 ALA B N 1
ATOM 2571 C CA . ALA B 1 83 ? 19.125 11.086 5.938 1 96.25 83 ALA B CA 1
ATOM 2572 C C . ALA B 1 83 ? 17.953 11.117 4.977 1 96.25 83 ALA B C 1
ATOM 2574 O O . ALA B 1 83 ? 16.953 11.812 5.223 1 96.25 83 ALA B O 1
ATOM 2575 N N . PRO B 1 84 ? 17.984 10.375 3.928 1 98.31 84 PRO B N 1
ATOM 2576 C CA . PRO B 1 84 ? 16.953 10.453 2.887 1 98.31 84 PRO B CA 1
ATOM 2577 C C . PRO B 1 84 ? 15.562 10.125 3.41 1 98.31 84 PRO B C 1
ATOM 2579 O O . PRO B 1 84 ? 15.406 9.242 4.262 1 98.31 84 PRO B O 1
ATOM 2582 N N . LEU B 1 85 ? 14.633 10.859 2.908 1 98.88 85 LEU B N 1
ATOM 2583 C CA . LEU B 1 85 ? 13.227 10.633 3.199 1 98.88 85 LEU B CA 1
ATOM 2584 C C . LEU B 1 85 ? 12.625 9.617 2.238 1 98.88 85 LEU B C 1
ATOM 2586 O O . LEU B 1 85 ? 12.195 8.539 2.66 1 98.88 85 LEU B O 1
ATOM 2590 N N . LEU B 1 86 ? 12.648 9.945 0.936 1 98.75 86 LEU B N 1
ATOM 2591 C CA . LEU B 1 86 ? 12.078 9.102 -0.109 1 98.75 86 LEU B CA 1
ATOM 2592 C C . LEU B 1 86 ? 13.141 8.219 -0.746 1 98.75 86 LEU B C 1
ATOM 2594 O O . LEU B 1 86 ? 12.859 7.09 -1.151 1 98.75 86 LEU B O 1
ATOM 2598 N N . GLY B 1 87 ? 14.328 8.727 -0.781 1 98.06 87 GLY B N 1
ATOM 2599 C CA . GLY B 1 87 ? 15.391 8.016 -1.47 1 98.06 87 GLY B CA 1
ATOM 2600 C C . GLY B 1 87 ? 15.32 8.148 -2.979 1 98.06 87 GLY B C 1
ATOM 2601 O O . GLY B 1 87 ? 14.797 9.141 -3.496 1 98.06 87 GLY B O 1
ATOM 2602 N N . GLU B 1 88 ? 15.977 7.289 -3.66 1 96.38 88 GLU B N 1
ATOM 2603 C CA . GLU B 1 88 ? 16.031 7.34 -5.117 1 96.38 88 GLU B CA 1
ATOM 2604 C C . GLU B 1 88 ? 15.664 5.992 -5.734 1 96.38 88 GLU B C 1
ATOM 2606 O O . GLU B 1 88 ? 15.57 4.988 -5.027 1 96.38 88 GLU B O 1
ATOM 2611 N N . GLY B 1 89 ? 15.422 6.031 -7.016 1 96.5 89 GLY B N 1
ATOM 2612 C CA . GLY B 1 89 ? 15.156 4.789 -7.727 1 96.5 89 GLY B CA 1
ATOM 2613 C C . GLY B 1 89 ? 13.977 4.023 -7.172 1 96.5 89 GLY B C 1
ATOM 2614 O O . GLY B 1 89 ? 12.891 4.582 -7.008 1 96.5 89 GLY B O 1
ATOM 2615 N N . LEU B 1 90 ? 14.203 2.793 -6.836 1 98.06 90 LEU B N 1
ATOM 2616 C CA . LEU B 1 90 ? 13.148 1.926 -6.324 1 98.06 90 LEU B CA 1
ATOM 2617 C C . LEU B 1 90 ? 12.547 2.502 -5.047 1 98.06 90 LEU B C 1
ATOM 2619 O O . LEU B 1 90 ? 11.336 2.441 -4.848 1 98.06 90 LEU B O 1
ATOM 2623 N N . ALA B 1 91 ? 13.398 3.066 -4.246 1 98.44 91 ALA B N 1
ATOM 2624 C CA . ALA B 1 91 ? 12.922 3.621 -2.98 1 98.44 91 ALA B CA 1
ATOM 2625 C C . ALA B 1 91 ? 11.922 4.746 -3.215 1 98.44 91 ALA B C 1
ATOM 2627 O O . ALA B 1 91 ? 10.875 4.797 -2.566 1 98.44 91 ALA B O 1
ATOM 2628 N N . GLU B 1 92 ? 12.242 5.617 -4.105 1 98.19 92 GLU B N 1
ATOM 2629 C CA . GLU B 1 92 ? 11.367 6.75 -4.379 1 98.19 92 GLU B CA 1
ATOM 2630 C C . GLU B 1 92 ? 10.062 6.289 -5.035 1 98.19 92 GLU B C 1
ATOM 2632 O O . GLU B 1 92 ? 8.984 6.75 -4.668 1 98.19 92 GLU B O 1
ATOM 2637 N N . ALA B 1 93 ? 10.156 5.406 -6.027 1 97.88 93 ALA B N 1
ATOM 2638 C CA . ALA B 1 93 ? 8.969 4.902 -6.707 1 97.88 93 ALA B CA 1
ATOM 2639 C C . ALA B 1 93 ? 8.016 4.23 -5.719 1 97.88 93 ALA B C 1
ATOM 2641 O O . ALA B 1 93 ? 6.812 4.484 -5.738 1 97.88 93 ALA B O 1
ATOM 2642 N N . ARG B 1 94 ? 8.578 3.445 -4.848 1 98.62 94 ARG B N 1
ATOM 2643 C CA . ARG B 1 94 ? 7.773 2.721 -3.869 1 98.62 94 ARG B CA 1
ATOM 2644 C C . ARG B 1 94 ? 7.273 3.656 -2.771 1 98.62 94 ARG B C 1
ATOM 2646 O O . ARG B 1 94 ? 6.188 3.459 -2.227 1 98.62 94 ARG B O 1
ATOM 2653 N N . GLY B 1 95 ? 8.055 4.684 -2.469 1 98.5 95 GLY B N 1
ATOM 2654 C CA . GLY B 1 95 ? 7.602 5.715 -1.554 1 98.5 95 GLY B CA 1
ATOM 2655 C C . GLY B 1 95 ? 6.355 6.434 -2.037 1 98.5 95 GLY B C 1
ATOM 2656 O O . GLY B 1 95 ? 5.461 6.738 -1.244 1 98.5 95 GLY B O 1
ATOM 2657 N N . ARG B 1 96 ? 6.293 6.668 -3.326 1 98.19 96 ARG B N 1
ATOM 2658 C CA . ARG B 1 96 ? 5.152 7.363 -3.918 1 98.19 96 ARG B CA 1
ATOM 2659 C C . ARG B 1 96 ? 3.869 6.559 -3.74 1 98.19 96 ARG B C 1
ATOM 2661 O O . ARG B 1 96 ? 2.791 7.133 -3.566 1 98.19 96 ARG B O 1
ATOM 2668 N N . PHE B 1 97 ? 3.971 5.27 -3.703 1 98.44 97 PHE B N 1
ATOM 2669 C CA . PHE B 1 97 ? 2.801 4.43 -3.469 1 98.44 97 PHE B CA 1
ATOM 2670 C C . PHE B 1 97 ? 2.174 4.742 -2.115 1 98.44 97 PHE B C 1
ATOM 2672 O O . PHE B 1 97 ? 0.949 4.758 -1.981 1 98.44 97 PHE B O 1
ATOM 2679 N N . PHE B 1 98 ? 2.984 4.996 -1.108 1 98.69 98 PHE B N 1
ATOM 2680 C CA . PHE B 1 98 ? 2.467 5.281 0.225 1 98.69 98 PHE B CA 1
ATOM 2681 C C . PHE B 1 98 ? 1.714 6.605 0.241 1 98.69 98 PHE B C 1
ATOM 2683 O O . PHE B 1 98 ? 0.752 6.77 0.994 1 98.69 98 PHE B O 1
ATOM 2690 N N . LYS B 1 99 ? 2.207 7.551 -0.63 1 98.62 99 LYS B N 1
ATOM 2691 C CA . LYS B 1 99 ? 1.42 8.766 -0.823 1 98.62 99 LYS B CA 1
ATOM 2692 C C . LYS B 1 99 ? 0.004 8.438 -1.283 1 98.62 99 LYS B C 1
ATOM 2694 O O . LYS B 1 99 ? -0.971 8.93 -0.713 1 98.62 99 LYS B O 1
ATOM 2699 N N . HIS B 1 100 ? -0.111 7.605 -2.277 1 98.44 100 HIS B N 1
ATOM 2700 C CA . HIS B 1 100 ? -1.408 7.234 -2.834 1 98.44 100 HIS B CA 1
ATOM 2701 C C . HIS B 1 100 ? -2.223 6.418 -1.838 1 98.44 100 HIS B C 1
ATOM 2703 O O . HIS B 1 100 ? -3.428 6.633 -1.688 1 98.44 100 HIS B O 1
ATOM 2709 N N . TYR B 1 101 ? -1.534 5.504 -1.146 1 98.56 101 TYR B N 1
ATOM 2710 C CA . TYR B 1 101 ? -2.16 4.688 -0.114 1 98.56 101 TYR B CA 1
ATOM 2711 C C . TYR B 1 101 ? -2.771 5.559 0.977 1 98.56 101 TYR B C 1
ATOM 2713 O O . TYR B 1 101 ? -3.934 5.375 1.349 1 98.56 101 TYR B O 1
ATOM 2721 N N . ALA B 1 102 ? -2.074 6.535 1.399 1 98.69 102 ALA B N 1
ATOM 2722 C CA . ALA B 1 102 ? -2.533 7.461 2.434 1 98.69 102 ALA B CA 1
ATOM 2723 C C . ALA B 1 102 ? -3.705 8.305 1.935 1 98.69 102 ALA B C 1
ATOM 2725 O O . ALA B 1 102 ? -4.703 8.469 2.639 1 98.69 102 ALA B O 1
ATOM 2726 N N . GLU B 1 103 ? -3.613 8.766 0.712 1 98.31 103 GLU B N 1
ATOM 2727 C CA . GLU B 1 103 ? -4.547 9.758 0.201 1 98.31 103 GLU B CA 1
ATOM 2728 C C . GLU B 1 103 ? -5.824 9.102 -0.321 1 98.31 103 GLU B C 1
ATOM 2730 O O . GLU B 1 103 ? -6.91 9.672 -0.212 1 98.31 103 GLU B O 1
ATOM 2735 N N . ARG B 1 104 ? -5.688 7.883 -0.817 1 97.38 104 ARG B N 1
ATOM 2736 C CA . ARG B 1 104 ? -6.809 7.301 -1.547 1 97.38 104 ARG B CA 1
ATOM 2737 C C . ARG B 1 104 ? -7.539 6.27 -0.695 1 97.38 104 ARG B C 1
ATOM 2739 O O . ARG B 1 104 ? -8.688 5.918 -0.981 1 97.38 104 ARG B O 1
ATOM 2746 N N . VAL B 1 105 ? -6.863 5.84 0.336 1 96.69 105 VAL B N 1
ATOM 2747 C CA . VAL B 1 105 ? -7.469 4.746 1.09 1 96.69 105 VAL B CA 1
ATOM 2748 C C . VAL B 1 105 ? -7.617 5.148 2.555 1 96.69 105 VAL B C 1
ATOM 2750 O O . VAL B 1 105 ? -8.727 5.172 3.09 1 96.69 105 VAL B O 1
ATOM 2753 N N . ILE B 1 106 ? -6.602 5.594 3.164 1 98.25 106 ILE B N 1
ATOM 2754 C CA . ILE B 1 106 ? -6.586 5.887 4.594 1 98.25 106 ILE B CA 1
ATOM 2755 C C . ILE B 1 106 ? -7.395 7.152 4.867 1 98.25 106 ILE B C 1
ATOM 2757 O O . ILE B 1 106 ? -8.289 7.148 5.719 1 98.25 106 ILE B O 1
ATOM 2761 N N . ALA B 1 107 ? -7.152 8.18 4.117 1 98.44 107 ALA B N 1
ATOM 2762 C CA . ALA B 1 107 ? -7.746 9.492 4.363 1 98.44 107 ALA B CA 1
ATOM 2763 C C . ALA B 1 107 ? -9.266 9.453 4.207 1 98.44 107 ALA B C 1
ATOM 2765 O O . ALA B 1 107 ? -10 9.93 5.074 1 98.44 107 ALA B O 1
ATOM 2766 N N . PRO B 1 108 ? -9.805 8.797 3.137 1 97.5 108 PRO B N 1
ATOM 2767 C CA . PRO B 1 108 ? -11.266 8.766 3.004 1 97.5 108 PRO B CA 1
ATOM 2768 C C . PRO B 1 108 ? -11.945 8.008 4.141 1 97.5 108 PRO B C 1
ATOM 2770 O O . PRO B 1 108 ? -13 8.422 4.621 1 97.5 108 PRO B O 1
ATOM 2773 N N . ALA B 1 109 ? -11.328 6.91 4.555 1 97.88 109 ALA B N 1
ATOM 2774 C CA . ALA B 1 109 ? -11.883 6.145 5.668 1 97.88 109 ALA B CA 1
ATOM 2775 C C . ALA B 1 109 ? -11.914 6.977 6.945 1 97.88 109 ALA B C 1
ATOM 2777 O O . ALA B 1 109 ? -12.914 6.992 7.664 1 97.88 109 ALA B O 1
ATOM 2778 N N . MET B 1 110 ? -10.875 7.684 7.176 1 98.5 110 MET B N 1
ATOM 2779 C CA . MET B 1 110 ? -10.781 8.516 8.375 1 98.5 110 MET B CA 1
ATOM 2780 C C . MET B 1 110 ? -11.742 9.688 8.297 1 98.5 110 MET B C 1
ATOM 2782 O O . MET B 1 110 ? -12.383 10.031 9.297 1 98.5 110 MET B O 1
ATOM 2786 N N . LEU B 1 111 ? -11.789 10.281 7.121 1 98.5 111 LEU B N 1
ATOM 2787 C CA . LEU B 1 111 ? -12.656 11.438 6.949 1 98.5 111 LEU B CA 1
ATOM 2788 C C . LEU B 1 111 ? -14.102 11.086 7.277 1 98.5 111 LEU B C 1
ATOM 2790 O O . LEU B 1 111 ? -14.797 11.859 7.941 1 98.5 111 LEU B O 1
ATOM 2794 N N . ARG B 1 112 ? -14.516 9.883 6.824 1 98.12 112 ARG B N 1
ATOM 2795 C CA . ARG B 1 112 ? -15.883 9.438 7.082 1 98.12 112 ARG B CA 1
ATOM 2796 C C . ARG B 1 112 ? -16.156 9.352 8.578 1 98.12 112 ARG B C 1
ATOM 2798 O O . ARG B 1 112 ? -17.297 9.523 9.016 1 98.12 112 ARG B O 1
ATOM 2805 N N . THR B 1 113 ? -15.133 9.156 9.328 1 98.38 113 THR B N 1
ATOM 2806 C CA . THR B 1 113 ? -15.242 8.969 10.773 1 98.38 113 THR B CA 1
ATOM 2807 C C . THR B 1 113 ? -15.203 10.305 11.5 1 98.38 113 THR B C 1
ATOM 2809 O O . THR B 1 113 ? -15.945 10.523 12.461 1 98.38 113 THR B O 1
ATOM 2812 N N . ILE B 1 114 ? -14.461 11.305 10.953 1 98.44 114 ILE B N 1
ATOM 2813 C CA . ILE B 1 114 ? -14.133 12.43 11.82 1 98.44 114 ILE B CA 1
ATOM 2814 C C . ILE B 1 114 ? -14.617 13.727 11.188 1 98.44 114 ILE B C 1
ATOM 2816 O O . ILE B 1 114 ? -14.305 14.82 11.672 1 98.44 114 ILE B O 1
ATOM 2820 N N . ILE B 1 115 ? -15.461 13.711 10.133 1 98.62 115 ILE B N 1
ATOM 2821 C CA . ILE B 1 115 ? -15.727 14.891 9.312 1 98.62 115 ILE B CA 1
ATOM 2822 C C . ILE B 1 115 ? -16.453 15.938 10.156 1 98.62 115 ILE B C 1
ATOM 2824 O O . ILE B 1 115 ? -16.219 17.141 9.992 1 98.62 115 ILE B O 1
ATOM 2828 N N . MET B 1 116 ? -17.312 15.555 11.062 1 98.12 116 MET B N 1
ATOM 2829 C CA . MET B 1 116 ? -18.031 16.531 11.875 1 98.12 116 MET B CA 1
ATOM 2830 C C . MET B 1 116 ? -17.109 17.156 12.914 1 98.12 116 MET B C 1
ATOM 2832 O O . MET B 1 116 ? -17.203 18.359 13.195 1 98.12 116 MET B O 1
ATOM 2836 N N . ASP B 1 117 ? -16.219 16.328 13.461 1 98.06 117 ASP B N 1
ATOM 2837 C CA . ASP B 1 117 ? -15.203 16.859 14.375 1 98.06 117 ASP B CA 1
ATOM 2838 C C . ASP B 1 117 ? -14.281 17.828 13.656 1 98.06 117 ASP B C 1
ATOM 2840 O O . ASP B 1 117 ? -13.898 18.859 14.219 1 98.06 117 ASP B O 1
ATOM 2844 N N . LEU B 1 118 ? -13.961 17.469 12.477 1 98.38 118 LEU B N 1
ATOM 2845 C CA . LEU B 1 118 ? -13.109 18.312 11.656 1 98.38 118 LEU B CA 1
ATOM 2846 C C . LEU B 1 118 ? -13.773 19.672 11.406 1 98.38 118 LEU B C 1
ATOM 2848 O O . LEU B 1 118 ? -13.133 20.719 11.547 1 98.38 118 LEU B O 1
ATOM 2852 N N . LEU B 1 119 ? -15.039 19.625 11.055 1 98.19 119 LEU B N 1
ATOM 2853 C CA . LEU B 1 119 ? -15.781 20.875 10.836 1 98.19 119 LEU B CA 1
ATOM 2854 C C . LEU B 1 119 ? -15.734 21.75 12.078 1 98.19 119 LEU B C 1
ATOM 2856 O O . LEU B 1 119 ? -15.531 22.969 11.969 1 98.19 119 LEU B O 1
ATOM 2860 N N . ASN B 1 120 ? -15.844 21.141 13.164 1 96.5 120 ASN B N 1
ATOM 2861 C CA . ASN B 1 120 ? -15.867 21.875 14.43 1 96.5 120 ASN B CA 1
ATOM 2862 C C . ASN B 1 120 ? -14.492 22.453 14.758 1 96.5 120 ASN B C 1
ATOM 2864 O O . ASN B 1 120 ? -14.391 23.453 15.484 1 96.5 120 ASN B O 1
ATOM 2868 N N . ALA B 1 121 ? -13.438 21.828 14.266 1 97.69 121 ALA B N 1
ATOM 2869 C CA . ALA B 1 121 ? -12.062 22.234 14.562 1 97.69 121 ALA B CA 1
ATOM 2870 C C . ALA B 1 121 ? -11.617 23.375 13.641 1 97.69 121 ALA B C 1
ATOM 2872 O O . ALA B 1 121 ? -10.656 24.078 13.945 1 97.69 121 ALA B O 1
ATOM 2873 N N . ILE B 1 122 ? -12.266 23.516 12.547 1 97.94 122 ILE B N 1
ATOM 2874 C CA . ILE B 1 122 ? -11.93 24.531 11.562 1 97.94 122 ILE B CA 1
ATOM 2875 C C . ILE B 1 122 ? -12.312 25.922 12.094 1 97.94 122 ILE B C 1
ATOM 2877 O O . ILE B 1 122 ? -13.305 26.062 12.805 1 97.94 122 ILE B O 1
ATOM 2881 N N . HIS B 1 123 ? -11.516 26.891 11.773 1 97.38 123 HIS B N 1
ATOM 2882 C CA . HIS B 1 123 ? -11.844 28.25 12.148 1 97.38 123 HIS B CA 1
ATOM 2883 C C . HIS B 1 123 ? -13.266 28.625 11.727 1 97.38 123 HIS B C 1
ATOM 2885 O O . HIS B 1 123 ? -13.68 28.312 10.609 1 97.38 123 HIS B O 1
ATOM 2891 N N . PRO B 1 124 ? -13.992 29.328 12.578 1 96.5 124 PRO B N 1
ATOM 2892 C CA . PRO B 1 124 ? -15.398 29.641 12.289 1 96.5 124 PRO B CA 1
ATOM 2893 C C . PRO B 1 124 ? -15.578 30.344 10.945 1 96.5 124 PRO B C 1
ATOM 2895 O O . PRO B 1 124 ? -16.516 30.047 10.211 1 96.5 124 PRO B O 1
ATOM 2898 N N . ASP B 1 125 ? -14.68 31.109 10.555 1 97 125 ASP B N 1
ATOM 2899 C CA . ASP B 1 125 ? -14.789 31.906 9.336 1 97 125 ASP B CA 1
ATOM 2900 C C . ASP B 1 125 ? -14.633 31.047 8.094 1 97 125 ASP B C 1
ATOM 2902 O O . ASP B 1 125 ? -14.961 31.469 6.98 1 97 125 ASP B O 1
ATOM 2906 N N . ASP B 1 126 ? -14.133 29.812 8.258 1 97.62 126 ASP B N 1
ATOM 2907 C CA . ASP B 1 126 ? -13.828 28.969 7.109 1 97.62 126 ASP B CA 1
ATOM 2908 C C . ASP B 1 126 ? -14.805 27.797 7.027 1 97.62 126 ASP B C 1
ATOM 2910 O O . ASP B 1 126 ? -14.758 27 6.078 1 97.62 126 ASP B O 1
ATOM 2914 N N . ARG B 1 127 ? -15.688 27.672 7.996 1 98.19 127 ARG B N 1
ATOM 2915 C CA . ARG B 1 127 ? -16.547 26.5 8.078 1 98.19 127 ARG B CA 1
ATOM 2916 C C . ARG B 1 127 ? -17.516 26.438 6.91 1 98.19 127 ARG B C 1
ATOM 2918 O O . ARG B 1 127 ? -17.781 25.375 6.363 1 98.19 127 ARG B O 1
ATOM 2925 N N . ALA B 1 128 ? -18.031 27.625 6.566 1 97.94 128 ALA B N 1
ATOM 2926 C CA . ALA B 1 128 ? -18.969 27.641 5.453 1 97.94 128 ALA B CA 1
ATOM 2927 C C . ALA B 1 128 ? -18.312 27.188 4.156 1 97.94 128 ALA B C 1
ATOM 2929 O O . ALA B 1 128 ? -18.891 26.422 3.389 1 97.94 128 ALA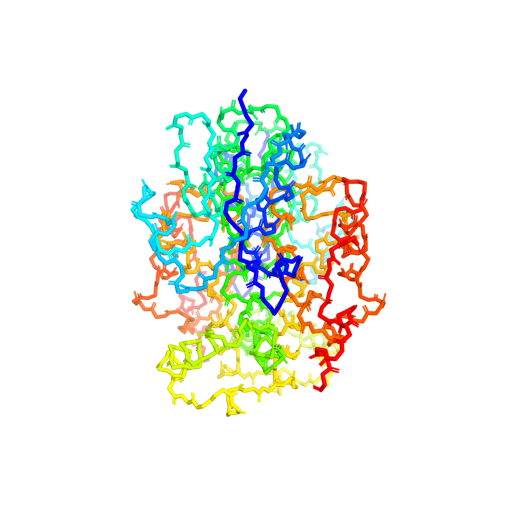 B O 1
ATOM 2930 N N . TYR B 1 129 ? -17.188 27.656 3.961 1 96.81 129 TYR B N 1
ATOM 2931 C CA . TYR B 1 129 ? -16.422 27.281 2.781 1 96.81 129 TYR B CA 1
ATOM 2932 C C . TYR B 1 129 ? -16.156 25.781 2.764 1 96.81 129 TYR B C 1
ATOM 2934 O O . TYR B 1 129 ? -16.359 25.109 1.741 1 96.81 129 TYR B O 1
ATOM 2942 N N . PHE B 1 130 ? -15.719 25.266 3.867 1 97.62 130 PHE B N 1
ATOM 2943 C CA . PHE B 1 130 ? -15.422 23.844 3.979 1 97.62 130 PHE B CA 1
ATOM 2944 C C . PHE B 1 130 ? -16.656 23 3.703 1 97.62 130 PHE B C 1
ATOM 2946 O O . PHE B 1 130 ? -16.625 22.062 2.914 1 97.62 130 PHE B O 1
ATOM 2953 N N . ARG B 1 131 ? -17.719 23.344 4.344 1 98.31 131 ARG B N 1
ATOM 2954 C CA . ARG B 1 131 ? -18.969 22.609 4.16 1 98.31 131 ARG B CA 1
ATOM 2955 C C . ARG B 1 131 ? -19.406 22.641 2.699 1 98.31 131 ARG B C 1
ATOM 2957 O O . ARG B 1 131 ? -19.688 21.594 2.117 1 98.31 131 ARG B O 1
ATOM 2964 N N . GLU B 1 132 ? -19.375 23.781 2.105 1 98.12 132 GLU B N 1
ATOM 2965 C CA . GLU B 1 132 ? -19.859 23.938 0.735 1 98.12 132 GLU B CA 1
ATOM 2966 C C . GLU B 1 132 ? -19.016 23.109 -0.24 1 98.12 132 GLU B C 1
ATOM 2968 O O . GLU B 1 132 ? -19.562 22.391 -1.068 1 98.12 132 GLU B O 1
ATOM 2973 N N . THR B 1 133 ? -17.781 23.25 -0.133 1 96.88 133 THR B N 1
ATOM 2974 C CA . THR B 1 133 ? -16.891 22.594 -1.096 1 96.88 133 THR B CA 1
ATOM 2975 C C . THR B 1 133 ? -16.922 21.078 -0.907 1 96.88 133 THR B C 1
ATOM 2977 O O . THR B 1 133 ? -16.906 20.328 -1.883 1 96.88 133 THR B O 1
ATOM 2980 N N . ARG B 1 134 ? -17 20.594 0.347 1 98.06 134 ARG B N 1
ATOM 2981 C CA . ARG B 1 134 ? -17.031 19.156 0.592 1 98.06 134 ARG B CA 1
ATOM 2982 C C . ARG B 1 134 ? -18.391 18.562 0.218 1 98.06 134 ARG B C 1
ATOM 2984 O O . ARG B 1 134 ? -18.453 17.484 -0.361 1 98.06 134 ARG B O 1
ATOM 2991 N N . GLU B 1 135 ? -19.453 19.281 0.492 1 98.62 135 GLU B N 1
ATOM 2992 C CA . GLU B 1 135 ? -20.766 18.766 0.131 1 98.62 135 GLU B CA 1
ATOM 2993 C C . GLU B 1 135 ? -20.938 18.719 -1.384 1 98.62 135 GLU B C 1
ATOM 2995 O O . GLU B 1 135 ? -21.578 17.797 -1.909 1 98.62 135 GLU B O 1
ATOM 3000 N N . LYS B 1 136 ? -20.375 19.672 -2.055 1 98.38 136 LYS B N 1
ATOM 3001 C CA . LYS B 1 136 ? -20.375 19.625 -3.514 1 98.38 136 LYS B CA 1
ATOM 3002 C C . LYS B 1 136 ? -19.609 18.422 -4.027 1 98.38 136 LYS B C 1
ATOM 3004 O O . LYS B 1 136 ? -20.078 17.703 -4.918 1 98.38 136 LYS B O 1
ATOM 3009 N N . ARG B 1 137 ? -18.516 18.156 -3.412 1 97 137 ARG B N 1
ATOM 3010 C CA . ARG B 1 137 ? -17.656 17.047 -3.816 1 97 137 ARG B CA 1
ATOM 3011 C C . ARG B 1 137 ? -18.328 15.711 -3.549 1 97 137 ARG B C 1
ATOM 3013 O O . ARG B 1 137 ? -18.234 14.797 -4.367 1 97 137 ARG B O 1
ATOM 3020 N N . PHE B 1 138 ? -19.031 15.578 -2.453 1 97.12 138 PHE B N 1
ATOM 3021 C CA . PHE B 1 138 ? -19.578 14.297 -2.033 1 97.12 138 PHE B CA 1
ATOM 3022 C C . PHE B 1 138 ? -21 14.117 -2.572 1 97.12 138 PHE B C 1
ATOM 3024 O O . PHE B 1 138 ? -21.531 13.008 -2.566 1 97.12 138 PHE B O 1
ATOM 3031 N N . GLY B 1 139 ? -21.578 15.164 -2.967 1 98.19 139 GLY B N 1
ATOM 3032 C CA . GLY B 1 139 ? -22.938 15.109 -3.473 1 98.19 139 GLY B CA 1
ATOM 3033 C C . GLY B 1 139 ? -23.969 14.844 -2.387 1 98.19 139 GLY B C 1
ATOM 3034 O O . GLY B 1 139 ? -25.031 14.289 -2.654 1 98.19 139 GLY B O 1
ATOM 3035 N N . ARG B 1 140 ? -23.625 15.148 -1.186 1 98.44 140 ARG B N 1
ATOM 3036 C CA . ARG B 1 140 ? -24.5 14.992 -0.022 1 98.44 140 ARG B CA 1
ATOM 3037 C C . ARG B 1 140 ? -24.031 15.883 1.128 1 98.44 140 ARG B C 1
ATOM 3039 O O . ARG B 1 140 ? -22.953 16.453 1.08 1 98.44 140 ARG B O 1
ATOM 3046 N N . THR B 1 141 ? -24.875 16.031 2.121 1 98.56 141 THR B N 1
ATOM 3047 C CA . THR B 1 141 ? -24.5 16.844 3.279 1 98.56 141 THR B CA 1
ATOM 3048 C C . THR B 1 141 ? -23.391 16.156 4.078 1 98.56 141 THR B C 1
ATOM 3050 O O . THR B 1 141 ? -23.188 14.953 3.957 1 98.56 141 THR B O 1
ATOM 3053 N N . LEU B 1 142 ? -22.656 16.922 4.895 1 98.69 142 LEU B N 1
ATOM 3054 C CA . LEU B 1 142 ? -21.625 16.359 5.742 1 98.69 142 LEU B CA 1
ATOM 3055 C C . LEU B 1 142 ? -22.203 15.352 6.723 1 98.69 142 LEU B C 1
ATOM 3057 O O . LEU B 1 142 ? -21.578 14.328 7.004 1 98.69 142 LEU B O 1
ATOM 3061 N N . GLU B 1 143 ? -23.422 15.648 7.215 1 98.56 143 GLU B N 1
ATOM 3062 C CA . GLU B 1 143 ? -24.109 14.75 8.148 1 98.56 143 GLU B CA 1
ATOM 3063 C C . GLU B 1 143 ? -24.438 13.422 7.488 1 98.56 143 GLU B C 1
ATOM 3065 O O . GLU B 1 143 ? -24.344 12.367 8.125 1 98.56 143 GLU B O 1
ATOM 3070 N N . GLU B 1 144 ? -24.812 13.469 6.23 1 98.38 144 GLU B N 1
ATOM 3071 C CA . GLU B 1 144 ? -25.109 12.25 5.48 1 98.38 144 GLU B CA 1
ATOM 3072 C C . GLU B 1 144 ? -23.844 11.461 5.18 1 98.38 144 GLU B C 1
ATOM 3074 O O . GLU B 1 144 ? -23.875 10.227 5.117 1 98.38 144 GLU B O 1
ATOM 3079 N N . PHE B 1 145 ? -22.859 12.188 4.961 1 98.31 145 PHE B N 1
ATOM 3080 C CA . PHE B 1 145 ? -21.578 11.578 4.652 1 98.31 145 PHE B CA 1
ATOM 3081 C C . PHE B 1 145 ? -20.969 10.93 5.895 1 98.31 145 PHE B C 1
ATOM 3083 O O . PHE B 1 145 ? -20.328 9.883 5.809 1 98.31 145 PHE B O 1
ATOM 3090 N N . HIS B 1 146 ? -21.188 11.539 7.051 1 98.5 146 HIS B N 1
ATOM 3091 C CA . HIS B 1 146 ? -20.625 11.117 8.328 1 98.5 146 HIS B CA 1
ATOM 3092 C C . HIS B 1 146 ? -21.125 9.742 8.727 1 98.5 146 HIS B C 1
ATOM 3094 O O . HIS B 1 146 ? -22.328 9.555 8.93 1 98.5 146 HIS B O 1
ATOM 3100 N N . SER B 1 147 ? -20.25 8.812 8.859 1 98.25 147 SER B N 1
ATOM 3101 C CA . SER B 1 147 ? -20.578 7.445 9.258 1 98.25 147 SER B CA 1
ATOM 3102 C C . SER B 1 147 ? -19.391 6.773 9.945 1 98.25 147 SER B C 1
ATOM 3104 O O . SER B 1 147 ? -18.656 6.02 9.312 1 98.25 147 SER B O 1
ATOM 3106 N N . PRO B 1 148 ? -19.25 6.996 11.242 1 97.5 148 PRO B N 1
ATOM 3107 C CA . PRO B 1 148 ? -18.094 6.434 11.961 1 97.5 148 PRO B CA 1
ATOM 3108 C C . PRO B 1 148 ? -17.984 4.918 11.812 1 97.5 148 PRO B C 1
ATOM 3110 O O . PRO B 1 148 ? -16.891 4.391 11.602 1 97.5 148 PRO B O 1
ATOM 3113 N N . ALA B 1 149 ? -19.156 4.277 11.883 1 97.69 149 ALA B N 1
ATOM 3114 C CA . ALA B 1 149 ? -19.125 2.82 11.781 1 97.69 149 ALA B CA 1
ATOM 3115 C C . ALA B 1 149 ? -18.562 2.377 10.43 1 97.69 149 ALA B C 1
ATOM 3117 O O . ALA B 1 149 ? -17.703 1.506 10.367 1 97.69 149 ALA B O 1
ATOM 3118 N N . LYS B 1 150 ? -19 2.99 9.352 1 97.5 150 LYS B N 1
ATOM 3119 C CA . LYS B 1 150 ? -18.516 2.652 8.016 1 97.5 150 LYS B CA 1
ATOM 3120 C C . LYS B 1 150 ? -17.047 3.045 7.848 1 97.5 150 LYS B C 1
ATOM 3122 O O . LYS B 1 150 ? -16.266 2.285 7.285 1 97.5 150 LYS B O 1
ATOM 3127 N N . GLY B 1 151 ? -16.719 4.227 8.336 1 98.06 151 GLY B N 1
ATOM 3128 C CA . GLY B 1 151 ? -15.352 4.699 8.25 1 98.06 151 GLY B CA 1
ATOM 3129 C C . GLY B 1 151 ? -14.367 3.805 8.977 1 98.06 151 GLY B C 1
ATOM 3130 O O . GLY B 1 151 ? -13.297 3.488 8.445 1 98.06 151 GLY B O 1
ATOM 3131 N N . LEU B 1 152 ? -14.75 3.373 10.148 1 98.06 152 LEU B N 1
ATOM 3132 C CA . LEU B 1 152 ? -13.883 2.525 10.953 1 98.06 152 LEU B CA 1
ATOM 3133 C C . LEU B 1 152 ? -13.719 1.15 10.312 1 98.06 152 LEU B C 1
ATOM 3135 O O . LEU B 1 152 ? -12.633 0.565 10.359 1 98.06 152 LEU B O 1
ATOM 3139 N N . ALA B 1 153 ? -14.766 0.646 9.758 1 96.88 153 ALA B N 1
ATOM 3140 C CA . ALA B 1 153 ? -14.672 -0.631 9.055 1 96.88 153 ALA B CA 1
ATOM 3141 C C . ALA B 1 153 ? -13.75 -0.526 7.844 1 96.88 153 ALA B C 1
ATOM 3143 O O . ALA B 1 153 ? -12.93 -1.413 7.605 1 96.88 153 ALA B O 1
ATOM 3144 N N . GLN B 1 154 ? -13.891 0.571 7.113 1 96.75 154 GLN B N 1
ATOM 3145 C CA . GLN B 1 154 ? -13.023 0.812 5.965 1 96.75 154 GLN B CA 1
ATOM 3146 C C . GLN B 1 154 ? -11.562 0.961 6.395 1 96.75 154 GLN B C 1
ATOM 3148 O O . GLN B 1 154 ? -10.664 0.433 5.742 1 96.75 154 GLN B O 1
ATOM 3153 N N . LEU B 1 155 ? -11.375 1.675 7.461 1 98.12 155 LEU B N 1
ATOM 3154 C CA . LEU B 1 155 ? -10.023 1.882 7.965 1 98.12 155 LEU B CA 1
ATOM 3155 C C . LEU B 1 155 ? -9.398 0.562 8.406 1 98.12 155 LEU B C 1
ATOM 3157 O O . LEU B 1 155 ? -8.227 0.303 8.133 1 98.12 155 LEU B O 1
ATOM 3161 N N . ASP B 1 156 ? -10.195 -0.203 9.086 1 97.19 156 ASP B N 1
ATOM 3162 C CA . ASP B 1 156 ? -9.727 -1.51 9.539 1 97.19 156 ASP B CA 1
ATOM 3163 C C . ASP B 1 156 ? -9.211 -2.346 8.367 1 97.19 156 ASP B C 1
ATOM 3165 O O . ASP B 1 156 ? -8.109 -2.902 8.43 1 97.19 156 ASP B O 1
ATOM 3169 N N . ALA B 1 157 ? -9.922 -2.373 7.316 1 95.62 157 ALA B N 1
ATOM 3170 C CA . ALA B 1 157 ? -9.523 -3.105 6.117 1 95.62 157 ALA B CA 1
ATOM 3171 C C . ALA B 1 157 ? -8.289 -2.477 5.477 1 95.62 157 ALA B C 1
ATOM 3173 O O . ALA B 1 157 ? -7.383 -3.186 5.039 1 95.62 157 ALA B O 1
ATOM 3174 N N . ALA B 1 158 ? -8.273 -1.193 5.492 1 96.62 158 ALA B N 1
ATOM 3175 C CA . ALA B 1 158 ? -7.184 -0.45 4.863 1 96.62 158 ALA B CA 1
ATOM 3176 C C . ALA B 1 158 ? -5.863 -0.689 5.59 1 96.62 158 ALA B C 1
ATOM 3178 O O . ALA B 1 158 ? -4.793 -0.647 4.98 1 96.62 158 ALA B O 1
ATOM 3179 N N . LEU B 1 159 ? -5.902 -0.998 6.859 1 98.19 159 LEU B N 1
ATOM 3180 C CA . LEU B 1 159 ? -4.695 -1.053 7.676 1 98.19 159 LEU B CA 1
ATOM 3181 C C . LEU B 1 159 ? -4.109 -2.459 7.688 1 98.19 159 LEU B C 1
ATOM 3183 O O . LEU B 1 159 ? -3.027 -2.682 8.234 1 98.19 159 LEU B O 1
ATOM 3187 N N . GLU B 1 160 ? -4.762 -3.357 7.035 1 97.56 160 GLU B N 1
ATOM 3188 C CA . GLU B 1 160 ? -4.352 -4.758 7.113 1 97.56 160 GLU B CA 1
ATOM 3189 C C . GLU B 1 160 ? -2.918 -4.938 6.617 1 97.56 160 GLU B C 1
ATOM 3191 O O . GLU B 1 160 ? -2.096 -5.559 7.293 1 97.56 160 GLU B O 1
ATOM 3196 N N . PRO B 1 161 ? -2.551 -4.363 5.418 1 97.5 161 PRO B N 1
ATOM 3197 C CA . PRO B 1 161 ? -1.158 -4.539 4.996 1 97.5 161 PRO B CA 1
ATOM 3198 C C . PRO B 1 161 ? -0.171 -3.816 5.91 1 97.5 161 PRO B C 1
ATOM 3200 O O . PRO B 1 161 ? 0.963 -4.27 6.082 1 97.5 161 PRO B O 1
ATOM 3203 N N . LEU B 1 162 ? -0.569 -2.725 6.492 1 98 162 LEU B N 1
ATOM 3204 C CA . LEU B 1 162 ? 0.276 -1.995 7.43 1 98 162 LEU B CA 1
ATOM 3205 C C . LEU B 1 162 ? 0.547 -2.828 8.68 1 98 162 LEU B C 1
ATOM 3207 O O . LEU B 1 162 ? 1.683 -2.887 9.156 1 98 162 LEU B O 1
ATOM 3211 N N . ARG B 1 163 ? -0.49 -3.473 9.211 1 97.88 163 ARG B N 1
ATOM 3212 C CA . ARG B 1 163 ? -0.337 -4.363 10.352 1 97.88 163 ARG B CA 1
ATOM 3213 C C . ARG B 1 163 ? 0.691 -5.453 10.062 1 97.88 163 ARG B C 1
ATOM 3215 O O . ARG B 1 163 ? 1.555 -5.738 10.898 1 97.88 163 ARG B O 1
ATOM 3222 N N . ALA B 1 164 ? 0.568 -5.988 8.891 1 97.62 164 ALA B N 1
ATOM 3223 C CA . ALA B 1 164 ? 1.487 -7.055 8.508 1 97.62 164 ALA B CA 1
ATOM 3224 C C . ALA B 1 164 ? 2.924 -6.547 8.438 1 97.62 164 ALA B C 1
ATOM 3226 O O . ALA B 1 164 ? 3.85 -7.207 8.914 1 97.62 164 ALA B O 1
ATOM 3227 N N . GLN B 1 165 ? 3.125 -5.379 7.879 1 97.81 165 GLN B N 1
ATOM 3228 C CA . GLN B 1 165 ? 4.441 -4.758 7.785 1 97.81 165 GLN B CA 1
ATOM 3229 C C . GLN B 1 165 ? 5.031 -4.508 9.172 1 97.81 165 GLN B C 1
ATOM 3231 O O . GLN B 1 165 ? 6.215 -4.762 9.406 1 97.81 165 GLN B O 1
ATOM 3236 N N . LEU B 1 166 ? 4.195 -4.098 10.039 1 97.94 166 LEU B N 1
ATOM 3237 C CA . LEU B 1 166 ? 4.637 -3.666 11.359 1 97.94 166 LEU B CA 1
ATOM 3238 C C . LEU B 1 166 ? 4.836 -4.863 12.281 1 97.94 166 LEU B C 1
ATOM 3240 O O . LEU B 1 166 ? 5.418 -4.727 13.367 1 97.94 166 LEU B O 1
ATOM 3244 N N . ALA B 1 167 ? 4.344 -5.988 11.883 1 93.94 167 ALA B N 1
ATOM 3245 C CA . ALA B 1 167 ? 4.625 -7.207 12.641 1 93.94 167 ALA B CA 1
ATOM 3246 C C . ALA B 1 167 ? 6.102 -7.582 12.539 1 93.94 167 ALA B C 1
ATOM 3248 O O . ALA B 1 167 ? 6.652 -8.211 13.453 1 93.94 167 ALA B O 1
ATOM 3249 N N . ASP B 1 168 ? 6.738 -7.098 11.484 1 89.94 168 ASP B N 1
ATOM 3250 C CA . ASP B 1 168 ? 8.109 -7.52 11.211 1 89.94 168 ASP B CA 1
ATOM 3251 C C . ASP B 1 168 ? 9.086 -6.359 11.383 1 89.94 168 ASP B C 1
ATOM 3253 O O . ASP B 1 168 ? 10.305 -6.555 11.328 1 89.94 168 ASP B O 1
ATOM 3257 N N . SER B 1 169 ? 8.586 -5.18 11.523 1 95.94 169 SER B N 1
ATOM 3258 C CA . SER B 1 169 ? 9.422 -3.988 11.609 1 95.94 169 SER B CA 1
ATOM 3259 C C . SER B 1 169 ? 8.82 -2.951 12.555 1 95.94 169 SER B C 1
ATOM 3261 O O . SER B 1 169 ? 7.598 -2.898 12.727 1 95.94 169 SER B O 1
ATOM 3263 N N . ASP B 1 170 ? 9.648 -2.092 13.117 1 97.81 170 ASP B N 1
ATOM 3264 C CA . ASP B 1 170 ? 9.18 -1.062 14.039 1 97.81 170 ASP B CA 1
ATOM 3265 C C . ASP B 1 170 ? 8.469 0.062 13.289 1 97.81 170 ASP B C 1
ATOM 3267 O O . ASP B 1 170 ? 7.574 0.713 13.836 1 97.81 170 ASP B O 1
ATOM 3271 N N . PHE B 1 171 ? 8.922 0.281 12.062 1 98.81 171 PHE B N 1
ATOM 3272 C CA . PHE B 1 171 ? 8.359 1.333 11.227 1 98.81 171 PHE B CA 1
ATOM 3273 C C . PHE B 1 171 ? 8.062 0.81 9.82 1 98.81 171 PHE B C 1
ATOM 3275 O O . PHE B 1 171 ? 8.477 -0.296 9.469 1 98.81 171 PHE B O 1
ATOM 3282 N N . LEU B 1 172 ? 7.316 1.524 9.023 1 98.69 172 LEU B N 1
ATOM 3283 C CA . LEU B 1 172 ? 7.07 1.16 7.633 1 98.69 172 LEU B CA 1
ATOM 3284 C C . LEU B 1 172 ? 8.375 1.073 6.848 1 98.69 172 LEU B C 1
ATOM 3286 O O . LEU B 1 172 ? 8.539 0.188 6.008 1 98.69 172 LEU B O 1
ATOM 3290 N N . ASP B 1 173 ? 9.297 1.947 7.18 1 98.56 173 ASP B N 1
ATOM 3291 C CA . ASP B 1 173 ? 10.57 2.023 6.465 1 98.56 173 ASP B CA 1
ATOM 3292 C C . ASP B 1 173 ? 11.648 1.212 7.176 1 98.56 173 ASP B C 1
ATOM 3294 O O . ASP B 1 173 ? 12.836 1.363 6.887 1 98.56 173 ASP B O 1
ATOM 3298 N N . GLY B 1 174 ? 11.273 0.333 8.125 1 97.25 174 GLY B N 1
ATOM 3299 C CA . GLY B 1 174 ? 12.242 -0.55 8.758 1 97.25 174 GLY B CA 1
ATOM 3300 C C . GLY B 1 174 ? 12.492 -0.215 10.219 1 97.25 174 GLY B C 1
ATOM 3301 O O . GLY B 1 174 ? 11.547 -0.078 11 1 97.25 174 GLY B O 1
ATOM 3302 N N . ASP B 1 175 ? 13.703 -0.099 10.609 1 96.25 175 ASP B N 1
ATOM 3303 C CA . ASP B 1 175 ? 14.078 0.053 12.008 1 96.25 175 ASP B CA 1
ATOM 3304 C C . ASP B 1 175 ? 13.961 1.508 12.453 1 96.25 175 ASP B C 1
ATOM 3306 O O . ASP B 1 175 ? 13.922 1.793 13.656 1 96.25 175 ASP B O 1
ATOM 3310 N N . ALA B 1 176 ? 13.977 2.367 11.547 1 97.81 176 ALA B N 1
ATOM 3311 C CA . ALA B 1 176 ? 13.781 3.795 11.789 1 97.81 176 ALA B CA 1
ATOM 3312 C C . ALA B 1 176 ? 12.766 4.379 10.812 1 97.81 176 ALA B C 1
ATOM 3314 O O . ALA B 1 176 ? 12.625 3.898 9.688 1 97.81 176 ALA B O 1
ATOM 3315 N N . PRO B 1 177 ? 12.078 5.418 11.219 1 98.69 177 PRO B N 1
ATOM 3316 C CA . PRO B 1 177 ? 11.078 5.996 10.312 1 98.69 177 PRO B CA 1
ATOM 3317 C C . PRO B 1 177 ? 11.711 6.848 9.211 1 98.69 177 PRO B C 1
ATOM 3319 O O . PRO B 1 177 ? 12.805 7.383 9.391 1 98.69 177 PRO B O 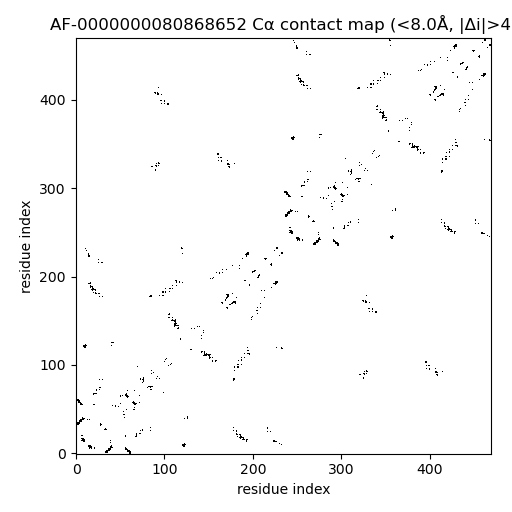1
ATOM 3322 N N . ALA B 1 178 ? 11.016 6.949 8.148 1 98.81 178 ALA B N 1
ATOM 3323 C CA . ALA B 1 178 ? 11.359 7.824 7.031 1 98.81 178 ALA B CA 1
ATOM 3324 C C . ALA B 1 178 ? 10.109 8.258 6.27 1 98.81 178 ALA B C 1
ATOM 3326 O O . ALA B 1 178 ? 9.039 8.398 6.855 1 98.81 178 ALA B O 1
ATOM 3327 N N . GLY B 1 179 ? 10.25 8.562 5.016 1 98.88 179 GLY B N 1
ATOM 3328 C CA . GLY B 1 179 ? 9.203 9.195 4.234 1 98.88 179 GLY B CA 1
ATOM 3329 C C . GLY B 1 179 ? 7.902 8.414 4.227 1 98.88 179 GLY B C 1
ATOM 3330 O O . GLY B 1 179 ? 6.82 9 4.32 1 98.88 179 GLY B O 1
ATOM 3331 N N . ALA B 1 180 ? 7.973 7.078 4.055 1 98.88 180 ALA B N 1
ATOM 3332 C CA . ALA B 1 180 ? 6.746 6.285 4.027 1 98.88 180 ALA B CA 1
ATOM 3333 C C . ALA B 1 180 ? 5.977 6.426 5.336 1 98.88 180 ALA B C 1
ATOM 3335 O O . ALA B 1 180 ? 4.746 6.523 5.332 1 98.88 180 ALA B O 1
ATOM 3336 N N . ASP B 1 181 ? 6.66 6.422 6.434 1 98.94 181 ASP B N 1
ATOM 3337 C CA . ASP B 1 181 ? 6.035 6.613 7.738 1 98.94 181 ASP B CA 1
ATOM 3338 C C . ASP B 1 181 ? 5.336 7.969 7.824 1 98.94 181 ASP B C 1
ATOM 3340 O O . ASP B 1 181 ? 4.188 8.055 8.266 1 98.94 181 ASP B O 1
ATOM 3344 N N . TYR B 1 182 ? 6.023 8.992 7.375 1 98.94 182 TYR B N 1
ATOM 3345 C CA . TYR B 1 182 ? 5.496 10.344 7.508 1 98.94 182 TYR B CA 1
ATOM 3346 C C . TYR B 1 182 ? 4.285 10.555 6.605 1 98.94 182 TYR B C 1
ATOM 3348 O O . TYR B 1 182 ? 3.326 11.227 6.988 1 98.94 182 TYR B O 1
ATOM 3356 N N . LEU B 1 183 ? 4.324 9.938 5.41 1 98.94 183 LEU B N 1
ATOM 3357 C CA . LEU B 1 183 ? 3.23 10.055 4.453 1 98.94 183 LEU B CA 1
ATOM 3358 C C . LEU B 1 183 ? 1.947 9.453 5.016 1 98.94 183 LEU B C 1
ATOM 3360 O O . LEU B 1 183 ? 0.859 9.992 4.805 1 98.94 183 LEU B O 1
ATOM 3364 N N . VAL B 1 184 ? 2.068 8.406 5.754 1 98.94 184 VAL B N 1
ATOM 3365 C CA . VAL B 1 184 ? 0.899 7.734 6.309 1 98.94 184 VAL B CA 1
ATOM 3366 C C . VAL B 1 184 ? 0.528 8.367 7.648 1 98.94 184 VAL B C 1
ATOM 3368 O O . VAL B 1 184 ? -0.646 8.641 7.91 1 98.94 184 VAL B O 1
ATOM 3371 N N . PHE B 1 185 ? 1.501 8.664 8.469 1 98.94 185 PHE B N 1
ATOM 3372 C CA . PHE B 1 185 ? 1.308 9.125 9.836 1 98.94 185 PHE B CA 1
ATOM 3373 C C . PHE B 1 185 ? 0.617 10.484 9.852 1 98.94 185 PHE B C 1
ATOM 3375 O O . PHE B 1 185 ? -0.146 10.789 10.773 1 98.94 185 PHE B O 1
ATOM 3382 N N . GLY B 1 186 ? 0.853 11.297 8.797 1 98.88 186 GLY B N 1
ATOM 3383 C CA . GLY B 1 186 ? 0.189 12.586 8.703 1 98.88 186 GLY B CA 1
ATOM 3384 C C . GLY B 1 186 ? -1.315 12.5 8.875 1 98.88 186 GLY B C 1
ATOM 3385 O O . GLY B 1 186 ? -1.926 13.359 9.516 1 98.88 186 GLY B O 1
ATOM 3386 N N . ASN B 1 187 ? -1.922 11.461 8.367 1 98.88 187 ASN B N 1
ATOM 3387 C CA . ASN B 1 187 ? -3.365 11.289 8.5 1 98.88 187 ASN B CA 1
ATOM 3388 C C . ASN B 1 187 ? -3.768 10.992 9.945 1 98.88 187 ASN B C 1
ATOM 3390 O O . ASN B 1 187 ? -4.84 11.406 10.391 1 98.88 187 ASN B O 1
ATOM 3394 N N . PHE B 1 188 ? -2.951 10.32 10.672 1 98.81 188 PHE B N 1
ATOM 3395 C CA . PHE B 1 188 ? -3.27 10.023 12.062 1 98.81 188 PHE B CA 1
ATOM 3396 C C . PHE B 1 188 ? -3.092 11.258 12.938 1 98.81 188 PHE B C 1
ATOM 3398 O O . PHE B 1 188 ? -3.82 11.445 13.914 1 98.81 188 PHE B O 1
ATOM 3405 N N . MET B 1 189 ? -2.129 12.094 12.57 1 98.88 189 MET B N 1
ATOM 3406 C CA . MET B 1 189 ? -2.027 13.375 13.266 1 98.88 189 MET B CA 1
ATOM 3407 C C . MET B 1 189 ? -3.26 14.234 13.008 1 98.88 189 MET B C 1
ATOM 3409 O O . MET B 1 189 ? -3.727 14.938 13.898 1 98.88 189 MET B O 1
ATOM 3413 N N . TRP B 1 190 ? -3.721 14.172 11.703 1 98.81 190 TRP B N 1
ATOM 3414 C CA . TRP B 1 190 ? -4.973 14.836 11.352 1 98.81 190 TRP B CA 1
ATOM 3415 C C . TRP B 1 190 ? -6.082 14.469 12.336 1 98.81 190 TRP B C 1
ATOM 3417 O O . TRP B 1 190 ? -6.652 15.344 12.992 1 98.81 190 TRP B O 1
ATOM 3427 N N . ALA B 1 191 ? -6.316 13.227 12.539 1 98.69 191 ALA B N 1
ATOM 3428 C CA . ALA B 1 191 ? -7.367 12.734 13.422 1 98.69 191 ALA B CA 1
ATOM 3429 C C . ALA B 1 191 ? -7.066 13.086 14.875 1 98.69 191 ALA B C 1
ATOM 3431 O O . ALA B 1 191 ? -7.949 13.523 15.617 1 98.69 191 ALA B O 1
ATOM 3432 N N . ARG B 1 192 ? -5.848 12.891 15.258 1 98.44 192 ARG B N 1
ATOM 3433 C CA . ARG B 1 192 ? -5.457 13.148 16.641 1 98.44 192 ARG B CA 1
ATOM 3434 C C . ARG B 1 192 ? -5.73 14.594 17.031 1 98.44 192 ARG B C 1
ATOM 3436 O O . ARG B 1 192 ? -6.227 14.867 18.125 1 98.44 192 ARG B O 1
ATOM 3443 N N . CYS B 1 193 ? -5.434 15.484 16.172 1 98.75 193 CYS B N 1
ATOM 3444 C CA . CYS B 1 193 ? -5.527 16.906 16.484 1 98.75 193 CYS B CA 1
ATOM 3445 C C . CYS B 1 193 ? -6.98 17.359 16.547 1 98.75 193 CYS B C 1
ATOM 3447 O O . CYS B 1 193 ? -7.332 18.219 17.359 1 98.75 193 CYS B O 1
ATOM 3449 N N . VAL B 1 194 ? -7.887 16.719 15.75 1 98.44 194 VAL B N 1
ATOM 3450 C CA . VAL B 1 194 ? -9.188 17.359 15.594 1 98.44 194 VAL B CA 1
ATOM 3451 C C . VAL B 1 194 ? -10.273 16.5 16.234 1 98.44 194 VAL B C 1
ATOM 3453 O O . VAL B 1 194 ? -11.43 16.906 16.328 1 98.44 194 VAL B O 1
ATOM 3456 N N . SER B 1 195 ? -9.898 15.258 16.656 1 97.81 195 SER B N 1
ATOM 3457 C CA . SER B 1 195 ? -10.922 14.32 17.094 1 97.81 195 SER B CA 1
ATOM 3458 C C . SER B 1 195 ? -10.445 13.492 18.281 1 97.81 195 SER B C 1
ATOM 3460 O O . SER B 1 195 ? -9.242 13.297 18.469 1 97.81 195 SER B O 1
ATOM 3462 N N . SER B 1 196 ? -11.391 12.977 19.094 1 95.5 196 SER B N 1
ATOM 3463 C CA . SER B 1 196 ? -11.102 12.031 20.172 1 95.5 196 SER B CA 1
ATOM 3464 C C . SER B 1 196 ? -11.453 10.609 19.766 1 95.5 196 SER B C 1
ATOM 3466 O O . SER B 1 196 ? -11.438 9.703 20.609 1 95.5 196 SER B O 1
ATOM 3468 N N . ALA B 1 197 ? -11.781 10.477 18.5 1 94.31 197 ALA B N 1
ATOM 3469 C CA . ALA B 1 197 ? -12.188 9.156 18.031 1 94.31 197 ALA B CA 1
ATOM 3470 C C . ALA B 1 197 ? -11.062 8.141 18.234 1 94.31 197 ALA B C 1
ATOM 3472 O O . ALA B 1 197 ? -9.891 8.445 18 1 94.31 197 ALA B O 1
ATOM 3473 N N . ASP B 1 198 ? -11.406 6.973 18.641 1 93.62 198 ASP B N 1
ATOM 3474 C CA . ASP B 1 198 ? -10.492 5.84 18.703 1 93.62 198 ASP B CA 1
ATOM 3475 C C . ASP B 1 198 ? -10.438 5.105 17.359 1 93.62 198 ASP B C 1
ATOM 3477 O O . ASP B 1 198 ? -11.32 4.305 17.047 1 93.62 198 ASP B O 1
ATOM 3481 N N . LEU B 1 199 ? -9.43 5.336 16.703 1 96.62 199 LEU B N 1
ATOM 3482 C CA . LEU B 1 199 ? -9.359 4.824 15.336 1 96.62 199 LEU B CA 1
ATOM 3483 C C . LEU B 1 199 ? -8.773 3.418 15.305 1 96.62 199 LEU B C 1
ATOM 3485 O O . LEU B 1 199 ? -9.039 2.643 14.391 1 96.62 199 LEU B O 1
ATOM 3489 N N . VAL B 1 200 ? -7.891 3.135 16.234 1 96.75 200 VAL B N 1
ATOM 3490 C CA . VAL B 1 200 ? -7.184 1.857 16.281 1 96.75 200 VAL B CA 1
ATOM 3491 C C . VAL B 1 200 ? -7.117 1.369 17.734 1 96.75 200 VAL B C 1
ATOM 3493 O O . VAL B 1 200 ? -6.859 2.154 18.656 1 96.75 200 VAL B O 1
ATOM 3496 N N . SER B 1 201 ? -7.395 0.061 17.938 1 95.12 201 SER B N 1
ATOM 3497 C CA . SER B 1 201 ? -7.324 -0.512 19.266 1 95.12 201 SER B CA 1
ATOM 3498 C C . SER B 1 201 ? -5.898 -0.493 19.812 1 95.12 201 SER B C 1
ATOM 3500 O O . SER B 1 201 ? -4.938 -0.553 19.031 1 95.12 201 SER B O 1
ATOM 3502 N N . ASN B 1 202 ? -5.746 -0.522 21.156 1 95.06 202 ASN B N 1
ATOM 3503 C CA . ASN B 1 202 ? -4.434 -0.495 21.781 1 95.06 202 ASN B CA 1
ATOM 3504 C C . ASN B 1 202 ? -3.666 -1.789 21.531 1 95.06 202 ASN B C 1
ATOM 3506 O O . ASN B 1 202 ? -2.439 -1.819 21.656 1 95.06 202 ASN B O 1
ATOM 3510 N N . ALA B 1 203 ? -4.348 -2.816 21.172 1 94 203 ALA B N 1
ATOM 3511 C CA . ALA B 1 203 ? -3.711 -4.109 20.922 1 94 203 ALA B CA 1
ATOM 3512 C C . ALA B 1 203 ? -3.246 -4.223 19.484 1 94 203 ALA B C 1
ATOM 3514 O O . ALA B 1 203 ? -2.523 -5.156 19.125 1 94 203 ALA B O 1
ATOM 3515 N N . ASP B 1 204 ? -3.658 -3.291 18.672 1 95.69 204 ASP B N 1
ATOM 3516 C CA . ASP B 1 204 ? -3.334 -3.293 17.25 1 95.69 204 ASP B CA 1
ATOM 3517 C C . ASP B 1 204 ? -1.886 -2.871 17.016 1 95.69 204 ASP B C 1
ATOM 3519 O O . ASP B 1 204 ? -1.437 -1.853 17.547 1 95.69 204 ASP B O 1
ATOM 3523 N N . PRO B 1 205 ? -1.147 -3.637 16.219 1 96.19 205 PRO B N 1
ATOM 3524 C CA . PRO B 1 205 ? 0.235 -3.256 15.93 1 96.19 205 PRO B CA 1
ATOM 3525 C C . PRO B 1 205 ? 0.352 -1.827 15.398 1 96.19 205 PRO B C 1
ATOM 3527 O O . PRO B 1 205 ? 1.369 -1.165 15.625 1 96.19 205 PRO B O 1
ATOM 3530 N N . VAL B 1 206 ? -0.639 -1.353 14.789 1 98.19 206 VAL B N 1
ATOM 3531 C CA . VAL B 1 206 ? -0.63 0.012 14.273 1 98.19 206 VAL B CA 1
ATOM 3532 C C . VAL B 1 206 ? -0.602 1.006 15.43 1 98.19 206 VAL B C 1
ATOM 3534 O O . VAL B 1 206 ? 0.03 2.061 15.336 1 98.19 206 VAL B O 1
ATOM 3537 N N . HIS B 1 207 ? -1.272 0.656 16.531 1 97.75 207 HIS B N 1
ATOM 3538 C CA . HIS B 1 207 ? -1.234 1.524 17.703 1 97.75 207 HIS B CA 1
ATOM 3539 C C . HIS B 1 207 ? 0.186 1.661 18.25 1 97.75 207 HIS B C 1
ATOM 3541 O O . HIS B 1 207 ? 0.619 2.762 18.594 1 97.75 207 HIS B O 1
ATOM 3547 N N . GLY B 1 208 ? 0.89 0.536 18.297 1 98.06 208 GLY B N 1
ATOM 3548 C CA . GLY B 1 208 ? 2.283 0.598 18.719 1 98.06 208 GLY B CA 1
ATOM 3549 C C . GLY B 1 208 ? 3.129 1.486 17.828 1 98.06 208 GLY B C 1
ATOM 3550 O O . GLY B 1 208 ? 3.953 2.262 18.312 1 98.06 208 GLY B O 1
ATOM 3551 N N . TRP B 1 209 ? 2.951 1.403 16.547 1 98.75 209 TRP B N 1
ATOM 3552 C CA . TRP B 1 209 ? 3.645 2.244 15.586 1 98.75 209 TRP B CA 1
ATOM 3553 C C . TRP B 1 209 ? 3.295 3.715 15.789 1 98.75 209 TRP B C 1
ATOM 3555 O O . TRP B 1 209 ? 4.176 4.578 15.766 1 98.75 209 TRP B O 1
ATOM 3565 N N . LEU B 1 210 ? 1.982 4.012 16.047 1 98.69 210 LEU B N 1
ATOM 3566 C CA . LEU B 1 210 ? 1.552 5.383 16.297 1 98.69 210 LEU B CA 1
ATOM 3567 C C . LEU B 1 210 ? 2.266 5.961 17.516 1 98.69 210 LEU B C 1
ATOM 3569 O O . LEU B 1 210 ? 2.738 7.098 17.484 1 98.69 210 LEU B O 1
ATOM 3573 N N . GLU B 1 211 ? 2.375 5.18 18.531 1 98.62 211 GLU B N 1
ATOM 3574 C CA . GLU B 1 211 ? 3.045 5.637 19.75 1 98.62 211 GLU B CA 1
ATOM 3575 C C . GLU B 1 211 ? 4.523 5.906 19.484 1 98.62 211 GLU B C 1
ATOM 3577 O O . GLU B 1 211 ? 5.062 6.918 19.953 1 98.62 211 GLU B O 1
ATOM 3582 N N . ARG B 1 212 ? 5.172 5.043 18.766 1 98.75 212 ARG B N 1
ATOM 3583 C CA . ARG B 1 212 ? 6.574 5.258 18.438 1 98.75 212 ARG B CA 1
ATOM 3584 C C . ARG B 1 212 ? 6.746 6.516 17.578 1 98.75 212 ARG B C 1
ATOM 3586 O O . ARG B 1 212 ? 7.688 7.285 17.797 1 98.75 212 ARG B O 1
ATOM 3593 N N . MET B 1 213 ? 5.82 6.707 16.656 1 98.88 213 MET B N 1
ATOM 3594 C CA . MET B 1 213 ? 5.871 7.902 15.812 1 98.88 213 MET B CA 1
ATOM 3595 C C . MET B 1 213 ? 5.691 9.164 16.656 1 98.88 213 MET B C 1
ATOM 3597 O O . MET B 1 213 ? 6.398 10.156 16.453 1 98.88 213 MET B O 1
ATOM 3601 N N . LEU B 1 214 ? 4.773 9.109 17.594 1 98.81 214 LEU B N 1
ATOM 3602 C CA . LEU B 1 214 ? 4.504 10.258 18.453 1 98.81 214 LEU B CA 1
ATOM 3603 C C . LEU B 1 214 ? 5.723 10.594 19.312 1 98.81 214 LEU B C 1
ATOM 3605 O O . LEU B 1 214 ? 5.922 11.75 19.688 1 98.81 214 LEU B O 1
ATOM 3609 N N . ASP B 1 215 ? 6.551 9.656 19.516 1 98.69 215 ASP B N 1
ATOM 3610 C CA . ASP B 1 215 ? 7.727 9.852 20.359 1 98.69 215 ASP B CA 1
ATOM 3611 C C . ASP B 1 215 ? 8.906 10.375 19.547 1 98.69 215 ASP B C 1
ATOM 3613 O O . ASP B 1 215 ? 9.906 10.82 20.109 1 98.69 215 ASP B O 1
ATOM 3617 N N . GLN B 1 216 ? 8.812 10.32 18.234 1 98.75 216 GLN B N 1
ATOM 3618 C CA . GLN B 1 216 ? 9.914 10.75 17.391 1 98.75 216 GLN B CA 1
ATOM 3619 C C . GLN B 1 216 ? 10.164 12.25 17.531 1 98.75 216 GLN B C 1
ATOM 3621 O O . GLN B 1 216 ? 9.242 13.016 17.812 1 98.75 216 GLN B O 1
ATOM 3626 N N . HIS B 1 217 ? 11.5 12.641 17.344 1 98.38 217 HIS B N 1
ATOM 3627 C CA . HIS B 1 217 ? 11.914 14.031 17.25 1 98.38 217 HIS B CA 1
ATOM 3628 C C . HIS B 1 217 ? 11.469 14.828 18.469 1 98.38 217 HIS B C 1
ATOM 3630 O O . HIS B 1 217 ? 10.82 15.867 18.328 1 98.38 217 HIS B O 1
ATOM 3636 N N . ASP B 1 218 ? 11.766 14.289 19.625 1 97.94 218 ASP B N 1
ATOM 3637 C CA . ASP B 1 218 ? 11.516 14.906 20.938 1 97.94 218 ASP B CA 1
ATOM 3638 C C . ASP B 1 218 ? 10.016 15.078 21.172 1 97.94 218 ASP B C 1
ATOM 3640 O O . ASP B 1 218 ? 9.578 16.109 21.672 1 97.94 218 ASP B O 1
ATOM 3644 N N . GLY B 1 219 ? 9.188 14.172 20.625 1 98.69 219 GLY B N 1
ATOM 3645 C CA . GLY B 1 219 ? 7.75 14.172 20.875 1 98.69 219 GLY B CA 1
ATOM 3646 C C . GLY B 1 219 ? 7.008 15.211 20.047 1 98.69 219 GLY B C 1
ATOM 3647 O O . GLY B 1 219 ? 6.027 15.797 20.516 1 98.69 219 GLY B O 1
ATOM 3648 N N . LEU B 1 220 ? 7.469 15.469 18.859 1 98.62 220 LEU B N 1
ATOM 3649 C CA . LEU B 1 220 ? 6.891 16.484 18 1 98.62 220 LEU B CA 1
ATOM 3650 C C . LEU B 1 220 ? 5.379 16.312 17.875 1 98.62 220 LEU B C 1
ATOM 3652 O O . LEU B 1 220 ? 4.617 17.25 18.109 1 98.62 220 LEU B O 1
ATOM 3656 N N . GLY B 1 221 ? 4.926 15.055 17.547 1 98.75 221 GLY B N 1
ATOM 3657 C CA . GLY B 1 221 ? 3.508 14.773 17.391 1 98.75 221 GLY B CA 1
ATOM 3658 C C . GLY B 1 221 ? 2.766 14.719 18.703 1 98.75 221 GLY B C 1
ATOM 3659 O O . GLY B 1 221 ? 1.612 15.148 18.797 1 98.75 221 GLY B O 1
ATOM 3660 N N . ARG B 1 222 ? 3.418 14.211 19.719 1 98.5 222 ARG B N 1
ATOM 3661 C CA . ARG B 1 222 ? 2.797 14.07 21.031 1 98.5 222 ARG B CA 1
ATOM 3662 C C . ARG B 1 222 ? 2.48 15.43 21.641 1 98.5 222 ARG B C 1
ATOM 3664 O O . ARG B 1 222 ? 1.483 15.586 22.344 1 98.5 222 ARG B O 1
ATOM 3671 N N . ARG B 1 223 ? 3.256 16.391 21.312 1 98.31 223 ARG B N 1
ATOM 3672 C CA . ARG B 1 223 ? 3.115 17.734 21.891 1 98.31 223 ARG B CA 1
ATOM 3673 C C . ARG B 1 223 ? 2.133 18.578 21.078 1 98.31 223 ARG B C 1
ATOM 3675 O O . ARG B 1 223 ? 1.859 19.719 21.438 1 98.31 223 ARG B O 1
ATOM 3682 N N . ALA B 1 224 ? 1.658 18.094 20 1 98.56 224 ALA B N 1
ATOM 3683 C CA . ALA B 1 224 ? 0.744 18.859 19.141 1 98.56 224 ALA B CA 1
ATOM 3684 C C . ALA B 1 224 ? -0.512 19.266 19.906 1 98.56 224 ALA B C 1
ATOM 3686 O O . ALA B 1 224 ? -1.055 18.469 20.688 1 98.56 224 ALA B O 1
ATOM 3687 N N . LEU B 1 225 ? -0.977 20.484 19.703 1 98.38 225 LEU B N 1
ATOM 3688 C CA . LEU B 1 225 ? -2.248 20.922 20.266 1 98.38 225 LEU B CA 1
ATOM 3689 C C . LEU B 1 225 ? -3.41 20.141 19.672 1 98.38 225 LEU B C 1
ATOM 3691 O O . LEU B 1 225 ? -3.473 19.953 18.453 1 98.38 225 LEU B O 1
ATOM 3695 N N . ARG B 1 226 ? -4.281 19.688 20.531 1 98.31 226 ARG B N 1
ATOM 3696 C CA . ARG B 1 226 ? -5.504 19.016 20.109 1 98.31 226 ARG B CA 1
ATOM 3697 C C . ARG B 1 226 ? -6.73 19.875 20.406 1 98.31 226 ARG B C 1
ATOM 3699 O O . ARG B 1 226 ? -6.703 20.734 21.297 1 98.31 226 ARG B O 1
ATOM 3706 N N . VAL B 1 227 ? -7.641 19.562 19.656 1 98.12 227 VAL B N 1
ATOM 3707 C CA . VAL B 1 227 ? -8.875 20.344 19.828 1 98.12 227 VAL B CA 1
ATOM 3708 C C . VAL B 1 227 ? -9.43 20.141 21.234 1 98.12 227 VAL B C 1
ATOM 3710 O O . VAL B 1 227 ? -10.016 21.047 21.812 1 98.12 227 VAL B O 1
ATOM 3713 N N . THR B 1 228 ? -9.211 18.984 21.844 1 96.31 228 THR B N 1
ATOM 3714 C CA . THR B 1 228 ? -9.703 18.672 23.188 1 96.31 228 THR B CA 1
ATOM 3715 C C . THR B 1 228 ? -8.914 19.422 24.25 1 96.31 228 THR B C 1
ATOM 3717 O O . THR B 1 228 ? -9.336 19.484 25.406 1 96.31 228 THR B O 1
ATOM 3720 N N . ASP B 1 229 ? -7.793 19.969 23.906 1 96.62 229 ASP B N 1
ATOM 3721 C CA . ASP B 1 229 ? -6.965 20.734 24.828 1 96.62 229 ASP B CA 1
ATOM 3722 C C . ASP B 1 229 ? -7.41 22.203 24.875 1 96.62 229 ASP B C 1
ATOM 3724 O O . ASP B 1 229 ? -6.938 22.969 25.719 1 96.62 229 ASP B O 1
ATOM 3728 N N . ILE B 1 230 ? -8.219 22.578 23.938 1 95.44 230 ILE B N 1
ATOM 3729 C CA . ILE B 1 230 ? -8.664 23.969 23.844 1 95.44 230 ILE B CA 1
ATOM 3730 C C . ILE B 1 230 ? -9.969 24.141 24.625 1 95.44 230 ILE B C 1
ATOM 3732 O O . ILE B 1 230 ? -10.977 23.516 24.312 1 95.44 230 ILE B O 1
ATOM 3736 N N . GLU B 1 231 ? -9.906 24.984 25.531 1 90.25 231 GLU B N 1
ATOM 3737 C CA . GLU B 1 231 ? -11.07 25.203 26.375 1 90.25 231 GLU B CA 1
ATOM 3738 C C . GLU B 1 231 ? -12.289 25.609 25.547 1 90.25 231 GLU B C 1
ATOM 3740 O O . GLU B 1 231 ? -12.211 26.547 24.75 1 90.25 231 GLU B O 1
ATOM 3745 N N . GLY B 1 232 ? -13.383 24.922 25.641 1 85.56 232 GLY B N 1
ATOM 3746 C CA . GLY B 1 232 ? -14.648 25.281 25.016 1 85.56 232 GLY B CA 1
ATOM 3747 C C . GLY B 1 232 ? -14.766 24.797 23.594 1 85.56 232 GLY B C 1
ATOM 3748 O O . GLY B 1 232 ? -15.797 24.984 22.938 1 85.56 232 GLY B O 1
ATOM 3749 N N . ALA B 1 233 ? -13.742 24.234 23.016 1 82.31 233 ALA B N 1
ATOM 3750 C CA . ALA B 1 233 ? -13.742 23.875 21.594 1 82.31 233 ALA B CA 1
ATOM 3751 C C . ALA B 1 233 ? -14.398 22.516 21.375 1 82.31 233 ALA B C 1
ATOM 3753 O O . ALA B 1 233 ? -15 22.281 20.328 1 82.31 233 ALA B O 1
ATOM 3754 N N . TYR B 1 234 ? -14.133 21.594 22.328 1 66.81 234 TYR B N 1
ATOM 3755 C CA . TYR B 1 234 ? -14.625 20.25 22.062 1 66.81 234 TYR B CA 1
ATOM 3756 C C . TYR B 1 234 ? -15.961 20 22.75 1 66.81 234 TYR B C 1
ATOM 3758 O O . TYR B 1 234 ? -16.016 19.859 23.969 1 66.81 234 TYR B O 1
ATOM 3766 N N . ARG B 1 235 ? -16.984 20.703 22.062 1 57.91 235 ARG B N 1
ATOM 3767 C CA . ARG B 1 235 ? -18.312 20.578 22.641 1 57.91 235 ARG B CA 1
ATOM 3768 C C . ARG B 1 235 ? -19.109 19.484 21.953 1 57.91 235 ARG B C 1
ATOM 3770 O O . ARG B 1 235 ? -18.906 19.203 20.766 1 57.91 235 ARG B O 1
#

Organism: NCBI:txid3151122

Secondary structure (DSSP, 8-state):
--EEEEEEB-SSTT-B--HHHHHHHHHHHHTT--EEEEEE-TT-GGGGGGGT-SSS-EEEETTEEEESHHHHHHHHHHHS-SS-SS-STHHHHHHHHHHHHIIIIIHHHHHHHHHHHHHHHS-HHHHHHHHHHHHHHHTS-HHHH--HHHHHHHHHHHTHHHHHHHHH-SBTTBSS--HHHHHHHHHHHHHHHH-----S-TTSHHHHHHHHHHHHHHHTTTTS--GGGSTTT--/--EEEEEEB-SSTT-B--HHHHHHHHHHHHTT--EEEEEE-TT-GGGGGGGT-SSS-EEEETTEEEESHHHHHHHHHHHS-SS-SS-STHHHHHHHHHHHHIIIIIHHHHHHHHHHHHHHHS-HHHHHHHHHHHHHHHTS-HHHH--HHHHHHHHHHHTHHHHHHHHH-SBTTBSS--HHHHHHHHHHHHHHHH-----S-TTSHHHHHHHHHHHHHHHTTTTS--GGGSTTT--

Nearest PDB structures (foldseek):
  4yan-assembly2_D  TM=8.783E-01  e=4.204E-17  Sphingobium sp. SYK-6
  4lmw-assembly1_A-2  TM=8.167E-01  e=1.373E-12  Phanerodontia chrysosporium
  4kx4-assembly1_A  TM=6.750E-01  e=5.931E-08  Escherichia coli K-12
  7dkp-assembly2_B  TM=7.024E-01  e=2.028E-07  Escherichia coli
  1g7o-assembly1_A  TM=6.860E-01  e=5.243E-07  Escherichia coli